Protein 2XOT (pdb70)

Structure (mmCIF, N/CA/C/O backbone):
data_2XOT
#
_entry.id   2XOT
#
_cell.length_a   61.440
_cell.length_b   74.630
_cell.length_c   87.270
_cell.angle_alpha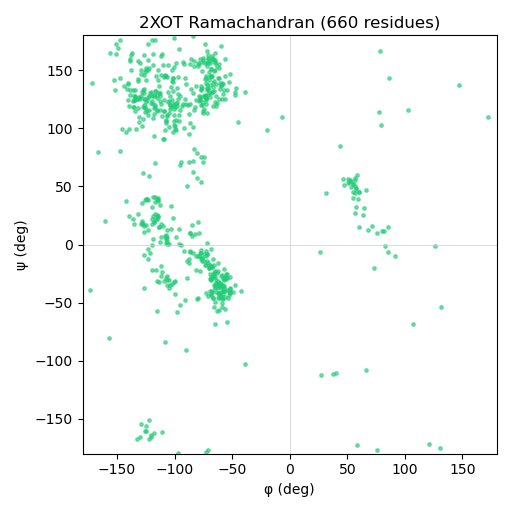   90.00
_cell.angle_beta   98.66
_cell.angle_gamma   90.00
#
_symmetry.space_group_name_H-M   'P 1 21 1'
#
loop_
_entity.id
_entity.type
_entity.pdbx_description
1 polymer 'Amphoterin-induced protein 1'
2 branched beta-D-mannopyranose-(1-4)-2-acetamido-2-deoxy-beta-D-glucopyranose-(1-4)-2-acetamido-2-deoxy-beta-D-glucopyranose
3 water water
#
loop_
_atom_site.group_PDB
_atom_site.id
_atom_site.type_symbol
_atom_site.label_atom_id
_atom_site.label_alt_id
_atom_site.label_comp_id
_atom_site.label_asym_id
_atom_site.label_entity_id
_atom_site.label_seq_id
_atom_site.pdbx_PDB_ins_code
_atom_site.Cartn_x
_atom_site.Cartn_y
_atom_site.Cartn_z
_atom_site.occupancy
_atom_site.B_iso_or_equiv
_atom_site.auth_seq_id
_atom_site.auth_comp_id
_atom_site.auth_asym_id
_atom_site.auth_atom_id
_atom_site.pdbx_PDB_model_num
ATOM 1 N N . ARG A 1 7 ? 5.087 11.997 69.610 1.00 43.52 29 ARG A N 1
ATOM 2 C CA . ARG A 1 7 ? 5.115 11.024 68.466 1.00 43.67 29 ARG A CA 1
ATOM 3 C C . ARG A 1 7 ? 4.634 11.681 67.170 1.00 43.23 29 ARG A C 1
ATOM 4 O O . ARG A 1 7 ? 5.448 12.057 66.324 1.00 42.57 29 ARG A O 1
ATOM 6 N N . SER A 1 8 ? 3.316 11.824 67.029 1.00 42.58 30 SER A N 1
ATOM 7 C CA . SER A 1 8 ? 2.712 12.414 65.823 1.00 41.96 30 SER A CA 1
ATOM 8 C C . SER A 1 8 ? 2.280 13.868 66.059 1.00 41.03 30 SER A C 1
ATOM 9 O O . SER A 1 8 ? 1.938 14.248 67.177 1.00 41.45 30 SER A O 1
ATOM 11 N N . VAL A 1 9 ? 2.301 14.667 64.993 1.00 39.55 31 VAL A N 1
ATOM 12 C CA . VAL A 1 9 ? 1.819 16.052 65.031 1.00 38.08 31 VAL A CA 1
ATOM 13 C C . VAL A 1 9 ? 0.286 16.036 65.111 1.00 36.89 31 VAL A C 1
ATOM 14 O O . VAL A 1 9 ? -0.378 15.425 64.286 1.00 36.35 31 VAL A O 1
ATOM 18 N N . VAL A 1 10 ? -0.252 16.697 66.131 1.00 35.51 32 VAL A N 1
ATOM 19 C CA . VAL A 1 10 ? -1.680 16.656 66.464 1.00 34.62 32 VAL A CA 1
ATOM 20 C C . VAL A 1 10 ? -2.566 17.159 65.339 1.00 33.99 32 VAL A C 1
ATOM 21 O O . VAL A 1 10 ? -3.631 16.591 65.079 1.00 33.99 32 VAL A O 1
ATOM 25 N N . SER A 1 11 ? -2.126 18.230 64.683 1.00 32.97 33 SER A N 1
ATOM 26 C CA . SER A 1 11 ? -2.853 18.830 63.568 1.00 31.96 33 SER A CA 1
ATOM 27 C C . SER A 1 11 ? -2.705 18.074 62.240 1.00 31.58 33 SER A C 1
ATOM 28 O O . SER A 1 11 ? -3.392 18.408 61.270 1.00 31.42 33 SER A O 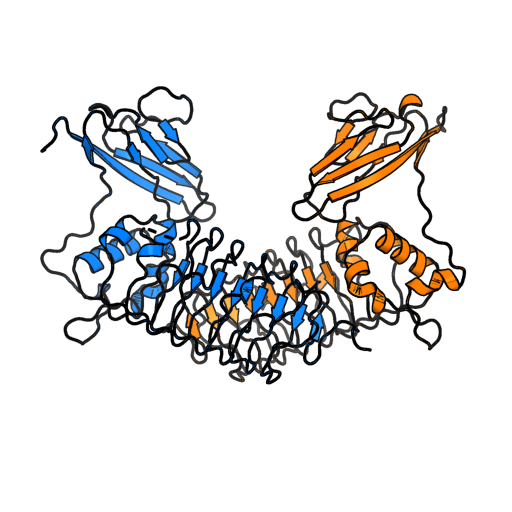1
ATOM 31 N N . CYS A 1 12 ? -1.834 17.065 62.181 1.00 29.88 34 CYS A N 1
ATOM 32 C CA . CYS A 1 12 ? -1.564 16.395 60.908 1.00 29.01 34 CYS A CA 1
ATOM 33 C C . CYS A 1 12 ? -2.744 15.510 60.493 1.00 28.70 34 CYS A C 1
ATOM 34 O O . CYS A 1 12 ? -3.089 14.581 61.217 1.00 27.71 34 CYS A O 1
ATOM 37 N N . PRO A 1 13 ? -3.340 15.769 59.311 1.00 28.15 35 PRO A N 1
ATOM 38 C CA . PRO A 1 13 ? -4.454 14.903 58.953 1.00 28.40 35 PRO A CA 1
ATOM 39 C C . PRO A 1 13 ? -4.028 13.448 58.727 1.00 28.77 35 PRO A C 1
ATOM 40 O O . PRO A 1 13 ? -2.846 13.154 58.611 1.00 28.67 35 PRO A O 1
ATOM 44 N N . ALA A 1 14 ? -5.003 12.549 58.710 1.00 29.25 36 ALA A N 1
ATOM 45 C CA . ALA A 1 14 ? -4.775 11.159 58.342 1.00 29.24 36 ALA A CA 1
ATOM 46 C C . ALA A 1 14 ? -4.148 11.135 56.976 1.00 29.19 36 ALA A C 1
ATOM 47 O O . ALA A 1 14 ? -4.462 11.988 56.140 1.00 29.85 36 ALA A O 1
ATOM 49 N N . ASN A 1 15 ? -3.258 10.173 56.762 1.00 28.63 37 ASN A N 1
ATOM 50 C CA . ASN A 1 15 ? -2.707 9.897 55.455 1.00 28.10 37 ASN A CA 1
ATOM 51 C C . ASN A 1 15 ? -1.733 10.949 54.926 1.00 27.40 37 ASN A C 1
ATOM 52 O O . ASN A 1 15 ? -1.444 10.972 53.746 1.00 28.82 37 ASN A O 1
ATOM 57 N N . CYS A 1 16 ? -1.235 11.813 55.804 1.00 26.87 38 CYS A N 1
ATOM 58 C CA . CYS A 1 16 ? -0.273 12.857 55.441 1.00 26.50 38 CYS A CA 1
ATOM 59 C C . CYS A 1 16 ? 1.010 12.758 56.270 1.00 27.05 38 CYS A C 1
ATOM 60 O O . CYS A 1 16 ? 1.020 12.281 57.419 1.00 25.95 38 CYS A O 1
ATOM 63 N N . LEU A 1 17 ? 2.091 13.193 55.638 1.00 27.42 39 LEU A N 1
ATOM 64 C CA . LEU A 1 17 ? 3.340 13.462 56.291 1.00 27.38 39 LEU A CA 1
ATOM 65 C C . LEU A 1 17 ? 3.367 14.980 56.432 1.00 26.44 39 LEU A C 1
ATOM 66 O O . LEU A 1 17 ? 3.232 15.704 55.454 1.00 25.68 39 LEU A O 1
ATOM 71 N N . CYS A 1 18 ? 3.471 15.469 57.656 1.00 25.78 40 CYS A N 1
ATOM 72 C CA . CYS A 1 18 ? 3.436 16.909 57.890 1.00 25.94 40 CYS A CA 1
ATOM 73 C C . CYS A 1 18 ? 4.817 17.456 58.209 1.00 25.14 40 CYS A C 1
ATOM 74 O O . CYS A 1 18 ? 5.412 17.100 59.229 1.00 25.41 40 CYS A O 1
ATOM 77 N N . ALA A 1 19 ? 5.337 18.285 57.299 1.00 23.81 41 ALA A N 1
ATOM 78 C CA . ALA A 1 19 ? 6.581 19.001 57.502 1.00 22.86 41 ALA A CA 1
ATOM 79 C C . ALA A 1 19 ? 6.254 20.484 57.665 1.00 22.01 41 ALA A C 1
ATOM 80 O O . ALA A 1 19 ? 6.243 21.216 56.695 1.00 21.93 41 ALA A O 1
ATOM 82 N N . SER A 1 20 ? 6.042 20.917 58.903 1.00 21.61 42 SER A N 1
ATOM 83 C CA . SER A 1 20 ? 5.540 22.247 59.235 1.00 21.91 42 SER A CA 1
ATOM 84 C C . SER A 1 20 ? 4.447 22.684 58.256 1.00 21.69 42 SER A C 1
ATOM 85 O O . SER A 1 20 ? 3.359 22.110 58.253 1.00 21.81 42 SER A O 1
ATOM 88 N N . ASN A 1 21 ? 4.711 23.669 57.406 1.00 21.97 43 ASN A N 1
ATOM 89 C CA . ASN A 1 21 ? 3.673 24.112 56.461 1.00 21.18 43 ASN A CA 1
ATOM 90 C C . ASN A 1 21 ? 3.581 23.302 55.131 1.00 21.37 43 ASN A C 1
ATOM 91 O O . ASN A 1 21 ? 2.821 23.676 54.234 1.00 21.37 43 ASN A O 1
ATOM 96 N N . ILE A 1 22 ? 4.328 22.197 55.018 1.00 21.71 44 ILE A N 1
ATOM 97 C CA . ILE A 1 22 ? 4.191 21.250 53.897 1.00 21.38 44 ILE A CA 1
ATOM 98 C C . ILE A 1 22 ? 3.434 19.964 54.329 1.00 21.59 44 ILE A C 1
ATOM 99 O O . ILE A 1 22 ? 3.786 19.351 55.328 1.00 22.03 44 ILE A O 1
ATOM 104 N N . LEU A 1 23 ? 2.388 19.590 53.584 1.00 21.53 45 LEU A N 1
ATOM 105 C CA . LEU A 1 23 ? 1.657 18.330 53.817 1.00 21.44 45 LEU A CA 1
ATOM 106 C C . LEU A 1 23 ? 1.844 17.442 52.603 1.00 21.59 45 LEU A C 1
ATOM 107 O O . LEU A 1 23 ? 1.394 17.773 51.492 1.00 21.97 45 LEU A O 1
ATOM 112 N N . SER A 1 24 ? 2.508 16.324 52.828 1.00 21.18 46 SER A N 1
ATOM 113 C CA . SER A 1 24 ? 2.837 15.396 51.791 1.00 21.35 46 SER A CA 1
ATOM 114 C C . SER A 1 24 ? 1.866 14.262 52.010 1.00 21.21 46 SER A C 1
ATOM 115 O O . SER A 1 24 ? 2.036 13.486 52.928 1.00 18.17 46 SER A O 1
ATOM 118 N N . CYS A 1 25 ? 0.812 14.235 51.192 1.00 22.24 47 CYS A N 1
ATOM 119 C CA . CYS A 1 25 ? -0.255 13.245 51.288 1.00 22.22 47 CYS A CA 1
ATOM 120 C C . CYS A 1 25 ? -0.399 12.507 49.977 1.00 22.69 47 CYS A C 1
ATOM 121 O O . CYS A 1 25 ? -1.506 12.229 49.550 1.00 22.69 47 CYS A O 1
ATOM 124 N N . SER A 1 26 ? 0.715 12.208 49.320 1.00 23.47 48 SER A N 1
ATOM 125 C CA . SER A 1 26 ? 0.666 11.591 48.018 1.00 24.58 48 SER A CA 1
ATOM 126 C C . SER A 1 26 ? 0.725 10.070 48.114 1.00 25.17 48 SER A C 1
ATOM 127 O O . SER A 1 26 ? 1.240 9.521 49.088 1.00 24.10 48 SER A O 1
ATOM 130 N N . LYS A 1 27 ? 0.225 9.424 47.064 1.00 25.70 49 LYS A N 1
ATOM 131 C CA . LYS A 1 27 ? 0.264 7.981 46.920 1.00 26.84 49 LYS A CA 1
ATOM 132 C C . LYS A 1 27 ? -0.338 7.278 48.140 1.00 26.13 49 LYS A C 1
ATOM 133 O O . LYS A 1 27 ? 0.248 6.360 48.682 1.00 26.51 49 LYS A O 1
ATOM 139 N N . GLN A 1 28 ? -1.531 7.714 48.540 1.00 25.37 50 GLN A N 1
ATOM 140 C CA . GLN A 1 28 ? -2.263 7.130 49.681 1.00 25.34 50 GLN A CA 1
ATOM 141 C C . GLN A 1 28 ? -3.635 6.541 49.293 1.00 24.82 50 GLN A C 1
ATOM 142 O O . GLN A 1 28 ? -4.491 6.356 50.156 1.00 24.15 50 GLN A O 1
ATOM 148 N N . GLN A 1 29 ? -3.842 6.292 48.001 1.00 24.45 51 GLN A N 1
ATOM 149 C CA . GLN A 1 29 ? -5.091 5.699 47.490 1.00 24.82 51 GLN A CA 1
ATOM 150 C C . GLN A 1 29 ? -6.359 6.483 47.852 1.00 24.95 51 GLN A C 1
ATOM 151 O O . GLN A 1 29 ? -7.446 5.912 47.911 1.00 24.90 51 GLN A O 1
ATOM 157 N N . LEU A 1 30 ? -6.221 7.792 48.061 1.00 25.16 52 LEU A N 1
ATOM 158 C CA . LEU A 1 30 ? -7.288 8.575 48.674 1.00 25.33 52 LEU A CA 1
ATOM 159 C C . LEU A 1 30 ? -8.389 8.893 47.670 1.00 25.71 52 LEU A C 1
ATOM 160 O O . LEU A 1 30 ? -8.117 9.443 46.607 1.00 26.24 52 LEU A O 1
ATOM 165 N N . PRO A 1 31 ? -9.641 8.535 47.996 1.00 26.03 53 PRO A N 1
ATOM 166 C CA . PRO A 1 31 ? -10.758 8.884 47.143 1.00 26.23 53 PRO A CA 1
ATOM 167 C C . PRO A 1 31 ? -11.334 10.284 47.468 1.00 26.61 53 PRO A C 1
ATOM 168 O O . PRO A 1 31 ? -12.068 10.842 46.676 1.00 25.60 53 PRO A O 1
ATOM 172 N N . ASN A 1 32 ? -10.998 10.825 48.633 1.00 27.45 54 ASN A N 1
ATOM 173 C CA . ASN A 1 32 ? -11.406 12.177 49.027 1.00 28.12 54 ASN A CA 1
ATOM 174 C C . ASN A 1 32 ? -10.250 12.917 49.681 1.00 27.81 54 ASN A C 1
ATOM 175 O O . ASN A 1 32 ? -9.275 12.302 50.119 1.00 27.10 54 ASN A O 1
ATOM 180 N N . VAL A 1 33 ? -10.394 14.232 49.786 1.00 28.03 55 VAL A N 1
ATOM 181 C CA . VAL A 1 33 ? -9.388 15.070 50.428 1.00 27.99 55 VAL A CA 1
ATOM 182 C C . VAL A 1 33 ? -9.432 14.802 51.929 1.00 28.38 55 VAL A C 1
ATOM 183 O O . VAL A 1 33 ? -10.513 14.696 52.497 1.00 28.75 55 VAL A O 1
ATOM 187 N N . PRO A 1 34 ? -8.261 14.615 52.574 1.00 28.20 56 PRO A N 1
ATOM 188 C CA . PRO A 1 34 ? -8.313 14.427 54.010 1.00 28.36 56 PRO A CA 1
ATOM 189 C C . PRO A 1 34 ? -9.093 15.516 54.754 1.00 29.11 56 PRO A C 1
ATOM 190 O O . PRO A 1 34 ? -9.123 16.693 54.330 1.00 28.38 56 PRO A O 1
ATOM 194 N N . GLN A 1 35 ? -9.750 15.097 55.834 1.00 29.52 57 GLN A N 1
ATOM 195 C CA . GLN A 1 35 ? -10.537 15.982 56.673 1.00 30.63 57 GLN A CA 1
ATOM 196 C C . GLN A 1 35 ? -9.592 16.813 57.540 1.00 30.37 57 GLN A C 1
ATOM 197 O O . GLN A 1 35 ? -8.450 16.421 57.790 1.00 30.95 57 GLN A O 1
ATOM 203 N N . SER A 1 36 ? -10.088 17.952 57.997 1.00 30.21 58 SER A N 1
ATOM 204 C CA . SER A 1 36 ? -9.402 18.789 58.959 1.00 29.74 58 SER A CA 1
ATOM 205 C C . SER A 1 36 ? -8.005 19.213 58.516 1.00 28.99 58 SER A C 1
ATOM 206 O O . SER A 1 36 ? -7.033 19.069 59.256 1.00 29.71 58 SER A O 1
ATOM 209 N N . LEU A 1 37 ? -7.907 19.736 57.305 1.00 27.74 59 LEU A N 1
ATOM 210 C CA . LEU A 1 37 ? -6.638 20.284 56.823 1.00 27.34 59 LEU A CA 1
ATOM 211 C C . LEU A 1 37 ? -6.365 21.525 57.657 1.00 26.72 59 LEU A C 1
ATOM 212 O O . LEU A 1 37 ? -7.278 22.319 57.842 1.00 26.11 59 LEU A O 1
ATOM 217 N N . PRO A 1 38 ? -5.146 21.664 58.208 1.00 26.18 60 PRO A N 1
ATOM 218 C CA . PRO A 1 38 ? -4.815 22.866 58.977 1.00 25.64 60 PRO A CA 1
ATOM 219 C C . PRO A 1 38 ? -4.667 24.151 58.165 1.00 25.63 60 PRO A C 1
ATOM 220 O O . PRO A 1 38 ? -4.174 24.159 57.013 1.00 24.82 60 PRO A O 1
ATOM 224 N N . SER A 1 39 ? -5.026 25.247 58.828 1.00 24.72 61 SER A N 1
ATOM 225 C CA . SER A 1 39 ? -5.082 26.548 58.201 1.00 24.51 61 SER A CA 1
ATOM 226 C C . SER A 1 39 ? -3.697 27.100 57.872 1.00 23.69 61 SER A C 1
ATOM 227 O O . SER A 1 39 ? -3.586 27.995 57.030 1.00 23.90 61 SER A O 1
ATOM 230 N N . TYR A 1 40 ? -2.655 26.576 58.526 1.00 22.86 62 TYR A N 1
ATOM 231 C CA . TYR A 1 40 ? -1.253 26.968 58.246 1.00 22.51 62 TYR A CA 1
ATOM 232 C C . TYR A 1 40 ? -0.651 26.344 56.970 1.00 21.94 62 TYR A C 1
ATOM 233 O O . TYR A 1 40 ? 0.459 26.702 56.566 1.00 21.77 62 TYR A O 1
ATOM 242 N N . THR A 1 41 ? -1.372 25.427 56.342 1.00 21.16 63 THR A N 1
ATOM 243 C CA . THR A 1 41 ? -0.872 24.704 55.165 1.00 19.89 63 THR A CA 1
ATOM 244 C C . THR A 1 41 ? -0.501 25.666 54.016 1.00 19.68 63 THR A C 1
ATOM 245 O O . THR A 1 41 ? -1.300 26.521 53.600 1.00 18.95 63 THR A O 1
ATOM 249 N N . ALA A 1 42 ? 0.744 25.542 53.543 1.00 18.39 64 ALA A N 1
ATOM 250 C CA . ALA A 1 42 ? 1.285 26.344 52.449 1.00 17.01 64 ALA A CA 1
ATOM 251 C C . ALA A 1 42 ? 1.373 25.569 51.139 1.00 17.04 64 ALA A C 1
ATOM 252 O O . ALA A 1 42 ? 1.184 26.132 50.051 1.00 16.65 64 ALA A O 1
ATOM 254 N N . LEU A 1 43 ? 1.668 24.270 51.235 1.00 16.79 65 LEU A N 1
ATOM 255 C CA . LEU A 1 43 ? 1.794 23.385 50.068 1.00 17.05 65 LEU A CA 1
ATOM 256 C C . LEU A 1 43 ? 1.062 22.089 50.416 1.00 17.02 65 LEU A C 1
ATOM 257 O O . LEU A 1 43 ? 1.337 21.517 51.443 1.00 17.67 65 LEU A O 1
ATOM 262 N N . LEU A 1 44 ? 0.088 21.695 49.590 1.00 17.72 66 LEU A N 1
ATOM 263 C CA . LEU A 1 44 ? -0.700 20.472 49.795 1.00 16.95 66 LEU A CA 1
ATOM 264 C C . LEU A 1 44 ? -0.465 19.547 48.598 1.00 17.06 66 LEU A C 1
ATOM 265 O O . LEU A 1 44 ? -0.894 19.835 47.487 1.00 16.12 66 LEU A O 1
ATOM 270 N N . ASP A 1 45 ? 0.257 18.469 48.829 1.00 17.37 67 ASP A N 1
ATOM 271 C CA . ASP A 1 45 ? 0.585 17.508 47.784 1.00 18.40 67 ASP A CA 1
ATOM 272 C C . ASP A 1 45 ? -0.360 16.345 47.937 1.00 18.27 67 ASP A C 1
ATOM 273 O O . ASP A 1 45 ? -0.234 15.568 48.882 1.00 19.10 67 ASP A O 1
ATOM 278 N N . LEU A 1 46 ? -1.322 16.264 47.029 1.00 19.06 68 LEU A N 1
ATOM 279 C CA . LEU A 1 46 ? -2.317 15.193 46.986 1.00 19.22 68 LEU A CA 1
ATOM 280 C C . LEU A 1 46 ? -2.163 14.391 45.693 1.00 19.90 68 LEU A C 1
ATOM 281 O O . LEU A 1 46 ? -3.093 13.717 45.245 1.00 18.98 68 LEU A O 1
ATOM 286 N N . SER A 1 47 ? -0.982 14.450 45.083 1.00 20.44 69 SER A N 1
ATOM 287 C CA . SER A 1 47 ? -0.773 13.770 43.809 1.00 21.44 69 SER A CA 1
ATOM 288 C C . SER A 1 47 ? -0.778 12.234 43.978 1.00 21.73 69 SER A C 1
ATOM 289 O O . SER A 1 47 ? -0.503 11.720 45.068 1.00 22.26 69 SER A O 1
ATOM 292 N N . HIS A 1 48 ? -1.058 11.522 42.885 1.00 22.41 70 HIS A N 1
ATOM 293 C CA . HIS A 1 48 ? -1.034 10.053 42.847 1.00 22.62 70 HIS A CA 1
ATOM 294 C C . HIS A 1 48 ? -2.020 9.458 43.828 1.00 23.20 70 HIS A C 1
ATOM 295 O O . HIS A 1 48 ? -1.718 8.526 44.561 1.00 23.19 70 HIS A O 1
ATOM 302 N N . ASN A 1 49 ? -3.220 10.018 43.838 1.00 23.49 71 ASN A N 1
ATOM 303 C CA . ASN A 1 49 ? -4.285 9.482 44.649 1.00 24.12 71 ASN A CA 1
ATOM 304 C C . ASN A 1 49 ? -5.425 9.039 43.729 1.00 24.78 71 ASN A C 1
ATOM 305 O O . ASN A 1 49 ? -5.230 8.836 42.526 1.00 24.82 71 ASN A O 1
ATOM 310 N N . ASN A 1 50 ? -6.605 8.874 44.288 1.00 25.58 72 ASN A N 1
ATOM 311 C CA . ASN A 1 50 ? -7.704 8.383 43.523 1.00 26.18 72 ASN A CA 1
ATOM 312 C C . ASN A 1 50 ? -8.908 9.324 43.618 1.00 26.18 72 ASN A C 1
ATOM 313 O O . ASN A 1 50 ? -10.057 8.882 43.673 1.00 24.99 72 ASN A O 1
ATOM 318 N N . LEU A 1 51 ? -8.633 10.628 43.632 1.00 25.89 73 LEU A N 1
ATOM 319 C CA . LEU A 1 51 ? -9.699 11.635 43.683 1.00 26.68 73 LEU A CA 1
ATOM 320 C C . LEU A 1 51 ? -10.398 11.694 42.322 1.00 26.95 73 LEU A C 1
ATOM 321 O O . LEU A 1 51 ? -9.750 11.580 41.285 1.00 26.69 73 LEU A O 1
ATOM 326 N N . SER A 1 52 ? -11.721 11.811 42.337 1.00 28.02 74 SER A N 1
ATOM 327 C CA . SER A 1 52 ? -12.516 11.905 41.104 1.00 28.34 74 SER A CA 1
ATOM 328 C C . SER A 1 52 ? -13.299 13.209 41.024 1.00 28.48 74 SER A C 1
ATOM 329 O O . SER A 1 52 ? -13.681 13.635 39.945 1.00 27.38 74 SER A O 1
ATOM 332 N N . ARG A 1 53 ? -13.534 13.830 42.170 1.00 29.04 75 ARG A N 1
ATOM 333 C CA . ARG A 1 53 ? -14.254 15.089 42.242 1.00 30.13 75 ARG A CA 1
ATOM 334 C C . ARG A 1 53 ? -13.545 16.031 43.206 1.00 30.25 75 ARG A C 1
ATOM 335 O O . ARG A 1 53 ? -13.139 15.631 44.291 1.00 30.73 75 ARG A O 1
ATOM 343 N N . LEU A 1 54 ? -13.351 17.271 42.783 1.00 29.83 76 LEU A N 1
ATOM 344 C CA . LEU A 1 54 ? -12.961 18.314 43.699 1.00 29.67 76 LEU A CA 1
ATOM 345 C C . LEU A 1 54 ? -14.256 19.062 44.025 1.00 29.81 76 LEU A C 1
ATOM 346 O O . LEU A 1 54 ? -14.729 19.910 43.246 1.00 29.15 76 LEU A O 1
ATOM 351 N N . ARG A 1 55 ? -14.830 18.705 45.172 1.00 29.77 77 ARG A N 1
ATOM 352 C CA . ARG A 1 55 ? -16.176 19.124 45.546 1.00 30.10 77 ARG A CA 1
ATOM 353 C C . ARG A 1 55 ? -16.191 20.465 46.234 1.00 29.90 77 ARG A C 1
ATOM 354 O O . ARG A 1 55 ? -15.217 20.877 46.826 1.00 28.52 77 ARG A O 1
ATOM 356 N N . ALA A 1 56 ? -17.320 21.153 46.161 1.00 30.96 78 ALA A N 1
ATOM 357 C CA . ALA A 1 56 ? -17.540 22.295 47.008 1.00 31.86 78 ALA A CA 1
ATOM 358 C C . ALA A 1 56 ? -17.281 21.810 48.430 1.00 33.12 78 ALA A C 1
ATOM 359 O O . ALA A 1 56 ? -17.657 20.685 48.793 1.00 33.61 78 ALA A O 1
ATOM 361 N N . GLU A 1 57 ? -16.639 22.627 49.245 1.00 33.70 79 GLU A N 1
ATOM 362 C CA . GLU A 1 57 ? -16.362 22.210 50.637 1.00 34.63 79 GLU A CA 1
ATOM 363 C C . GLU A 1 57 ? -15.425 20.966 50.756 1.00 33.48 79 GLU A C 1
ATOM 364 O O . GLU A 1 57 ? -15.472 20.235 51.755 1.00 33.26 79 GLU A O 1
ATOM 370 N N . TRP A 1 58 ? -14.579 20.727 49.760 1.00 32.05 80 TRP A N 1
ATOM 371 C CA . TRP A 1 58 ? -13.495 19.767 49.947 1.00 31.26 80 TRP A CA 1
ATOM 372 C C . TRP A 1 58 ? -12.683 20.175 51.185 1.00 31.06 80 TRP A C 1
ATOM 373 O O . TRP A 1 58 ? -12.043 19.346 51.824 1.00 30.63 80 TRP A O 1
ATOM 384 N N . THR A 1 59 ? -12.709 21.468 51.516 1.00 31.30 81 THR A N 1
ATOM 385 C CA . THR A 1 59 ? -12.178 21.945 52.786 1.00 32.06 81 THR A CA 1
ATOM 386 C C . THR A 1 59 ? -13.181 22.910 53.397 1.00 32.97 81 THR A C 1
ATOM 387 O O . THR A 1 59 ? -13.479 23.916 52.800 1.00 32.76 81 THR A O 1
ATOM 391 N N . PRO A 1 60 ? -13.779 22.555 54.551 1.00 34.49 82 PRO A N 1
ATOM 392 C CA . PRO A 1 60 ? -14.606 23.469 55.344 1.00 35.27 82 PRO A CA 1
ATOM 393 C C . PRO A 1 60 ? -13.910 24.740 55.835 1.00 36.42 82 PRO A C 1
ATOM 394 O O . PRO A 1 60 ? -14.581 25.730 56.102 1.00 37.53 82 PRO A O 1
ATOM 398 N N . THR A 1 61 ? -12.590 24.688 55.999 1.00 37.51 83 THR A N 1
ATOM 399 C CA . THR A 1 61 ? -11.800 25.858 56.423 1.00 37.86 83 THR A CA 1
ATOM 400 C C . THR A 1 61 ? -10.966 26.471 55.272 1.00 36.90 83 THR A C 1
ATOM 401 O O . THR A 1 61 ? -10.551 25.762 54.365 1.00 36.95 83 THR A O 1
ATOM 405 N N . ARG A 1 62 ? -10.844 27.803 55.295 1.00 35.42 84 ARG A N 1
ATOM 406 C CA . ARG A 1 62 ? -9.648 28.592 54.859 1.00 34.16 84 ARG A CA 1
ATOM 407 C C . ARG A 1 62 ? -8.680 28.080 53.828 1.00 32.64 84 ARG A C 1
ATOM 408 O O . ARG A 1 62 ? -8.952 28.002 52.666 1.00 34.45 84 ARG A O 1
ATOM 410 N N . LEU A 1 63 ? -7.486 27.816 54.307 1.00 31.30 85 LEU A N 1
ATOM 411 C CA . LEU A 1 63 ? -6.314 27.653 53.503 1.00 28.45 85 LEU A CA 1
ATOM 412 C C . LEU A 1 63 ? -5.991 28.994 52.838 1.00 27.32 85 LEU A C 1
ATOM 413 O O . LEU A 1 63 ? -5.674 29.058 51.657 1.00 24.91 85 LEU A O 1
ATOM 418 N N . THR A 1 64 ? -6.022 30.057 53.646 1.00 26.31 86 THR A N 1
ATOM 419 C CA . THR A 1 64 ? -5.630 31.390 53.168 1.00 25.74 86 THR A CA 1
ATOM 420 C C . THR A 1 64 ? -4.110 31.471 52.991 1.00 24.29 86 THR A C 1
ATOM 421 O O . THR A 1 64 ? -3.610 32.355 52.309 1.00 23.93 86 THR A O 1
ATOM 425 N N . ASN A 1 65 ? -3.396 30.534 53.602 1.00 23.05 87 ASN A N 1
ATOM 426 C CA . ASN A 1 65 ? -1.961 30.411 53.473 1.00 21.98 87 ASN A CA 1
ATOM 427 C C . ASN A 1 65 ? -1.481 29.478 52.349 1.00 21.24 87 ASN A C 1
ATOM 428 O O . ASN A 1 65 ? -0.281 29.413 52.057 1.00 20.59 87 ASN A O 1
ATOM 433 N N . LEU A 1 66 ? -2.409 28.792 51.694 1.00 20.82 88 LEU A N 1
ATOM 434 C CA . LEU A 1 66 ? -2.061 27.762 50.688 1.00 20.66 88 LEU A CA 1
ATOM 435 C C . LEU A 1 66 ? -1.627 28.428 49.391 1.00 20.32 88 LEU A C 1
ATOM 436 O O . LEU A 1 66 ? -2.396 29.191 48.807 1.00 20.95 88 LEU A O 1
ATOM 441 N N . HIS A 1 67 ? -0.383 28.153 48.969 1.00 20.44 89 HIS A N 1
ATOM 442 C CA . HIS A 1 67 ? 0.193 28.701 47.730 1.00 21.24 89 HIS A CA 1
ATOM 443 C C . HIS A 1 67 ? 0.314 27.671 46.613 1.00 19.81 89 HIS A C 1
ATOM 444 O O . HIS A 1 67 ? 0.214 28.020 45.447 1.00 18.99 89 HIS A O 1
ATOM 451 N N . SER A 1 68 ? 0.511 26.402 46.974 1.00 19.50 90 SER A N 1
ATOM 452 C CA . SER A 1 68 ? 0.600 25.320 45.998 1.00 19.63 90 SER A CA 1
ATOM 453 C C . SER A 1 68 ? -0.375 24.222 46.342 1.00 19.18 90 SER A C 1
ATOM 454 O O . SER A 1 68 ? -0.433 23.808 47.483 1.00 19.36 90 SER A O 1
ATOM 457 N N . LEU A 1 69 ? -1.154 23.806 45.350 1.00 18.32 91 LEU A N 1
ATOM 458 C CA . LEU A 1 69 ? -2.041 22.642 45.445 1.00 18.00 91 LEU A CA 1
ATOM 459 C C . LEU A 1 69 ? -1.693 21.685 44.335 1.00 18.09 91 LEU A C 1
ATOM 460 O O . LEU A 1 69 ? -1.890 21.990 43.161 1.00 18.42 91 LEU A O 1
ATOM 465 N N . LEU A 1 70 ? -1.200 20.509 44.707 1.00 19.07 92 LEU A N 1
ATOM 466 C CA . LEU A 1 70 ? -0.751 19.499 43.722 1.00 18.61 92 LEU A CA 1
ATOM 467 C C . LEU A 1 70 ? -1.735 18.334 43.711 1.00 18.51 92 LEU A C 1
ATOM 468 O O . LEU A 1 70 ? -1.875 17.624 44.713 1.00 18.31 92 LEU A O 1
ATOM 473 N N . LEU A 1 71 ? -2.408 18.166 42.578 1.00 18.66 93 LEU A N 1
ATOM 474 C CA . LEU A 1 71 ? -3.462 17.165 42.405 1.00 19.41 93 LEU A CA 1
ATOM 475 C C . LEU A 1 71 ? -3.247 16.296 41.166 1.00 20.23 93 LEU A C 1
ATOM 476 O O . LEU A 1 71 ? -4.184 15.651 40.665 1.00 21.14 93 LEU A O 1
ATOM 481 N N . SER A 1 72 ? -2.021 16.249 40.674 1.00 20.39 94 SER A N 1
ATOM 482 C CA . SER A 1 72 ? -1.752 15.475 39.483 1.00 21.79 94 SER A CA 1
ATOM 483 C C . SER A 1 72 ? -1.916 13.980 39.753 1.00 22.29 94 SER A C 1
ATOM 484 O O . SER A 1 72 ? -1.916 13.528 40.912 1.00 22.33 94 SER A O 1
ATOM 487 N N . HIS A 1 73 ? -2.089 13.228 38.672 1.00 23.45 95 HIS A N 1
ATOM 488 C CA . HIS A 1 73 ? -2.266 11.776 38.741 1.00 24.43 95 HIS A CA 1
ATOM 489 C C . HIS A 1 73 ? -3.336 11.398 39.737 1.00 24.96 95 HIS A C 1
ATOM 490 O O . HIS A 1 73 ? -3.074 10.682 40.694 1.00 26.45 95 HIS A O 1
ATOM 497 N N . ASN A 1 74 ? -4.528 11.950 39.528 1.00 25.82 96 ASN A N 1
ATOM 498 C CA . ASN A 1 74 ? -5.747 11.497 40.169 1.00 25.69 96 ASN A CA 1
ATOM 499 C C . ASN A 1 74 ? -6.743 11.129 39.056 1.00 26.24 96 ASN A C 1
ATOM 500 O O . ASN A 1 74 ? -6.341 11.002 37.895 1.00 27.18 96 ASN A O 1
ATOM 505 N N . HIS A 1 75 ? -8.013 10.934 39.372 1.00 26.74 97 HIS A N 1
ATOM 506 C CA . HIS A 1 75 ? -8.993 10.648 38.323 1.00 27.16 97 HIS A CA 1
ATOM 507 C C . HIS A 1 75 ? -10.046 11.743 38.250 1.00 26.61 97 HIS A C 1
ATOM 508 O O . HIS A 1 75 ? -11.217 11.465 38.053 1.00 25.60 97 HIS A O 1
ATOM 515 N N . LEU A 1 76 ? -9.599 13.001 38.379 1.00 25.96 98 LEU A N 1
ATOM 516 C CA . LEU A 1 76 ? -10.517 14.127 38.452 1.00 25.91 98 LEU A CA 1
ATOM 517 C C . LEU A 1 76 ? -11.250 14.243 37.140 1.00 26.10 98 LEU A C 1
ATOM 518 O O . LEU A 1 76 ? -10.637 14.302 36.097 1.00 26.39 98 LEU A O 1
ATOM 523 N N . ASN A 1 77 ? -12.573 14.191 37.192 1.00 27.00 99 ASN A N 1
ATOM 524 C CA . ASN A 1 77 ? -13.388 14.467 36.021 1.00 27.19 99 ASN A CA 1
ATOM 525 C C . ASN A 1 77 ? -14.356 15.591 36.290 1.00 27.19 99 ASN A C 1
ATOM 526 O O . ASN A 1 77 ? -15.055 16.012 35.382 1.00 27.39 99 ASN A O 1
ATOM 531 N N . PHE A 1 78 ? -14.367 16.080 37.528 1.00 27.27 100 PHE A N 1
ATOM 532 C CA . PHE A 1 78 ? -15.258 17.160 37.941 1.00 27.03 100 PHE A CA 1
ATOM 533 C C . PHE A 1 78 ? -14.615 18.118 38.959 1.00 26.59 100 PHE A C 1
ATOM 534 O O . PHE A 1 78 ? -13.967 17.700 39.926 1.00 25.95 100 PHE A O 1
ATOM 542 N N . ILE A 1 79 ? -14.827 19.416 38.735 1.00 26.40 101 ILE A N 1
ATOM 543 C CA . ILE A 1 79 ? -14.382 20.449 39.657 1.00 25.77 101 ILE A CA 1
ATOM 544 C C . ILE A 1 79 ? -15.565 21.372 39.898 1.00 26.37 101 ILE A C 1
ATOM 545 O O . ILE A 1 79 ? -16.128 21.908 38.954 1.00 25.26 101 ILE A O 1
ATOM 550 N N . SER A 1 80 ? -15.916 21.567 41.162 1.00 26.83 102 SER A N 1
ATOM 551 C CA . SER A 1 80 ? -17.031 22.419 41.526 1.00 27.44 102 SER A CA 1
ATOM 552 C C . SER A 1 80 ? -16.803 23.858 41.123 1.00 28.25 102 SER A C 1
ATOM 553 O O . SER A 1 80 ? -15.666 24.342 41.062 1.00 27.68 102 SER A O 1
ATOM 556 N N . SER A 1 81 ? -17.917 24.554 40.914 1.00 28.69 103 SER A N 1
ATOM 557 C CA . SER A 1 81 ? -17.911 25.963 40.607 1.00 29.42 103 SER A CA 1
ATOM 558 C C . SER A 1 81 ? -17.543 26.757 41.848 1.00 29.58 103 SER A C 1
ATOM 559 O O . SER A 1 81 ? -17.354 27.973 41.772 1.00 30.08 103 SER A O 1
ATOM 562 N N . GLU A 1 82 ? -17.473 26.073 42.989 1.00 28.50 104 GLU A N 1
ATOM 563 C CA . GLU A 1 82 ? -17.114 26.695 44.245 1.00 29.22 104 GLU A CA 1
ATOM 564 C C . GLU A 1 82 ? -15.764 26.224 44.802 1.00 27.02 104 GLU A C 1
ATOM 565 O O . GLU A 1 82 ? -15.360 26.663 45.877 1.00 26.24 104 GLU A O 1
ATOM 571 N N . ALA A 1 83 ? -15.078 25.357 44.063 1.00 25.22 105 ALA A N 1
ATOM 572 C CA . ALA A 1 83 ? -13.906 24.631 44.562 1.00 24.19 105 ALA A CA 1
ATOM 573 C C . ALA A 1 83 ? -12.780 25.558 45.001 1.00 23.62 105 ALA A C 1
ATOM 574 O O . ALA A 1 83 ? -12.080 25.282 45.956 1.00 23.27 105 ALA A O 1
ATOM 576 N N . PHE A 1 84 ? -12.623 26.688 44.334 1.00 23.61 106 PHE A N 1
ATOM 577 C CA . PHE A 1 84 ? -11.489 27.581 44.639 1.00 23.49 106 PHE A CA 1
ATOM 578 C C . PHE A 1 84 ? -11.836 28.768 45.553 1.00 24.08 106 PHE A C 1
ATOM 579 O O . PHE A 1 84 ? -10.993 29.635 45.843 1.00 23.24 106 PHE A O 1
ATOM 587 N N . VAL A 1 85 ? -13.063 28.781 46.060 1.00 24.48 107 VAL A N 1
ATOM 588 C CA . VAL A 1 85 ? -13.435 29.813 47.016 1.00 24.77 107 VAL A CA 1
ATOM 589 C C . VAL A 1 85 ? -12.573 29.746 48.317 1.00 24.47 107 VAL A C 1
ATOM 590 O O . VAL A 1 85 ? -12.141 30.765 48.818 1.00 23.06 107 VAL A O 1
ATOM 594 N N . PRO A 1 86 ? -12.293 28.539 48.850 1.00 24.65 108 PRO A N 1
ATOM 595 C CA . PRO A 1 86 ? -11.397 28.380 50.015 1.00 24.77 108 PRO A CA 1
ATOM 596 C C . PRO A 1 86 ? -9.902 28.712 49.842 1.00 24.12 108 PRO A C 1
ATOM 597 O O . PRO A 1 86 ? -9.182 28.755 50.826 1.00 23.57 108 PRO A O 1
ATOM 601 N N . VAL A 1 87 ? -9.424 28.888 48.624 1.00 24.04 109 VAL A N 1
ATOM 602 C CA . VAL A 1 87 ? -7.998 29.036 48.387 1.00 23.44 109 VAL A CA 1
ATOM 603 C C . VAL A 1 87 ? -7.691 30.287 47.566 1.00 23.33 109 VAL A C 1
ATOM 604 O O . VAL A 1 87 ? -7.093 30.192 46.483 1.00 22.80 109 VAL A O 1
ATOM 608 N N . PRO A 1 88 ? -8.037 31.475 48.106 1.00 23.63 110 PRO A N 1
ATOM 609 C CA . PRO A 1 88 ? -7.928 32.729 47.348 1.00 23.18 110 PRO A CA 1
ATOM 610 C C . PRO A 1 88 ? -6.514 33.108 46.956 1.00 22.84 110 PRO A C 1
ATOM 611 O O . PRO A 1 88 ? -6.304 33.739 45.917 1.00 23.02 110 PRO A O 1
ATOM 615 N N . ASN A 1 89 ? -5.556 32.719 47.783 1.00 22.44 111 ASN A N 1
ATOM 616 C CA . ASN A 1 89 ? -4.178 33.108 47.601 1.00 21.78 111 ASN A CA 1
ATOM 617 C C . ASN A 1 89 ? -3.325 32.085 46.874 1.00 20.76 111 ASN A C 1
ATOM 618 O O . ASN A 1 89 ? -2.123 32.225 46.813 1.00 20.64 111 ASN A O 1
ATOM 623 N N . LEU A 1 90 ? -3.968 31.102 46.266 1.00 20.40 112 LEU A N 1
ATOM 624 C CA . LEU A 1 90 ? -3.252 30.056 45.510 1.00 20.12 112 LEU A CA 1
ATOM 625 C C . LEU A 1 90 ? -2.434 30.647 44.337 1.00 20.00 112 LEU A C 1
ATOM 626 O O . LEU A 1 90 ? -2.903 31.505 43.603 1.00 18.98 112 LEU A O 1
ATOM 631 N N . ARG A 1 91 ? -1.189 30.190 44.215 1.00 19.39 113 ARG A N 1
ATOM 632 C CA . ARG A 1 91 ? -0.272 30.641 43.185 1.00 19.74 113 ARG A CA 1
ATOM 633 C C . ARG A 1 91 ? 0.052 29.586 42.152 1.00 18.72 113 ARG A C 1
ATOM 634 O O . ARG A 1 91 ? 0.436 29.940 41.058 1.00 17.00 113 ARG A O 1
ATOM 642 N N . TYR A 1 92 ? -0.022 28.307 42.543 1.00 18.13 114 TYR A N 1
ATOM 643 C CA . TYR A 1 92 ? 0.440 27.196 41.716 1.00 18.81 114 TYR A CA 1
ATOM 644 C C . TYR A 1 92 ? -0.549 26.041 41.864 1.00 19.05 114 TYR A C 1
ATOM 645 O O . TYR A 1 92 ? -0.791 25.589 42.976 1.00 19.63 114 TYR A O 1
ATOM 654 N N . LEU A 1 93 ? -1.091 25.568 40.749 1.00 18.58 115 LEU A N 1
ATOM 655 C CA . LEU A 1 93 ? -2.120 24.533 40.737 1.00 18.26 115 LEU A CA 1
ATOM 656 C C . LEU A 1 93 ? -1.740 23.523 39.655 1.00 18.02 115 LEU A C 1
ATOM 657 O O . LEU A 1 93 ? -1.631 23.870 38.465 1.00 18.02 115 LEU A O 1
ATOM 662 N N . ASP A 1 94 ? -1.517 22.285 40.089 1.00 17.43 116 ASP A N 1
ATOM 663 C CA . ASP A 1 94 ? -1.245 21.173 39.191 1.00 17.25 116 ASP A CA 1
ATOM 664 C C . ASP A 1 94 ? -2.444 20.215 39.119 1.00 17.69 116 ASP A C 1
ATOM 665 O O . ASP A 1 94 ? -2.726 19.444 40.063 1.00 18.66 116 ASP A O 1
ATOM 670 N N . LEU A 1 95 ? -3.141 20.274 37.997 1.00 17.83 117 LEU A N 1
ATOM 671 C CA . LEU A 1 95 ? -4.280 19.400 37.712 1.00 18.28 117 LEU A CA 1
ATOM 672 C C . LEU A 1 95 ? -3.943 18.516 36.527 1.00 18.81 117 LEU A C 1
ATOM 673 O O . LEU A 1 95 ? -4.848 17.997 35.872 1.00 19.43 117 LEU A O 1
ATOM 678 N N . SER A 1 96 ? -2.650 18.332 36.251 1.00 19.28 118 SER A N 1
ATOM 679 C CA . SER A 1 96 ? -2.241 17.480 35.117 1.00 19.34 118 SER A CA 1
ATOM 680 C C . SER A 1 96 ? -2.499 15.986 35.400 1.00 20.15 118 SER A C 1
ATOM 681 O O . SER A 1 96 ? -2.671 15.582 36.550 1.00 19.33 118 SER A O 1
ATOM 684 N N . SER A 1 97 ? -2.493 15.181 34.337 1.00 20.94 119 SER A N 1
ATOM 685 C CA . SER A 1 97 ? -2.694 13.725 34.446 1.00 21.43 119 SER A CA 1
ATOM 686 C C . SER A 1 97 ? -3.950 13.349 35.223 1.00 22.39 119 SER A C 1
ATOM 687 O O . SER A 1 97 ? -3.902 12.624 36.212 1.00 22.75 119 SER A O 1
ATOM 690 N N . ASN A 1 98 ? -5.077 13.882 34.766 1.00 23.44 120 ASN A N 1
ATOM 691 C CA . ASN A 1 98 ? -6.382 13.571 35.320 1.00 24.69 120 ASN A CA 1
ATOM 692 C C . ASN A 1 98 ? -7.369 13.190 34.186 1.00 25.48 120 ASN A C 1
ATOM 693 O O . ASN A 1 98 ? -6.944 12.891 33.058 1.00 25.35 120 ASN A O 1
ATOM 698 N N . HIS A 1 99 ? -8.663 13.167 34.476 1.00 26.31 121 HIS A N 1
ATOM 699 C CA . HIS A 1 99 ? -9.679 12.830 33.486 1.00 27.03 121 HIS A CA 1
ATOM 700 C C . HIS A 1 99 ? -10.568 14.034 33.136 1.00 26.72 121 HIS A C 1
ATOM 701 O O . HIS A 1 99 ? -11.756 13.877 32.886 1.00 25.89 121 HIS A O 1
ATOM 708 N N . LEU A 1 100 ? -10.008 15.239 33.136 1.00 26.27 122 LEU A N 1
ATOM 709 C CA . LEU A 1 100 ? -10.815 16.440 32.907 1.00 25.74 122 LEU A CA 1
ATOM 710 C C . LEU A 1 100 ? -11.212 16.526 31.424 1.00 25.50 122 LEU A C 1
ATOM 711 O O . LEU A 1 100 ? -10.436 16.144 30.547 1.00 24.68 122 LEU A O 1
ATOM 716 N N . HIS A 1 101 ? -12.432 16.981 31.151 1.00 25.78 123 HIS A N 1
ATOM 717 C CA . HIS A 1 101 ? -12.968 16.947 29.778 1.00 26.40 123 HIS A CA 1
ATOM 718 C C . HIS A 1 101 ? -13.470 18.293 29.287 1.00 26.88 123 HIS A C 1
ATOM 719 O O . HIS A 1 101 ? -13.314 18.626 28.099 1.00 25.77 123 HIS A O 1
ATOM 726 N N . THR A 1 102 ? -14.085 19.054 30.184 1.00 27.81 124 THR A N 1
ATOM 727 C CA . THR A 1 102 ? -14.547 20.390 29.830 1.00 28.87 124 THR A CA 1
ATOM 728 C C . THR A 1 102 ? -14.277 21.373 30.944 1.00 29.11 124 THR A C 1
ATOM 729 O O . THR A 1 102 ? -14.538 21.107 32.118 1.00 29.20 124 THR A O 1
ATOM 733 N N . LEU A 1 103 ? -13.721 22.508 30.537 1.00 29.56 125 LEU A N 1
ATOM 734 C CA . LEU A 1 103 ? -13.419 23.632 31.405 1.00 29.19 125 LEU A CA 1
ATOM 735 C C . LEU A 1 103 ? -14.538 24.686 31.259 1.00 29.26 125 LEU A C 1
ATOM 736 O O . LEU A 1 103 ? -14.569 25.453 30.287 1.00 28.11 125 LEU A O 1
ATOM 741 N N . ASP A 1 104 ? -15.473 24.696 32.209 1.00 29.75 126 ASP A N 1
ATOM 742 C CA . ASP A 1 104 ? -16.681 25.537 32.104 1.00 29.99 126 ASP A CA 1
ATOM 743 C C . ASP A 1 104 ? -16.370 27.018 32.297 1.00 29.29 126 ASP A C 1
ATOM 744 O O . ASP A 1 104 ? -15.315 27.369 32.779 1.00 27.84 126 ASP A O 1
ATOM 749 N N . GLU A 1 105 ? -17.315 27.884 31.948 1.00 28.78 127 GLU A N 1
ATOM 750 C CA . GLU A 1 105 ? -17.118 29.312 32.171 1.00 29.34 127 GLU A CA 1
ATOM 751 C C . GLU A 1 105 ? -16.883 29.549 33.640 1.00 28.27 127 GLU A C 1
ATOM 752 O O . GLU A 1 105 ? -17.546 28.953 34.491 1.00 27.45 127 GLU A O 1
ATOM 758 N N . PHE A 1 106 ? -15.938 30.445 33.918 1.00 27.32 128 PHE A N 1
ATOM 759 C CA . PHE A 1 106 ? -15.635 30.922 35.258 1.00 26.44 128 PHE A CA 1
ATOM 760 C C . PHE A 1 106 ? -15.026 29.868 36.188 1.00 25.79 128 PHE A C 1
ATOM 761 O O . PHE A 1 106 ? -14.876 30.133 37.373 1.00 25.29 128 PHE A O 1
ATOM 769 N N . LEU A 1 107 ? -14.601 28.723 35.635 1.00 24.39 129 LEU A N 1
ATOM 770 C CA . LEU A 1 107 ? -14.088 27.610 36.435 1.00 23.90 129 LEU A CA 1
ATOM 771 C C . LEU A 1 107 ? -12.892 27.998 37.298 1.00 23.25 129 LEU A C 1
ATOM 772 O O . LEU A 1 107 ? -12.809 27.618 38.468 1.00 22.21 129 LEU A O 1
ATOM 777 N N . PHE A 1 108 ? -11.971 28.763 36.728 1.00 22.73 130 PHE A N 1
ATOM 778 C CA . PHE A 1 108 ? -10.780 29.184 37.468 1.00 22.17 130 PHE A CA 1
ATOM 779 C C . PHE A 1 108 ? -10.788 30.651 37.874 1.00 21.71 130 PHE A C 1
ATOM 780 O O . PHE A 1 108 ? -9.793 31.174 38.296 1.00 22.28 130 PHE A O 1
ATOM 788 N N . SER A 1 109 ? -11.928 31.305 37.752 1.00 22.93 131 SER A N 1
ATOM 789 C CA . SER A 1 109 ? -12.028 32.747 37.932 1.00 22.91 131 SER A CA 1
ATOM 790 C C . SER A 1 109 ? -11.810 33.252 39.363 1.00 23.53 131 SER A C 1
ATOM 791 O O . SER A 1 109 ? -11.552 34.441 39.574 1.00 24.05 131 SER A O 1
ATOM 794 N N . ASP A 1 110 ? -11.933 32.375 40.352 1.00 23.19 132 ASP A N 1
ATOM 795 C CA . ASP A 1 110 ? -11.635 32.755 41.723 1.00 23.56 132 ASP A CA 1
ATOM 796 C C . ASP A 1 110 ? -10.133 32.774 42.042 1.00 22.71 132 ASP A C 1
ATOM 797 O O . ASP A 1 110 ? -9.743 33.229 43.116 1.00 22.62 132 ASP A O 1
ATOM 802 N N . LEU A 1 111 ? -9.310 32.261 41.128 1.00 21.95 133 LEU A N 1
ATOM 803 C CA . LEU A 1 111 ? -7.864 32.114 41.351 1.00 21.48 133 LEU A CA 1
ATOM 804 C C . LEU A 1 111 ? -7.103 33.306 40.777 1.00 21.49 133 LEU A C 1
ATOM 805 O O . LEU A 1 111 ? -6.343 33.188 39.810 1.00 19.14 133 LEU A O 1
ATOM 810 N N . GLN A 1 112 ? -7.307 34.457 41.406 1.00 21.67 134 GLN A N 1
ATOM 811 C CA . GLN A 1 112 ? -6.830 35.723 40.849 1.00 22.26 134 GLN A CA 1
ATOM 812 C C . GLN A 1 112 ? -5.359 36.017 41.189 1.00 21.56 134 GLN A C 1
ATOM 813 O O . GLN A 1 112 ? -4.769 36.980 40.662 1.00 21.75 134 GLN A O 1
ATOM 819 N N . ALA A 1 113 ? -4.774 35.187 42.049 1.00 20.21 135 ALA A N 1
ATOM 820 C CA . ALA A 1 113 ? -3.346 35.267 42.374 1.00 19.83 135 ALA A CA 1
ATOM 821 C C . ALA A 1 113 ? -2.524 34.146 41.701 1.00 19.04 135 ALA A C 1
ATOM 822 O O . ALA A 1 113 ? -1.309 34.084 41.869 1.00 19.01 135 ALA A O 1
ATOM 824 N N . LEU A 1 114 ? -3.185 33.280 40.938 1.00 17.85 136 LEU A N 1
ATOM 825 C CA . LEU A 1 114 ? -2.539 32.092 40.379 1.00 17.36 136 LEU A CA 1
ATOM 826 C C . LEU A 1 114 ? -1.597 32.550 39.288 1.00 18.00 136 LEU A C 1
ATOM 827 O O . LEU A 1 114 ? -1.969 33.363 38.446 1.00 16.02 136 LEU A O 1
ATOM 832 N N . GLU A 1 115 ? -0.384 32.008 39.333 1.00 18.44 137 GLU A N 1
ATOM 833 C CA . GLU A 1 115 ? 0.657 32.292 38.359 1.00 19.62 137 GLU A CA 1
ATOM 834 C C . GLU A 1 115 ? 0.927 31.150 37.398 1.00 18.72 137 GLU A C 1
ATOM 835 O O . GLU A 1 115 ? 1.324 31.399 36.244 1.00 18.88 137 GLU A O 1
ATOM 841 N N . VAL A 1 116 ? 0.698 29.917 37.854 1.00 17.28 138 VAL A N 1
ATOM 842 C CA . VAL A 1 116 ? 0.940 28.723 37.023 1.00 16.87 138 VAL A CA 1
ATOM 843 C C . VAL A 1 116 ? -0.236 27.766 37.130 1.00 17.16 138 VAL A C 1
ATOM 844 O O . VAL A 1 116 ? -0.631 27.411 38.241 1.00 17.01 138 VAL A O 1
ATOM 848 N N . LEU A 1 117 ? -0.785 27.354 35.991 1.00 17.52 139 LEU A N 1
ATOM 849 C CA . LEU A 1 117 ? -1.878 26.351 35.938 1.00 17.68 139 LEU A CA 1
ATOM 850 C C . LEU A 1 117 ? -1.470 25.243 34.982 1.00 18.41 139 LEU A C 1
ATOM 851 O O . LEU A 1 117 ? -1.238 25.492 33.784 1.00 16.71 139 LEU A O 1
ATOM 856 N N . LEU A 1 118 ? -1.375 24.033 35.532 1.00 18.27 140 LEU A N 1
ATOM 857 C CA . LEU A 1 118 ? -1.020 22.843 34.763 1.00 19.77 140 LEU A CA 1
ATOM 858 C C . LEU A 1 118 ? -2.257 22.006 34.574 1.00 18.93 140 LEU A C 1
ATOM 859 O O . LEU A 1 118 ? -2.852 21.562 35.547 1.00 18.77 140 LEU A O 1
ATOM 864 N N . LEU A 1 119 ? -2.579 21.756 33.306 1.00 19.58 141 LEU A N 1
ATOM 865 C CA . LEU A 1 119 ? -3.771 21.026 32.874 1.00 19.36 141 LEU A CA 1
ATOM 866 C C . LEU A 1 119 ? -3.412 20.032 31.773 1.00 19.00 141 LEU A C 1
ATOM 867 O O . LEU A 1 119 ? -4.250 19.622 31.005 1.00 19.36 141 LEU A O 1
ATOM 872 N N . TYR A 1 120 ? -2.155 19.647 31.696 1.00 19.62 142 TYR A N 1
ATOM 873 C CA . TYR A 1 120 ? -1.697 18.846 30.574 1.00 20.68 142 TYR A CA 1
ATOM 874 C C . TYR A 1 120 ? -2.029 17.396 30.851 1.00 21.08 142 TYR A C 1
ATOM 875 O O . TYR A 1 120 ? -2.215 16.998 32.003 1.00 20.43 142 TYR A O 1
ATOM 884 N N . ASN A 1 121 ? -2.102 16.614 29.785 1.00 21.37 143 ASN A N 1
ATOM 885 C CA . ASN A 1 121 ? -2.431 15.204 29.904 1.00 21.89 143 ASN A CA 1
ATOM 886 C C . ASN A 1 121 ? -3.759 14.956 30.583 1.00 22.31 143 ASN A C 1
ATOM 887 O O . ASN A 1 121 ? -3.852 14.136 31.495 1.00 23.18 143 ASN A O 1
ATOM 892 N N . ASN A 1 122 ? -4.786 15.678 30.147 1.00 23.52 144 ASN A N 1
ATOM 893 C CA . ASN A 1 122 ? -6.176 15.367 30.512 1.00 23.96 144 ASN A CA 1
ATOM 894 C C . ASN A 1 122 ? -6.966 14.844 29.301 1.00 24.73 144 ASN A C 1
ATOM 895 O O . ASN A 1 122 ? -6.356 14.371 28.336 1.00 24.26 144 ASN A O 1
ATOM 900 N N . HIS A 1 123 ? -8.304 14.888 29.370 1.00 25.54 145 HIS A N 1
ATOM 901 C CA . HIS A 1 123 ? -9.183 14.536 28.240 1.00 26.33 145 HIS A CA 1
ATOM 902 C C . HIS A 1 123 ? -9.959 15.749 27.744 1.00 25.59 145 HIS A C 1
ATOM 903 O O . HIS A 1 123 ? -11.121 15.622 27.371 1.00 24.80 145 HIS A O 1
ATOM 910 N N . ILE A 1 124 ? -9.326 16.925 27.719 1.00 25.79 146 ILE A N 1
ATOM 911 C CA . ILE A 1 124 ? -10.058 18.169 27.478 1.00 26.08 146 ILE A CA 1
ATOM 912 C C . ILE A 1 124 ? -10.442 18.338 26.003 1.00 26.42 146 ILE A C 1
ATOM 913 O O . ILE A 1 124 ? -9.582 18.499 25.134 1.00 27.20 146 ILE A O 1
ATOM 918 N N . VAL A 1 125 ? -11.747 18.291 25.747 1.00 27.36 147 VAL A N 1
ATOM 919 C CA . VAL A 1 125 ? -12.332 18.482 24.407 1.00 27.29 147 VAL A CA 1
ATOM 920 C C . VAL A 1 125 ? -12.872 19.891 24.260 1.00 27.73 147 VAL A C 1
ATOM 921 O O . VAL A 1 125 ? -12.806 20.458 23.172 1.00 29.24 147 VAL A O 1
ATOM 925 N N . VAL A 1 126 ? -13.357 20.479 25.349 1.00 27.75 148 VAL A N 1
ATOM 926 C CA . VAL A 1 126 ? -13.922 21.837 25.318 1.00 27.90 148 VAL A CA 1
ATOM 927 C C . VAL A 1 126 ? -13.265 22.752 26.357 1.00 27.40 148 VAL A C 1
ATOM 928 O O . VAL A 1 126 ? -13.075 22.378 27.519 1.00 26.55 148 VAL A O 1
ATOM 932 N N . VAL A 1 127 ? -12.917 23.956 25.901 1.00 27.36 149 VAL A N 1
ATOM 933 C CA . VAL A 1 127 ? -12.398 25.021 26.744 1.00 27.00 149 VAL A CA 1
ATOM 934 C C . VAL A 1 127 ? -13.319 26.247 26.573 1.00 27.17 149 VAL A C 1
ATOM 935 O O . VAL A 1 127 ? -13.399 26.850 25.506 1.00 27.12 149 VAL A O 1
ATOM 939 N N . ASP A 1 128 ? -14.057 26.585 27.610 1.00 27.24 150 ASP A N 1
ATOM 940 C CA . ASP A 1 128 ? -14.960 27.707 27.508 1.00 27.37 150 ASP A CA 1
ATOM 941 C C . ASP A 1 128 ? -14.158 29.004 27.389 1.00 27.10 150 ASP A C 1
ATOM 942 O O . ASP A 1 128 ? -13.093 29.149 27.997 1.00 25.32 150 ASP A O 1
ATOM 947 N N . ARG A 1 129 ? -14.722 29.930 26.610 1.00 27.35 151 ARG A N 1
ATOM 948 C CA . ARG A 1 129 ? -14.183 31.276 26.372 1.00 27.17 151 ARG A CA 1
ATOM 949 C C . ARG A 1 129 ? -13.953 32.050 27.665 1.00 27.15 151 ARG A C 1
ATOM 950 O O . ARG A 1 129 ? -13.100 32.964 27.723 1.00 26.95 151 ARG A O 1
ATOM 952 N N . ASN A 1 130 ? -14.697 31.687 28.709 1.00 26.48 152 ASN A N 1
ATOM 953 C CA . ASN A 1 130 ? -14.564 32.328 30.014 1.00 25.81 152 ASN A CA 1
ATOM 954 C C . ASN A 1 130 ? -13.988 31.448 31.123 1.00 25.07 152 ASN A C 1
ATOM 955 O O . ASN A 1 130 ? -14.129 31.771 32.289 1.00 24.02 152 ASN A O 1
ATOM 960 N N . ALA A 1 131 ? -13.329 30.339 30.767 1.00 24.51 153 ALA A N 1
ATOM 961 C CA . ALA A 1 131 ? -12.770 29.444 31.775 1.00 24.18 153 ALA A CA 1
ATOM 962 C C . ALA A 1 131 ? -11.748 30.164 32.670 1.00 23.97 153 ALA A C 1
ATOM 963 O O . ALA A 1 131 ? -11.686 29.915 33.870 1.00 23.69 153 ALA A O 1
ATOM 965 N N . PHE A 1 132 ? -10.980 31.082 32.077 1.00 23.72 154 PHE A N 1
ATOM 966 C CA . PHE A 1 132 ? -9.849 31.714 32.737 1.00 23.58 154 PHE A CA 1
ATOM 967 C C . PHE A 1 132 ? -10.083 33.209 32.977 1.00 24.06 154 PHE A C 1
ATOM 968 O O . PHE A 1 132 ? -9.142 33.933 33.248 1.00 24.04 154 PHE A O 1
ATOM 976 N N . GLU A 1 133 ? -11.330 33.659 32.865 1.00 24.97 155 GLU A N 1
ATOM 977 C CA . GLU A 1 133 ? -11.669 35.062 33.107 1.00 24.91 155 GLU A CA 1
ATOM 978 C C . GLU A 1 133 ? -11.263 35.491 34.525 1.00 24.55 155 GLU A C 1
ATOM 979 O O . GLU A 1 133 ? -11.459 34.736 35.486 1.00 23.58 155 GLU A O 1
ATOM 985 N N . ASP A 1 134 ? -10.691 36.703 34.632 1.00 24.11 156 ASP A N 1
ATOM 986 C CA . ASP A 1 134 ? -10.264 37.324 35.908 1.00 23.73 156 ASP A CA 1
ATOM 987 C C . ASP A 1 134 ? -8.879 36.889 36.430 1.00 23.23 156 ASP A C 1
ATOM 988 O O . ASP A 1 134 ? -8.433 37.348 37.488 1.00 22.45 156 ASP A O 1
ATOM 993 N N . MET A 1 135 ? -8.203 35.990 35.716 1.00 23.16 157 MET A N 1
ATOM 994 C CA . MET A 1 135 ? -6.933 35.428 36.177 1.00 21.79 157 MET A CA 1
ATOM 995 C C . MET A 1 135 ? -5.789 36.367 35.795 1.00 21.87 157 MET A C 1
ATOM 996 O O . MET A 1 135 ? -4.966 36.068 34.928 1.00 20.60 157 MET A O 1
ATOM 1001 N N . ALA A 1 136 ? -5.745 37.491 36.500 1.00 21.33 158 ALA A N 1
ATOM 1002 C CA . ALA A 1 136 ? -4.820 38.582 36.214 1.00 22.02 158 ALA A CA 1
ATOM 1003 C C . ALA A 1 136 ? -3.347 38.249 36.423 1.00 21.00 158 ALA A C 1
ATOM 1004 O O . ALA A 1 136 ? -2.494 38.874 35.799 1.00 22.49 158 ALA A O 1
ATOM 1006 N N . GLN A 1 137 ? -3.034 37.307 37.306 1.00 20.12 159 GLN A N 1
ATOM 1007 C CA . GLN A 1 137 ? -1.646 37.006 37.649 1.00 19.57 159 GLN A CA 1
ATOM 1008 C C . GLN A 1 137 ? -1.083 35.841 36.872 1.00 20.30 159 GLN A C 1
ATOM 1009 O O . GLN A 1 137 ? 0.073 35.477 37.072 1.00 20.16 159 GLN A O 1
ATOM 1015 N N . LEU A 1 138 ? -1.888 35.249 35.998 1.00 20.32 160 LEU A N 1
ATOM 1016 C CA . LEU A 1 138 ? -1.543 33.983 35.374 1.00 20.75 160 LEU A CA 1
ATOM 1017 C C . LEU A 1 138 ? -0.491 34.225 34.316 1.00 20.52 160 LEU A C 1
ATOM 1018 O O . LEU A 1 138 ? -0.699 35.022 33.394 1.00 20.31 160 LEU A O 1
ATOM 1023 N N . GLN A 1 139 ? 0.642 33.544 34.475 1.00 20.63 161 GLN A N 1
ATOM 1024 C CA . GLN A 1 139 ? 1.763 33.688 33.566 1.00 20.70 161 GLN A CA 1
ATOM 1025 C C . GLN A 1 139 ? 1.965 32.437 32.695 1.00 20.02 161 GLN A C 1
ATOM 1026 O O . GLN A 1 139 ? 2.417 32.530 31.558 1.00 19.71 161 GLN A O 1
ATOM 1032 N N . LYS A 1 140 ? 1.641 31.259 33.230 1.00 19.02 162 LYS A N 1
ATOM 1033 C CA . LYS A 1 140 ? 1.938 30.019 32.515 1.00 18.54 162 LYS A CA 1
ATOM 1034 C C . LYS A 1 140 ? 0.719 29.118 32.566 1.00 17.78 162 LYS A C 1
ATOM 1035 O O . LYS A 1 140 ? 0.194 28.830 33.651 1.00 17.49 162 LYS A O 1
ATOM 1041 N N . LEU A 1 141 ? 0.267 28.720 31.388 1.00 17.64 163 LEU A N 1
ATOM 1042 C CA . LEU A 1 141 ? -0.915 27.865 31.204 1.00 17.14 163 LEU A CA 1
ATOM 1043 C C . LEU A 1 141 ? -0.510 26.672 30.331 1.00 17.36 163 LEU A C 1
ATOM 1044 O O . LEU A 1 141 ? -0.263 26.816 29.138 1.00 18.11 163 LEU A O 1
ATOM 1049 N N . TYR A 1 142 ? -0.426 25.504 30.941 1.00 17.82 164 TYR A N 1
ATOM 1050 C CA . TYR A 1 142 ? -0.021 24.276 30.227 1.00 18.69 164 TYR A CA 1
ATOM 1051 C C . TYR A 1 142 ? -1.235 23.439 29.883 1.00 19.42 164 TYR A C 1
ATOM 1052 O O . TYR A 1 142 ? -1.975 22.991 30.785 1.00 19.67 164 TYR A O 1
ATOM 1061 N N . LEU A 1 143 ? -1.475 23.269 28.583 1.00 19.66 165 LEU A N 1
ATOM 1062 C CA . LEU A 1 143 ? -2.655 22.562 28.089 1.00 20.98 165 LEU A CA 1
ATOM 1063 C C . LEU A 1 143 ? -2.265 21.458 27.084 1.00 20.94 165 LEU A C 1
ATOM 1064 O O . LEU A 1 143 ? -3.123 20.977 26.347 1.00 22.23 165 LEU A O 1
ATOM 1069 N N . SER A 1 144 ? -0.998 21.040 27.083 1.00 22.08 166 SER A N 1
ATOM 1070 C CA . SER A 1 144 ? -0.510 19.931 26.226 1.00 22.69 166 SER A CA 1
ATOM 1071 C C . SER A 1 144 ? -1.258 18.622 26.417 1.00 22.71 166 SER A C 1
ATOM 1072 O O . SER A 1 144 ? -1.801 18.403 27.463 1.00 20.74 166 SER A O 1
ATOM 1075 N N . GLN A 1 145 ? -1.180 17.730 25.432 1.00 23.72 167 GLN A N 1
ATOM 1076 C CA . GLN A 1 145 ? -1.746 16.375 25.518 1.00 25.29 167 GLN A CA 1
ATOM 1077 C C . GLN A 1 145 ? -3.184 16.337 25.948 1.00 24.65 167 GLN A C 1
ATOM 1078 O O . GLN A 1 145 ? -3.503 15.653 26.911 1.00 24.84 167 GLN A O 1
ATOM 1084 N N . ASN A 1 146 ? -4.033 17.082 25.248 1.00 25.19 168 ASN A N 1
ATOM 1085 C CA . ASN A 1 146 ? -5.485 17.034 25.408 1.00 25.42 168 ASN A CA 1
ATOM 1086 C C . ASN A 1 146 ? -6.123 16.741 24.031 1.00 25.64 168 ASN A C 1
ATOM 1087 O O . ASN A 1 146 ? -5.468 16.145 23.180 1.00 26.14 168 ASN A O 1
ATOM 1092 N N . GLN A 1 147 ? -7.384 17.111 23.821 1.00 26.26 169 GLN A N 1
ATOM 1093 C CA . GLN A 1 147 ? -8.064 16.950 22.516 1.00 26.79 169 GLN A CA 1
ATOM 1094 C C . GLN A 1 147 ? -8.691 18.260 22.064 1.00 26.82 169 GLN A C 1
ATOM 1095 O O . GLN A 1 147 ? -9.761 18.267 21.474 1.00 27.14 169 GLN A O 1
ATOM 1101 N N . ILE A 1 148 ? -8.037 19.382 22.359 1.00 27.39 170 ILE A N 1
ATOM 1102 C CA . ILE A 1 148 ? -8.586 20.699 22.047 1.00 26.61 170 ILE A CA 1
ATOM 1103 C C . ILE A 1 148 ? -8.494 20.909 20.542 1.00 27.10 170 ILE A C 1
ATOM 1104 O O . ILE A 1 148 ? -7.423 20.775 19.965 1.00 27.22 170 ILE A O 1
ATOM 1109 N N . SER A 1 149 ? -9.613 21.242 19.905 1.00 27.59 171 SER A N 1
ATOM 1110 C CA . SER A 1 149 ? -9.613 21.501 18.462 1.00 27.99 171 SER A CA 1
ATOM 1111 C C . SER A 1 149 ? -9.888 22.974 18.118 1.00 27.83 171 SER A C 1
ATOM 1112 O O . SER A 1 149 ? -9.619 23.402 17.006 1.00 28.05 171 SER A O 1
ATOM 1115 N N . ARG A 1 150 ? -10.447 23.737 19.051 1.00 27.92 172 ARG A N 1
ATOM 1116 C CA . ARG A 1 150 ? -10.650 25.192 18.858 1.00 27.78 172 ARG A CA 1
ATOM 1117 C C . ARG A 1 150 ? -9.498 25.957 19.539 1.00 27.05 172 ARG A C 1
ATOM 1118 O O . ARG A 1 150 ? -9.292 25.809 20.741 1.00 26.67 172 ARG A O 1
ATOM 1126 N N . PHE A 1 151 ? -8.750 26.761 18.781 1.00 26.39 173 PHE A N 1
ATOM 1127 C CA . PHE A 1 151 ? -7.732 27.608 19.370 1.00 25.62 173 PHE A CA 1
ATOM 1128 C C . PHE A 1 151 ? -8.434 28.600 20.285 1.00 25.32 173 PHE A C 1
ATOM 1129 O O . PHE A 1 151 ? -9.389 29.251 19.845 1.00 25.08 173 PHE A O 1
ATOM 1137 N N . PRO A 1 152 ? -7.988 28.706 21.555 1.00 25.06 174 PRO A N 1
ATOM 1138 C CA . PRO A 1 152 ? -8.612 29.626 22.497 1.00 25.18 174 PRO A CA 1
ATOM 1139 C C . PRO A 1 152 ? -8.229 31.072 22.186 1.00 25.66 174 PRO A C 1
ATOM 1140 O O . PRO A 1 152 ? -7.431 31.672 22.903 1.00 25.03 174 PRO A O 1
ATOM 1144 N N . VAL A 1 153 ? -8.827 31.623 21.129 1.00 26.39 175 VAL A N 1
ATOM 1145 C CA . VAL A 1 153 ? -8.389 32.913 20.568 1.00 26.33 175 VAL A CA 1
ATOM 1146 C C . VAL A 1 153 ? -8.546 34.059 21.567 1.00 26.91 175 VAL A C 1
ATOM 1147 O O . VAL A 1 153 ? -7.780 35.017 21.559 1.00 26.58 175 VAL A O 1
ATOM 1151 N N . GLU A 1 154 ? -9.542 33.948 22.430 1.00 27.23 176 GLU A N 1
ATOM 1152 C CA . GLU A 1 154 ? -9.791 34.944 23.470 1.00 27.42 176 GLU A CA 1
ATOM 1153 C C . GLU A 1 154 ? -8.630 35.213 24.426 1.00 27.81 176 GLU A C 1
ATOM 1154 O O . GLU A 1 154 ? -8.585 36.256 25.065 1.00 27.63 176 GLU A O 1
ATOM 1160 N N . LEU A 1 155 ? -7.695 34.270 24.536 1.00 27.70 177 LEU A N 1
ATOM 1161 C CA . LEU A 1 155 ? -6.588 34.410 25.466 1.00 27.93 177 LEU A CA 1
ATOM 1162 C C . LEU A 1 155 ? -5.473 35.293 24.896 1.00 28.95 177 LEU A C 1
ATOM 1163 O O . LEU A 1 155 ? -4.673 35.808 25.659 1.00 28.72 177 LEU A O 1
ATOM 1168 N N . ILE A 1 156 ? -5.421 35.423 23.569 1.00 29.72 178 ILE A N 1
ATOM 1169 C CA . ILE A 1 156 ? -4.397 36.200 22.888 1.00 30.72 178 ILE A CA 1
ATOM 1170 C C . ILE A 1 156 ? -4.931 37.366 22.044 1.00 31.37 178 ILE A C 1
ATOM 1171 O O . ILE A 1 156 ? -4.138 38.071 21.448 1.00 32.21 178 ILE A O 1
ATOM 1176 N N . LYS A 1 157 ? -6.249 37.589 21.983 1.00 32.30 179 LYS A N 1
ATOM 1177 C CA . LYS A 1 157 ? -6.809 38.671 21.129 1.00 32.50 179 LYS A CA 1
ATOM 1178 C C . LYS A 1 157 ? -6.425 40.034 21.673 1.00 32.75 179 LYS A C 1
ATOM 1179 O O . LYS A 1 157 ? -6.526 40.245 22.885 1.00 33.42 179 LYS A O 1
ATOM 1181 N N . LEU A 1 162 ? -5.857 37.598 29.528 1.00 28.70 184 LEU A N 1
ATOM 1182 C CA . LEU A 1 162 ? -4.801 37.117 30.414 1.00 28.02 184 LEU A CA 1
ATOM 1183 C C . LEU A 1 162 ? -3.591 38.001 30.177 1.00 27.32 184 LEU A C 1
ATOM 1184 O O . LEU A 1 162 ? -2.703 37.656 29.387 1.00 27.29 184 LEU A O 1
ATOM 1189 N N . PRO A 1 163 ? -3.560 39.150 30.868 1.00 26.43 185 PRO A N 1
ATOM 1190 C CA . PRO A 1 163 ? -2.567 40.194 30.654 1.00 26.58 185 PRO A CA 1
ATOM 1191 C C . PRO A 1 163 ? -1.125 39.792 30.955 1.00 26.14 185 PRO A C 1
ATOM 1192 O O . PRO A 1 163 ? -0.219 40.386 30.398 1.00 25.76 185 PRO A O 1
ATOM 1196 N N . LYS A 1 164 ? -0.891 38.803 31.814 1.00 25.79 186 LYS A N 1
ATOM 1197 C CA . LYS A 1 164 ? 0.482 38.414 32.145 1.00 25.25 186 LYS A CA 1
ATOM 1198 C C . LYS A 1 164 ? 0.905 37.089 31.527 1.00 24.81 186 LYS A C 1
ATOM 1199 O O . LYS A 1 164 ? 1.990 36.601 31.818 1.00 23.99 186 LYS A O 1
ATOM 1205 N N . LEU A 1 165 ? 0.057 36.524 30.674 1.00 24.53 187 LEU A N 1
ATOM 1206 C CA . LEU A 1 165 ? 0.301 35.226 30.096 1.00 24.19 187 LEU A CA 1
ATOM 1207 C C . LEU A 1 165 ? 1.503 35.288 29.183 1.00 23.85 187 LEU A C 1
ATOM 1208 O O . LEU A 1 165 ? 1.508 36.011 28.193 1.00 24.31 187 LEU A O 1
ATOM 1213 N N . MET A 1 166 ? 2.516 34.513 29.517 1.00 23.70 188 MET A N 1
ATOM 1214 C CA . MET A 1 166 ? 3.739 34.458 28.739 1.00 24.23 188 MET A CA 1
ATOM 1215 C C . MET A 1 166 ? 4.126 33.028 28.318 1.00 22.14 188 MET A C 1
ATOM 1216 O O . MET A 1 166 ? 5.071 32.852 27.556 1.00 19.09 188 MET A O 1
ATOM 1221 N N . LEU A 1 167 ? 3.424 32.026 28.847 1.00 20.15 189 LEU A N 1
ATOM 1222 C CA . LEU A 1 167 ? 3.587 30.661 28.384 1.00 20.09 189 LEU A CA 1
ATOM 1223 C C . LEU A 1 167 ? 2.209 30.048 28.235 1.00 19.64 189 LEU A C 1
ATOM 1224 O O . LEU A 1 167 ? 1.440 30.002 29.184 1.00 18.57 189 LEU A O 1
ATOM 1229 N N . LEU A 1 168 ? 1.896 29.671 26.995 1.00 19.86 190 LEU A N 1
ATOM 1230 C CA . LEU A 1 168 ? 0.665 28.992 26.637 1.00 19.55 190 LEU A CA 1
ATOM 1231 C C . LEU A 1 168 ? 1.070 27.753 25.846 1.00 19.25 190 LEU A C 1
ATOM 1232 O O . LEU A 1 168 ? 1.417 27.824 24.664 1.00 19.24 190 LEU A O 1
ATOM 1237 N N . ASP A 1 169 ? 1.036 26.603 26.508 1.00 19.92 191 ASP A N 1
ATOM 1238 C CA . ASP A 1 169 ? 1.425 25.355 25.863 1.00 18.84 191 ASP A CA 1
ATOM 1239 C C . ASP A 1 169 ? 0.196 24.609 25.335 1.00 19.93 191 ASP A C 1
ATOM 1240 O O . ASP A 1 169 ? -0.584 24.029 26.108 1.00 19.48 191 ASP A O 1
ATOM 1245 N N . LEU A 1 170 ? 0.024 24.637 24.016 1.00 19.83 192 LEU A N 1
ATOM 1246 C CA . LEU A 1 170 ? -1.044 23.922 23.364 1.00 20.57 192 LEU A CA 1
ATOM 1247 C C . LEU A 1 170 ? -0.472 22.835 22.451 1.00 20.76 192 LEU A C 1
ATOM 1248 O O . LEU A 1 170 ? -1.145 22.394 21.504 1.00 22.26 192 LEU A O 1
ATOM 1253 N N . SER A 1 171 ? 0.729 22.349 22.750 1.00 21.51 193 SER A N 1
ATOM 1254 C CA . SER A 1 171 ? 1.288 21.254 21.958 1.00 21.15 193 SER A CA 1
ATOM 1255 C C . SER A 1 171 ? 0.491 19.950 22.146 1.00 22.16 193 SER A C 1
ATOM 1256 O O . SER A 1 171 ? -0.251 19.772 23.132 1.00 20.02 193 SER A O 1
ATOM 1259 N N . SER A 1 172 ? 0.639 19.044 21.188 1.00 22.68 194 SER A N 1
ATOM 1260 C CA . SER A 1 172 ? 0.027 17.713 21.279 1.00 23.53 194 SER A CA 1
ATOM 1261 C C . SER A 1 172 ? -1.473 17.768 21.546 1.00 23.56 194 SER A C 1
ATOM 1262 O O . SER A 1 172 ? -1.977 17.182 22.500 1.00 24.83 194 SER A O 1
ATOM 1265 N N . ASN A 1 173 ? -2.174 18.487 20.685 1.00 23.91 195 ASN A N 1
ATOM 1266 C CA . ASN A 1 173 ? -3.620 18.642 20.728 1.00 23.83 195 ASN A CA 1
ATOM 1267 C C . ASN A 1 173 ? -4.201 18.321 19.333 1.00 24.29 195 ASN A C 1
ATOM 1268 O O . ASN A 1 173 ? -3.587 17.560 18.577 1.00 22.95 195 ASN A O 1
ATOM 1273 N N . LYS A 1 174 ? -5.378 18.885 19.005 1.00 20.00 196 LYS A N 1
ATOM 1274 C CA . LYS A 1 174 ? -6.029 18.687 17.715 1.00 20.00 196 LYS A CA 1
ATOM 1275 C C . LYS A 1 174 ? -6.295 20.019 17.022 1.00 20.00 196 LYS A C 1
ATOM 1276 O O . LYS A 1 174 ? -7.331 20.176 16.354 1.00 28.12 196 LYS A O 1
ATOM 1278 N N . LEU A 1 175 ? -5.368 20.944 17.128 1.00 26.54 197 LEU A N 1
ATOM 1279 C CA . LEU A 1 175 ? -5.464 22.220 16.456 1.00 27.00 197 LEU A CA 1
ATOM 1280 C C . LEU A 1 175 ? -5.157 22.058 14.957 1.00 27.04 197 LEU A C 1
ATOM 1281 O O . LEU A 1 175 ? -4.134 21.470 14.572 1.00 26.29 197 LEU A O 1
ATOM 1286 N N . LYS A 1 176 ? -6.076 22.564 14.131 1.00 28.40 198 LYS A N 1
ATOM 1287 C CA . LYS A 1 176 ? -5.933 22.604 12.657 1.00 29.41 198 LYS A CA 1
ATOM 1288 C C . LYS A 1 176 ? -5.879 24.056 12.191 1.00 29.58 198 LYS A C 1
ATOM 1289 O O . LYS A 1 176 ? -4.902 24.484 11.605 1.00 29.90 198 LYS A O 1
ATOM 1295 N N . LYS A 1 177 ? -6.922 24.813 12.530 1.00 30.44 199 LYS A N 1
ATOM 1296 C CA . LYS A 1 177 ? -7.089 26.199 12.129 1.00 31.01 199 LYS A CA 1
ATOM 1297 C C . LYS A 1 177 ? -6.572 27.141 13.225 1.00 30.56 199 LYS A C 1
ATOM 1298 O O . LYS A 1 177 ? -6.985 27.024 14.392 1.00 30.56 199 LYS A O 1
ATOM 1301 N N . LEU A 1 178 ? -5.705 28.076 12.846 1.00 29.36 200 LEU A N 1
ATOM 1302 C CA . LEU A 1 178 ? -5.169 29.063 13.774 1.00 28.74 200 LEU A CA 1
ATOM 1303 C C . LEU A 1 178 ? -5.595 30.469 13.389 1.00 28.54 200 LEU A C 1
ATOM 1304 O O . LEU A 1 178 ? -5.683 30.770 12.207 1.00 28.22 200 LEU A O 1
ATOM 1309 N N . PRO A 1 179 ? -5.839 31.345 14.381 1.00 28.37 201 PRO A N 1
ATOM 1310 C CA . PRO A 1 179 ? -6.087 32.765 14.117 1.00 28.86 201 PRO A CA 1
ATOM 1311 C C . PRO A 1 179 ? -4.813 33.570 13.813 1.00 29.00 201 PRO A C 1
ATOM 1312 O O . PRO A 1 179 ? -4.330 34.349 14.649 1.00 28.53 201 PRO A O 1
ATOM 1316 N N . LEU A 1 180 ? -4.300 33.385 12.605 1.00 29.30 202 LEU A N 1
ATOM 1317 C CA . LEU A 1 180 ? -2.955 33.817 12.252 1.00 29.42 202 LEU A CA 1
ATOM 1318 C C . LEU A 1 180 ? -2.745 35.316 12.356 1.00 30.00 202 LEU A C 1
ATOM 1319 O O . LEU A 1 180 ? -1.652 35.763 12.732 1.00 30.06 202 LEU A O 1
ATOM 1324 N N . THR A 1 181 ? -3.779 36.094 12.054 1.00 30.31 203 THR A N 1
ATOM 1325 C CA . THR A 1 181 ? -3.674 37.548 12.159 1.00 30.93 203 THR A CA 1
ATOM 1326 C C . THR A 1 181 ? -3.556 37.965 13.626 1.00 31.19 203 THR A C 1
ATOM 1327 O O . THR A 1 181 ? -2.742 38.821 13.969 1.00 31.41 203 THR A O 1
ATOM 1331 N N . ASP A 1 182 ? -4.353 37.352 14.492 1.00 31.31 204 ASP A N 1
ATOM 1332 C CA . ASP A 1 182 ? -4.234 37.586 15.926 1.00 31.70 204 ASP A CA 1
ATOM 1333 C C . ASP A 1 182 ? -2.859 37.170 16.451 1.00 31.02 204 ASP A C 1
ATOM 1334 O O . ASP A 1 182 ? -2.228 37.888 17.246 1.00 30.80 204 ASP A O 1
ATOM 1339 N N . LEU A 1 183 ? -2.399 36.009 16.010 1.00 30.43 205 LEU A N 1
ATOM 1340 C CA . LEU A 1 183 ? -1.082 35.507 16.396 1.00 30.51 205 LEU A CA 1
ATOM 1341 C C . LEU A 1 183 ? 0.048 36.429 15.939 1.00 30.91 205 LEU A C 1
ATOM 1342 O O . LEU A 1 183 ? 1.060 36.573 16.625 1.00 30.60 205 LEU A O 1
ATOM 1347 N N . GLN A 1 184 ? -0.123 37.042 14.768 1.00 31.54 206 GLN A N 1
ATOM 1348 C CA . GLN A 1 184 ? 0.891 37.942 14.226 1.00 31.94 206 GLN A CA 1
ATOM 1349 C C . GLN A 1 184 ? 1.073 39.168 15.094 1.00 31.42 206 GLN A C 1
ATOM 1350 O O . GLN A 1 184 ? 2.188 39.653 15.244 1.00 31.00 206 GLN A O 1
ATOM 1356 N N . LYS A 1 185 ? -0.015 39.638 15.693 1.00 31.15 207 LYS A N 1
ATOM 1357 C CA . LYS A 1 185 ? 0.013 40.902 16.439 1.00 31.17 207 LYS A CA 1
ATOM 1358 C C . LYS A 1 185 ? 0.445 40.730 17.877 1.00 30.12 207 LYS A C 1
ATOM 1359 O O . LYS A 1 185 ? 0.603 41.699 18.601 1.00 30.06 207 LYS A O 1
ATOM 1363 N N . LEU A 1 186 ? 0.614 39.485 18.291 1.00 29.55 208 LEU A N 1
ATOM 1364 C CA . LEU A 1 186 ? 1.020 39.164 19.642 1.00 29.11 208 LEU A CA 1
ATOM 1365 C C . LEU A 1 186 ? 2.399 39.730 19.931 1.00 28.17 208 LEU A C 1
ATOM 1366 O O . LEU A 1 186 ? 3.254 39.760 19.039 1.00 27.83 208 LEU A O 1
ATOM 1371 N N . PRO A 1 187 ? 2.626 40.201 21.166 1.00 27.62 209 PRO A N 1
ATOM 1372 C CA . PRO A 1 187 ? 3.991 40.567 21.533 1.00 27.41 209 PRO A CA 1
ATOM 1373 C C . PRO A 1 187 ? 4.938 39.384 21.462 1.00 27.03 209 PRO A C 1
ATOM 1374 O O . PRO A 1 187 ? 4.555 38.258 21.802 1.00 25.94 209 PRO A O 1
ATOM 1378 N N . ALA A 1 188 ? 6.165 39.647 21.030 1.00 26.61 210 ALA A N 1
ATOM 1379 C CA . ALA A 1 188 ? 7.178 38.607 20.920 1.00 27.08 210 ALA A CA 1
ATOM 1380 C C . ALA A 1 188 ? 7.423 37.909 22.249 1.00 27.09 210 ALA A C 1
ATOM 1381 O O . ALA A 1 188 ? 7.826 36.756 22.267 1.00 26.90 210 ALA A O 1
ATOM 1383 N N . TRP A 1 189 ? 7.212 38.617 23.358 1.00 27.20 211 TRP A N 1
ATOM 1384 C CA . TRP A 1 189 ? 7.388 38.001 24.681 1.00 27.37 211 TRP A CA 1
ATOM 1385 C C . TRP A 1 189 ? 6.324 36.956 25.005 1.00 26.47 211 TRP A C 1
ATOM 1386 O O . TRP A 1 189 ? 6.604 36.030 25.769 1.00 27.22 211 TRP A O 1
ATOM 1397 N N . VAL A 1 190 ? 5.145 37.069 24.396 1.00 25.95 212 VAL A N 1
ATOM 1398 C CA . VAL A 1 190 ? 4.129 35.990 24.443 1.00 25.45 212 VAL A CA 1
ATOM 1399 C C . VAL A 1 190 ? 4.412 34.877 23.431 1.00 25.45 212 VAL A C 1
ATOM 1400 O O . VAL A 1 190 ? 4.391 33.713 23.793 1.00 26.10 212 VAL A O 1
ATOM 1404 N N . LYS A 1 191 ? 4.714 35.224 22.174 1.00 25.16 213 LYS A N 1
ATOM 1405 C CA . LYS A 1 191 ? 5.086 34.235 21.130 1.00 24.32 213 LYS A CA 1
ATOM 1406 C C . LYS A 1 191 ? 6.206 33.302 21.570 1.00 23.70 213 LYS A C 1
ATOM 1407 O O . LYS A 1 191 ? 6.223 32.091 21.258 1.00 22.91 213 LYS A O 1
ATOM 1413 N N . ASN A 1 192 ? 7.163 33.874 22.297 1.00 22.88 214 ASN A N 1
ATOM 1414 C CA . ASN A 1 192 ? 8.286 33.101 22.820 1.00 22.78 214 ASN A CA 1
ATOM 1415 C C . ASN A 1 192 ? 7.860 31.850 23.601 1.00 22.86 214 ASN A C 1
ATOM 1416 O O . ASN A 1 192 ? 8.609 30.859 23.665 1.00 22.29 214 ASN A O 1
ATOM 1421 N N . GLY A 1 193 ? 6.673 31.900 24.203 1.00 22.54 215 GLY A N 1
ATOM 1422 C CA . GLY A 1 193 ? 6.185 30.790 24.999 1.00 21.95 215 GLY A CA 1
ATOM 1423 C C . GLY A 1 193 ? 4.881 30.194 24.503 1.00 21.87 215 GLY A C 1
ATOM 1424 O O . GLY A 1 193 ? 4.171 29.533 25.271 1.00 22.17 215 GLY A O 1
ATOM 1425 N N . LEU A 1 194 ? 4.560 30.406 23.231 1.00 21.77 216 LEU A N 1
ATOM 1426 C CA . LEU A 1 194 ? 3.313 29.872 22.646 1.00 22.08 216 LEU A CA 1
ATOM 1427 C C . LEU A 1 194 ? 3.657 28.608 21.847 1.00 21.55 216 LEU A C 1
ATOM 1428 O O . LEU A 1 194 ? 4.207 28.675 20.740 1.00 21.39 216 LEU A O 1
ATOM 1433 N N . TYR A 1 195 ? 3.356 27.457 22.447 1.00 20.67 217 TYR A N 1
ATOM 1434 C CA . TYR A 1 195 ? 3.812 26.176 21.928 1.00 20.80 217 TYR A CA 1
ATOM 1435 C C . TYR A 1 195 ? 2.681 25.524 21.147 1.00 20.94 217 TYR A C 1
ATOM 1436 O O . TYR A 1 195 ? 1.610 25.221 21.684 1.00 19.60 217 TYR A O 1
ATOM 1445 N N . LEU A 1 196 ? 2.929 25.306 19.861 1.00 21.02 218 LEU A N 1
ATOM 1446 C CA . LEU A 1 196 ? 1.899 24.767 18.970 1.00 21.79 218 LEU A CA 1
ATOM 1447 C C . LEU A 1 196 ? 2.362 23.533 18.227 1.00 21.91 218 LEU A C 1
ATOM 1448 O O . LEU A 1 196 ? 1.726 23.146 17.255 1.00 22.29 218 LEU A O 1
ATOM 1453 N N . HIS A 1 197 ? 3.447 22.929 18.691 1.00 22.33 219 HIS A N 1
ATOM 1454 C CA . HIS A 1 197 ? 3.986 21.720 18.069 1.00 23.31 219 HIS A CA 1
ATOM 1455 C C . HIS A 1 197 ? 3.115 20.492 18.304 1.00 24.33 219 HIS A C 1
ATOM 1456 O O . HIS A 1 197 ? 2.298 20.443 19.237 1.00 23.80 219 HIS A O 1
ATOM 1463 N N . ASN A 1 198 ? 3.320 19.488 17.457 1.00 25.30 220 ASN A N 1
ATOM 1464 C CA . ASN A 1 198 ? 2.576 18.252 17.537 1.00 26.36 220 ASN A CA 1
ATOM 1465 C C . ASN A 1 198 ? 1.065 18.438 17.386 1.00 25.68 220 ASN A C 1
ATOM 1466 O O . ASN A 1 198 ? 0.281 17.810 18.081 1.00 26.56 220 ASN A O 1
ATOM 1471 N N . ASN A 1 199 ? 0.662 19.330 16.492 1.00 25.57 221 ASN A N 1
ATOM 1472 C CA . ASN A 1 199 ? -0.743 19.500 16.132 1.00 25.34 221 ASN A CA 1
ATOM 1473 C C . ASN A 1 199 ? -0.887 19.354 14.632 1.00 25.75 221 ASN A C 1
ATOM 1474 O O . ASN A 1 199 ? 0.043 19.692 13.908 1.00 24.87 221 ASN A O 1
ATOM 1479 N N . PRO A 1 200 ? -2.052 18.866 14.167 1.00 26.18 222 PRO A N 1
ATOM 1480 C CA . PRO A 1 200 ? -2.356 18.723 12.741 1.00 26.72 222 PRO A CA 1
ATOM 1481 C C . PRO A 1 200 ? -2.716 20.059 12.080 1.00 26.87 222 PRO A C 1
ATOM 1482 O O . PRO A 1 200 ? -3.764 20.187 11.453 1.00 26.68 222 PRO A O 1
ATOM 1486 N N . LEU A 1 201 ? -1.845 21.050 12.221 1.00 27.26 223 LEU A N 1
ATOM 1487 C CA . LEU A 1 201 ? -2.135 22.397 11.753 1.00 27.61 223 LEU A CA 1
ATOM 1488 C C . LEU A 1 201 ? -2.345 22.380 10.241 1.00 28.25 223 LEU A C 1
ATOM 1489 O O . LEU A 1 201 ? -1.810 21.518 9.558 1.00 28.20 223 LEU A O 1
ATOM 1494 N N . GLU A 1 202 ? -3.141 23.313 9.722 1.00 29.42 224 GLU A N 1
ATOM 1495 C CA . GLU A 1 202 ? -3.366 23.405 8.266 1.00 29.64 224 GLU A CA 1
ATOM 1496 C C . GLU A 1 202 ? -2.101 23.921 7.611 1.00 30.32 224 GLU A C 1
ATOM 1497 O O . GLU A 1 202 ? -1.536 24.893 8.072 1.00 30.46 224 GLU A O 1
ATOM 1499 N N . CYS A 1 203 ? -1.633 23.237 6.570 1.00 31.04 225 CYS A N 1
ATOM 1500 C CA . CYS A 1 203 ? -0.426 23.651 5.870 1.00 31.51 225 CYS A CA 1
ATOM 1501 C C . CYS A 1 203 ? -0.780 24.833 5.000 1.00 32.07 225 CYS A C 1
ATOM 1502 O O . CYS A 1 203 ? -1.796 24.830 4.293 1.00 31.87 225 CYS A O 1
ATOM 1505 N N . ASP A 1 204 ? 0.065 25.848 5.039 1.00 32.34 226 ASP A N 1
ATOM 1506 C CA . ASP A 1 204 ? -0.330 27.135 4.536 1.00 32.75 226 ASP A CA 1
ATOM 1507 C C . ASP A 1 204 ? 0.878 28.061 4.504 1.00 32.37 226 ASP A C 1
ATOM 1508 O O . ASP A 1 204 ? 1.711 28.042 5.414 1.00 31.54 226 ASP A O 1
ATOM 1513 N N . CYS A 1 205 ? 1.003 28.854 3.447 1.00 32.07 227 CYS A N 1
ATOM 1514 C CA . CYS A 1 205 ? 2.120 29.790 3.338 1.00 31.70 227 CYS A CA 1
ATOM 1515 C C . CYS A 1 205 ? 2.137 30.749 4.525 1.00 31.35 227 CYS A C 1
ATOM 1516 O O . CYS A 1 205 ? 3.198 31.068 5.055 1.00 30.64 227 CYS A O 1
ATOM 1519 N N . LYS A 1 206 ? 0.961 31.202 4.955 1.00 31.41 228 LYS A N 1
ATOM 1520 C CA . LYS A 1 206 ? 0.896 32.136 6.087 1.00 32.02 228 LYS A CA 1
ATOM 1521 C C . LYS A 1 206 ? 1.429 31.514 7.363 1.00 30.97 228 LYS A C 1
ATOM 1522 O O . LYS A 1 206 ? 2.072 32.201 8.166 1.00 30.69 228 LYS A O 1
ATOM 1528 N N . LEU A 1 207 ? 1.192 30.216 7.529 1.00 29.81 229 LEU A N 1
ATOM 1529 C CA . LEU A 1 207 ? 1.710 29.463 8.675 1.00 29.29 229 LEU A CA 1
ATOM 1530 C C . LEU A 1 207 ? 3.220 29.322 8.623 1.00 28.93 229 LEU A C 1
ATOM 1531 O O . LEU A 1 207 ? 3.895 29.486 9.635 1.00 28.50 229 LEU A O 1
ATOM 1536 N N . TYR A 1 208 ? 3.755 29.015 7.445 1.00 28.36 230 TYR A N 1
ATOM 1537 C CA . TYR A 1 208 ? 5.197 28.965 7.266 1.00 27.98 230 TYR A CA 1
ATOM 1538 C C . TYR A 1 208 ? 5.815 30.296 7.616 1.00 27.59 230 TYR A C 1
ATOM 1539 O O . TYR A 1 208 ? 6.819 30.355 8.320 1.00 27.62 230 TYR A O 1
ATOM 1548 N N . GLN A 1 209 ? 5.217 31.358 7.103 1.00 27.62 231 GLN A N 1
ATOM 1549 C CA . GLN A 1 209 ? 5.691 32.724 7.342 1.00 27.73 231 GLN A CA 1
ATOM 1550 C C . GLN A 1 209 ? 5.708 33.099 8.835 1.00 27.26 231 GLN A C 1
ATOM 1551 O O . GLN A 1 209 ? 6.680 33.688 9.319 1.00 27.92 231 GLN A O 1
ATOM 1557 N N . LEU A 1 210 ? 4.646 32.748 9.560 1.00 26.63 232 LEU A N 1
ATOM 1558 C CA . LEU A 1 210 ? 4.590 32.953 11.016 1.00 25.96 232 LEU A CA 1
ATOM 1559 C C . LEU A 1 210 ? 5.781 32.250 11.677 1.00 25.63 232 LEU A C 1
ATOM 1560 O O . LEU A 1 210 ? 6.588 32.869 12.363 1.00 25.76 232 LEU A O 1
ATOM 1565 N N . PHE A 1 211 ? 5.929 30.958 11.438 1.00 25.44 233 PHE A N 1
ATOM 1566 C CA . PHE A 1 211 ? 6.992 30.211 12.122 1.00 26.22 233 PHE A CA 1
ATOM 1567 C C . PHE A 1 211 ? 8.403 30.574 11.665 1.00 27.10 233 PHE A C 1
ATOM 1568 O O . PHE A 1 211 ? 9.374 30.482 12.443 1.00 27.51 233 PHE A O 1
ATOM 1576 N N . SER A 1 212 ? 8.531 30.992 10.410 1.00 27.62 234 SER A N 1
ATOM 1577 C CA . SER A 1 212 ? 9.819 31.418 9.893 1.00 27.65 234 SER A CA 1
ATOM 1578 C C . SER A 1 212 ? 10.237 32.749 10.570 1.00 27.08 234 SER A C 1
ATOM 1579 O O . SER A 1 212 ? 11.401 32.947 10.949 1.00 27.43 234 SER A O 1
ATOM 1582 N N . HIS A 1 213 ? 9.292 33.656 10.767 1.00 26.69 235 HIS A N 1
ATOM 1583 C CA . HIS A 1 213 ? 9.586 34.847 11.562 1.00 26.64 235 HIS A CA 1
ATOM 1584 C C . HIS A 1 213 ? 10.046 34.481 12.993 1.00 26.19 235 HIS A C 1
ATOM 1585 O O . HIS A 1 213 ? 11.036 35.016 13.500 1.00 25.19 235 HIS A O 1
ATOM 1592 N N . TRP A 1 214 ? 9.340 33.555 13.639 1.00 25.70 236 TRP A N 1
ATOM 1593 C CA . TRP A 1 214 ? 9.666 33.181 15.011 1.00 25.67 236 TRP A CA 1
ATOM 1594 C C . TRP A 1 214 ? 11.064 32.564 15.072 1.00 26.41 236 TRP A C 1
ATOM 1595 O O . TRP A 1 214 ? 11.808 32.749 16.038 1.00 26.36 236 TRP A O 1
ATOM 1606 N N . GLN A 1 215 ? 11.419 31.848 14.017 1.00 27.24 237 GLN A N 1
ATOM 1607 C CA . GLN A 1 215 ? 12.732 31.226 13.929 1.00 28.98 237 GLN A CA 1
ATOM 1608 C C . GLN A 1 215 ? 13.825 32.318 13.822 1.00 28.96 237 GLN A C 1
ATOM 1609 O O . GLN A 1 215 ? 14.824 32.272 14.529 1.00 28.96 237 GLN A O 1
ATOM 1615 N N . TYR A 1 216 ? 13.605 33.312 12.968 1.00 29.80 238 TYR A N 1
ATOM 1616 C CA . TYR A 1 216 ? 14.549 34.429 12.822 1.00 30.91 238 TYR A CA 1
ATOM 1617 C C . TYR A 1 216 ? 14.803 35.131 14.170 1.00 30.66 238 TYR A C 1
ATOM 1618 O O . TYR A 1 216 ? 15.958 35.373 14.545 1.00 31.04 238 TYR A O 1
ATOM 1627 N N . ARG A 1 217 ? 13.719 35.391 14.910 1.00 30.44 239 ARG A N 1
ATOM 1628 C CA . ARG A 1 217 ? 13.761 35.984 16.256 1.00 29.69 239 ARG A CA 1
ATOM 1629 C C . ARG A 1 217 ? 14.270 35.055 17.355 1.00 29.90 239 ARG A C 1
ATOM 1630 O O . ARG A 1 217 ? 14.420 35.485 18.501 1.00 29.28 239 ARG A O 1
ATOM 1638 N N . GLN A 1 218 ? 14.517 33.790 17.004 1.00 29.27 240 GLN A N 1
ATOM 1639 C CA . GLN A 1 218 ? 15.019 32.760 17.908 1.00 29.57 240 GLN A CA 1
ATOM 1640 C C . GLN A 1 218 ? 14.142 32.550 19.147 1.00 28.62 240 GLN A C 1
ATOM 1641 O O . GLN A 1 218 ? 14.647 32.440 20.272 1.00 27.59 240 GLN A O 1
ATOM 1647 N N . LEU A 1 219 ? 12.827 32.494 18.920 1.00 27.26 241 LEU A N 1
ATOM 1648 C CA . LEU A 1 219 ? 11.866 32.218 19.988 1.00 26.28 241 LEU A CA 1
ATOM 1649 C C . LEU A 1 219 ? 11.997 30.757 20.403 1.00 26.06 241 LEU A C 1
ATOM 1650 O O . LEU A 1 219 ? 12.071 29.872 19.558 1.00 25.90 241 LEU A O 1
ATOM 1655 N N . SER A 1 220 ? 12.033 30.518 21.708 1.00 25.44 242 SER A N 1
ATOM 1656 C CA . SER A 1 220 ? 12.129 29.173 22.286 1.00 25.69 242 SER A CA 1
ATOM 1657 C C . SER A 1 220 ? 11.083 28.204 21.778 1.00 25.81 242 SER A C 1
ATOM 1658 O O . SER A 1 220 ? 11.387 27.019 21.548 1.00 25.33 242 SER A O 1
ATOM 1661 N N . SER A 1 221 ? 9.858 28.703 21.622 1.00 26.00 243 SER A N 1
ATOM 1662 C CA . SER A 1 221 ? 8.728 27.916 21.107 1.00 26.38 243 SER A CA 1
ATOM 1663 C C . SER A 1 221 ? 9.059 27.210 19.784 1.00 27.16 243 SER A C 1
ATOM 1664 O O . SER A 1 221 ? 8.640 26.059 19.552 1.00 28.32 243 SER A O 1
ATOM 1667 N N . VAL A 1 222 ? 9.815 27.886 18.925 1.00 27.69 244 VAL A N 1
ATOM 1668 C CA . VAL A 1 222 ? 10.270 27.293 17.663 1.00 27.92 244 VAL A CA 1
ATOM 1669 C C . VAL A 1 222 ? 11.630 26.592 17.799 1.00 28.29 244 VAL A C 1
ATOM 1670 O O . VAL A 1 222 ? 11.798 25.450 17.362 1.00 29.06 244 VAL A O 1
ATOM 1674 N N . MET A 1 223 ? 12.592 27.268 18.418 1.00 28.19 245 MET A N 1
ATOM 1675 C CA . MET A 1 223 ? 13.955 26.767 18.528 1.00 28.47 245 MET A CA 1
ATOM 1676 C C . MET A 1 223 ? 14.020 25.471 19.306 1.00 28.60 245 MET A C 1
ATOM 1677 O O . MET A 1 223 ? 14.795 24.598 18.967 1.00 28.93 245 MET A O 1
ATOM 1682 N N . ASP A 1 224 ? 13.206 25.346 20.351 1.00 27.83 246 ASP A N 1
ATOM 1683 C CA . ASP A 1 224 ? 13.262 24.166 21.195 1.00 27.76 246 ASP A CA 1
ATOM 1684 C C . ASP A 1 224 ? 12.569 22.978 20.558 1.00 27.06 246 ASP A C 1
ATOM 1685 O O . ASP A 1 224 ? 12.864 21.855 20.912 1.00 27.09 246 ASP A O 1
ATOM 1690 N N . PHE A 1 225 ? 11.654 23.234 19.627 1.00 27.00 247 PHE A N 1
ATOM 1691 C CA . PHE A 1 225 ? 10.757 22.205 19.103 1.00 27.33 247 PHE A CA 1
ATOM 1692 C C . PHE A 1 225 ? 10.654 22.157 17.571 1.00 27.33 247 PHE A C 1
ATOM 1693 O O . PHE A 1 225 ? 9.653 21.679 17.028 1.00 27.12 247 PHE A O 1
ATOM 1701 N N . GLN A 1 226 ? 11.706 22.604 16.886 1.00 28.16 248 GLN A N 1
ATOM 1702 C CA . GLN A 1 226 ? 11.709 22.672 15.411 1.00 29.41 248 GLN A CA 1
ATOM 1703 C C . GLN A 1 226 ? 11.307 21.353 14.749 1.00 28.52 248 GLN A C 1
ATOM 1704 O O . GLN A 1 226 ? 10.546 21.342 13.787 1.00 28.96 248 GLN A O 1
ATOM 1710 N N . GLU A 1 227 ? 11.805 20.246 15.286 1.00 28.22 249 GLU A N 1
ATOM 1711 C CA . GLU A 1 227 ? 11.546 18.920 14.722 1.00 28.22 249 GLU A CA 1
ATOM 1712 C C . GLU A 1 227 ? 10.104 18.437 14.939 1.00 28.52 249 GLU A C 1
ATOM 1713 O O . GLU A 1 227 ? 9.665 17.476 14.290 1.00 29.12 249 GLU A O 1
ATOM 1715 N N . ASP A 1 228 ? 9.365 19.098 15.835 1.00 28.26 250 ASP A N 1
ATOM 1716 C CA . ASP A 1 228 ? 7.995 18.696 16.177 1.00 27.90 250 ASP A CA 1
ATOM 1717 C C . ASP A 1 228 ? 6.911 19.595 15.616 1.00 27.70 250 ASP A C 1
ATOM 1718 O O . ASP A 1 228 ? 5.725 19.354 15.858 1.00 27.91 250 ASP A O 1
ATOM 1723 N N . LEU A 1 229 ? 7.304 20.627 14.881 1.00 27.58 251 LEU A N 1
ATOM 1724 C CA . LEU A 1 229 ? 6.345 21.587 14.366 1.00 27.91 251 LEU A CA 1
ATOM 1725 C C . LEU A 1 229 ? 5.752 21.067 13.062 1.00 28.71 251 LEU A C 1
ATOM 1726 O O . LEU A 1 229 ? 6.380 21.158 12.016 1.00 27.98 251 LEU A O 1
ATOM 1731 N N . TYR A 1 230 ? 4.535 20.527 13.145 1.00 29.49 252 TYR A N 1
ATOM 1732 C CA . TYR A 1 230 ? 3.895 19.906 12.008 1.00 30.80 252 TYR A CA 1
ATOM 1733 C C . TYR A 1 230 ? 2.730 20.716 11.492 1.00 31.99 252 TYR A C 1
ATOM 1734 O O . TYR A 1 230 ? 2.105 21.501 12.221 1.00 30.41 252 TYR A O 1
ATOM 1743 N N . CYS A 1 231 ? 2.455 20.517 10.207 1.00 33.38 253 CYS A N 1
ATOM 1744 C CA . CYS A 1 231 ? 1.135 20.759 9.668 1.00 34.71 253 CYS A CA 1
ATOM 1745 C C . CYS A 1 231 ? 0.672 19.452 9.016 1.00 36.47 253 CYS A C 1
ATOM 1746 O O . CYS A 1 231 ? 1.448 18.497 8.910 1.00 35.74 253 CYS A O 1
ATOM 1749 N N . MET A 1 232 ? -0.586 19.416 8.598 1.00 38.52 254 MET A N 1
ATOM 1750 C CA . MET A 1 232 ? -1.146 18.243 7.952 1.00 40.89 254 MET A CA 1
ATOM 1751 C C . MET A 1 232 ? -1.928 18.664 6.715 1.00 41.50 254 MET A C 1
ATOM 1752 O O . MET A 1 232 ? -2.786 19.542 6.785 1.00 41.42 254 MET A O 1
ATOM 1757 N N . HIS A 1 233 ? -1.608 18.051 5.575 1.00 42.92 255 HIS A N 1
ATOM 1758 C CA . HIS A 1 233 ? -2.266 18.377 4.306 1.00 43.67 255 HIS A CA 1
ATOM 1759 C C . HIS A 1 233 ? -2.845 17.136 3.641 1.00 44.77 255 HIS A C 1
ATOM 1760 O O . HIS A 1 233 ? -2.089 16.240 3.277 1.00 45.31 255 HIS A O 1
ATOM 1767 N N . SER A 1 234 ? -4.172 17.095 3.468 1.00 45.70 256 SER A N 1
ATOM 1768 C CA . SER A 1 234 ? -4.851 15.914 2.911 1.00 46.35 256 SER A CA 1
ATOM 1769 C C . SER A 1 234 ? -4.327 14.633 3.593 1.00 47.04 256 SER A C 1
ATOM 1770 O O . SER A 1 234 ? -3.836 13.707 2.916 1.00 47.28 256 SER A O 1
ATOM 1772 N N . LYS A 1 235 ? -4.427 14.594 4.931 1.00 47.00 257 LYS A N 1
ATOM 1773 C CA . LYS A 1 235 ? -3.675 13.630 5.747 1.00 46.77 257 LYS A CA 1
ATOM 1774 C C . LYS A 1 235 ? -2.175 13.820 5.480 1.00 46.90 257 LYS A C 1
ATOM 1775 O O . LYS A 1 235 ? -1.777 14.776 4.817 1.00 47.23 257 LYS A O 1
ATOM 1777 N N . LYS A 1 236 ? -1.336 12.932 6.006 1.00 46.63 258 LYS A N 1
ATOM 1778 C CA . LYS A 1 236 ? 0.117 12.943 5.702 1.00 45.82 258 LYS A CA 1
ATOM 1779 C C . LYS A 1 236 ? 0.985 13.450 6.871 1.00 45.52 258 LYS A C 1
ATOM 1780 O O . LYS A 1 236 ? 1.748 12.661 7.460 1.00 46.31 258 LYS A O 1
ATOM 1782 N N . LEU A 1 237 ? 0.881 14.739 7.201 1.00 43.77 259 LEU A N 1
ATOM 1783 C CA . LEU A 1 237 ? 1.677 15.333 8.292 1.00 43.04 259 LEU A CA 1
ATOM 1784 C C . LEU A 1 237 ? 3.118 15.599 7.870 1.00 41.28 259 LEU A C 1
ATOM 1785 O O . LEU A 1 237 ? 3.881 14.661 7.611 1.00 41.39 259 LEU A O 1
ATOM 1787 N N . HIS A 1 238 ? 3.489 16.875 7.807 1.00 39.23 260 HIS A N 1
ATOM 1788 C CA . HIS A 1 238 ? 4.847 17.268 7.438 1.00 37.82 260 HIS A CA 1
ATOM 1789 C C . HIS A 1 238 ? 5.400 18.294 8.408 1.00 36.11 260 HIS A C 1
ATOM 1790 O O . HIS A 1 238 ? 4.679 19.190 8.844 1.00 35.41 260 HIS A O 1
ATOM 1797 N N . ASN A 1 239 ? 6.690 18.184 8.714 1.00 34.53 261 ASN A N 1
ATOM 1798 C CA . ASN A 1 239 ? 7.378 19.256 9.397 1.00 33.15 261 ASN A CA 1
ATOM 1799 C C . ASN A 1 239 ? 7.209 20.536 8.572 1.00 32.04 261 ASN A C 1
ATOM 1800 O O . ASN A 1 239 ? 7.496 20.552 7.389 1.00 31.28 261 ASN A O 1
ATOM 1805 N N . ILE A 1 240 ? 6.705 21.588 9.198 1.00 30.67 262 ILE A N 1
ATOM 1806 C CA . ILE A 1 240 ? 6.458 22.846 8.507 1.00 30.08 262 ILE A CA 1
ATOM 1807 C C . ILE A 1 240 ? 7.678 23.430 7.765 1.00 29.80 262 ILE A C 1
ATOM 1808 O O . ILE A 1 240 ? 7.534 23.969 6.666 1.00 30.07 262 ILE A O 1
ATOM 1813 N N . PHE A 1 241 ? 8.873 23.327 8.340 1.00 29.49 263 PHE A N 1
ATOM 1814 C CA . PHE A 1 241 ? 10.053 23.854 7.684 1.00 29.77 263 PHE A CA 1
ATOM 1815 C C . PHE A 1 241 ? 10.537 22.987 6.504 1.00 30.69 263 PHE A C 1
ATOM 1816 O O . PHE A 1 241 ? 11.441 23.407 5.764 1.00 29.81 263 PHE A O 1
ATOM 1824 N N . SER A 1 242 ? 9.937 21.802 6.324 1.00 30.53 264 SER A N 1
ATOM 1825 C CA . SER A 1 242 ? 10.211 20.945 5.161 1.00 31.11 264 SER A CA 1
ATOM 1826 C C . SER A 1 242 ? 9.440 21.351 3.918 1.00 31.38 264 SER A C 1
ATOM 1827 O O . SER A 1 242 ? 9.729 20.854 2.844 1.00 32.13 264 SER A O 1
ATOM 1830 N N . LEU A 1 243 ? 8.483 22.262 4.063 1.00 31.59 265 LEU A N 1
ATOM 1831 C CA . LEU A 1 243 ? 7.615 22.654 2.976 1.00 31.77 265 LEU A CA 1
ATOM 1832 C C . LEU A 1 243 ? 8.127 23.928 2.317 1.00 31.86 265 LEU A C 1
ATOM 1833 O O . LEU A 1 243 ? 8.330 24.954 2.983 1.00 31.73 265 LEU A O 1
ATOM 1838 N N . ASP A 1 244 ? 8.319 23.835 1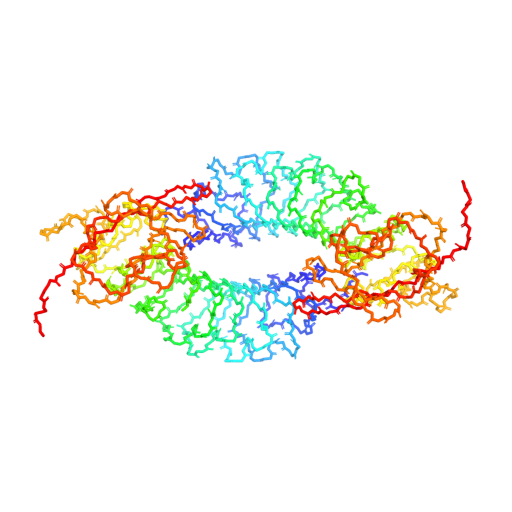.002 1.00 31.43 266 ASP A N 1
ATOM 1839 C CA . ASP A 1 244 ? 8.684 24.959 0.149 1.00 31.26 266 ASP A CA 1
ATOM 1840 C C . ASP A 1 244 ? 7.437 25.449 -0.585 1.00 31.47 266 ASP A C 1
ATOM 1841 O O . ASP A 1 244 ? 7.068 24.912 -1.640 1.00 31.17 266 ASP A O 1
ATOM 1846 N N . PHE A 1 245 ? 6.803 26.486 -0.035 1.00 31.39 267 PHE A N 1
ATOM 1847 C CA . PHE A 1 245 ? 5.565 27.030 -0.600 1.00 31.84 267 PHE A CA 1
ATOM 1848 C C . PHE A 1 245 ? 5.784 27.893 -1.832 1.00 32.85 267 PHE A C 1
ATOM 1849 O O . PHE A 1 245 ? 6.651 28.767 -1.860 1.00 31.49 267 PHE A O 1
ATOM 1857 N N . PHE A 1 246 ? 4.955 27.638 -2.842 1.00 34.60 268 PHE A N 1
ATOM 1858 C CA . PHE A 1 246 ? 4.928 28.454 -4.039 1.00 35.72 268 PHE A CA 1
ATOM 1859 C C . PHE A 1 246 ? 4.364 29.838 -3.723 1.00 36.88 268 PHE A C 1
ATOM 1860 O O . PHE A 1 246 ? 3.470 29.977 -2.886 1.00 36.49 268 PHE A O 1
ATOM 1868 N N . ASN A 1 247 ? 4.898 30.855 -4.401 1.00 38.30 269 ASN A N 1
ATOM 1869 C CA . ASN A 1 247 ? 4.442 32.248 -4.250 1.00 39.32 269 ASN A CA 1
ATOM 1870 C C . ASN A 1 247 ? 4.309 32.640 -2.783 1.00 40.37 269 ASN A C 1
ATOM 1871 O O . ASN A 1 247 ? 3.269 33.166 -2.366 1.00 41.20 269 ASN A O 1
ATOM 1873 N N . CYS A 1 248 ? 5.372 32.385 -2.016 1.00 41.12 270 CYS A N 1
ATOM 1874 C CA . CYS A 1 248 ? 5.384 32.604 -0.569 1.00 42.07 270 CYS A CA 1
ATOM 1875 C C . CYS A 1 248 ? 6.660 33.343 -0.135 1.00 43.01 270 CYS A C 1
ATOM 1876 O O . CYS A 1 248 ? 7.729 32.733 0.032 1.00 42.75 270 CYS A O 1
ATOM 1879 N N . SER A 1 249 ? 6.517 34.658 0.055 1.00 44.45 271 SER A N 1
ATOM 1880 C CA . SER A 1 249 ? 7.614 35.566 0.445 1.00 45.29 271 SER A CA 1
ATOM 1881 C C . SER A 1 249 ? 8.187 35.269 1.834 1.00 47.20 271 SER A C 1
ATOM 1882 O O . SER A 1 249 ? 7.507 34.705 2.687 1.00 47.29 271 SER A O 1
ATOM 1884 N N . GLU A 1 250 ? 9.431 35.694 2.052 1.00 49.29 272 GLU A N 1
ATOM 1885 C CA . GLU A 1 250 ? 10.254 35.253 3.198 1.00 51.31 272 GLU A CA 1
ATOM 1886 C C . GLU A 1 250 ? 9.597 35.436 4.579 1.00 52.42 272 GLU A C 1
ATOM 1887 O O . GLU A 1 250 ? 9.620 34.511 5.427 1.00 52.75 272 GLU A O 1
ATOM 1889 N N . TYR A 1 251 ? 9.024 36.630 4.766 1.00 53.45 273 TYR A N 1
ATOM 1890 C CA . TYR A 1 251 ? 8.283 37.087 5.963 1.00 54.06 273 TYR A CA 1
ATOM 1891 C C . TYR A 1 251 ? 8.587 38.606 6.033 1.00 54.59 273 TYR A C 1
ATOM 1892 O O . TYR A 1 251 ? 9.733 39.021 5.819 1.00 54.44 273 TYR A O 1
ATOM 1901 N N . LYS A 1 252 ? 7.563 39.416 6.318 1.00 55.06 274 LYS A N 1
ATOM 1902 C CA . LYS A 1 252 ? 7.631 40.881 6.156 1.00 55.14 274 LYS A CA 1
ATOM 1903 C C . LYS A 1 252 ? 8.322 41.599 7.315 1.00 55.35 274 LYS A C 1
ATOM 1904 O O . LYS A 1 252 ? 8.063 41.290 8.483 1.00 55.84 274 LYS A O 1
ATOM 1906 N N . GLU A 1 253 ? 9.191 42.562 6.993 1.00 55.15 275 GLU A N 1
ATOM 1907 C CA . GLU A 1 253 ? 9.758 43.460 8.004 1.00 54.68 275 GLU A CA 1
ATOM 1908 C C . GLU A 1 253 ? 8.635 44.316 8.596 1.00 54.25 275 GLU A C 1
ATOM 1909 O O . GLU A 1 253 ? 7.573 44.482 7.974 1.00 54.35 275 GLU A O 1
ATOM 1911 N N . SER A 1 254 ? 8.882 44.854 9.792 1.00 53.69 276 SER A N 1
ATOM 1912 C CA . SER A 1 254 ? 7.885 45.626 10.554 1.00 52.93 276 SER A CA 1
ATOM 1913 C C . SER A 1 254 ? 7.809 47.093 10.085 1.00 52.07 276 SER A C 1
ATOM 1914 O O . SER A 1 254 ? 8.801 47.830 10.184 1.00 51.49 276 SER A O 1
ATOM 1916 N N . ALA A 1 255 ? 6.633 47.502 9.587 1.00 50.84 277 ALA A N 1
ATOM 1917 C CA . ALA A 1 255 ? 6.480 48.791 8.901 1.00 49.76 277 ALA A CA 1
ATOM 1918 C C . ALA A 1 255 ? 5.105 49.429 9.097 1.00 48.95 277 ALA A C 1
ATOM 1919 O O . ALA A 1 255 ? 4.251 49.373 8.208 1.00 49.15 277 ALA A O 1
ATOM 1921 N N . TRP A 1 256 ? 4.906 50.079 10.219 1.00 20.00 278 TRP A N 1
ATOM 1922 C CA . TRP A 1 256 ? 3.652 50.770 10.495 1.00 20.00 278 TRP A CA 1
ATOM 1923 C C . TRP A 1 256 ? 3.371 51.840 9.445 1.00 20.00 278 TRP A C 1
ATOM 1924 O O . TRP A 1 256 ? 4.215 52.614 9.023 1.00 45.16 278 TRP A O 1
ATOM 1926 N N . GLU A 1 257 ? 2.090 51.890 9.019 1.00 44.89 279 GLU A N 1
ATOM 1927 C CA . GLU A 1 257 ? 1.597 52.883 8.078 1.00 44.46 279 GLU A CA 1
ATOM 1928 C C . GLU A 1 257 ? 0.580 53.744 8.806 1.00 43.40 279 GLU A C 1
ATOM 1929 O O . GLU A 1 257 ? -0.333 53.209 9.438 1.00 43.27 279 GLU A O 1
ATOM 1935 N N . ALA A 1 258 ? 0.746 55.064 8.744 1.00 42.19 280 ALA A N 1
ATOM 1936 C CA . ALA A 1 258 ? -0.183 55.989 9.405 1.00 41.56 280 ALA A CA 1
ATOM 1937 C C . ALA A 1 258 ? -0.623 57.117 8.474 1.00 40.87 280 ALA A C 1
ATOM 1938 O O . ALA A 1 258 ? 0.058 57.431 7.494 1.00 40.21 280 ALA A O 1
ATOM 1940 N N . HIS A 1 259 ? -1.768 57.714 8.798 1.00 40.44 281 HIS A N 1
ATOM 1941 C CA . HIS A 1 259 ? -2.230 58.941 8.140 1.00 40.55 281 HIS A CA 1
ATOM 1942 C C . HIS A 1 259 ? -1.719 60.163 8.874 1.00 40.40 281 HIS A C 1
ATOM 1943 O O . HIS A 1 259 ? -1.742 60.204 10.105 1.00 39.80 281 HIS A O 1
ATOM 1950 N N . LEU A 1 260 ? -1.288 61.165 8.113 1.00 40.22 282 LEU A N 1
ATOM 1951 C CA . LEU A 1 260 ? -1.027 62.488 8.664 1.00 40.22 282 LEU A CA 1
ATOM 1952 C C . LEU A 1 260 ? -2.103 62.818 9.696 1.00 39.45 282 LEU A C 1
ATOM 1953 O O . LEU A 1 260 ? -3.299 62.644 9.437 1.00 39.74 282 LEU A O 1
ATOM 1958 N N . GLY A 1 261 ? -1.663 63.270 10.867 1.00 38.76 283 GLY A N 1
ATOM 1959 C CA . GLY A 1 261 ? -2.554 63.642 11.958 1.00 37.93 283 GLY A CA 1
ATOM 1960 C C . GLY A 1 261 ? -2.881 62.529 12.935 1.00 37.59 283 GLY A C 1
ATOM 1961 O O . GLY A 1 261 ? -3.463 62.787 13.977 1.00 37.24 283 GLY A O 1
ATOM 1962 N N . ASP A 1 262 ? -2.520 61.288 12.623 1.00 37.17 284 ASP A N 1
ATOM 1963 C CA . ASP A 1 262 ? -2.813 60.171 13.532 1.00 36.89 284 ASP A CA 1
ATOM 1964 C C . ASP A 1 262 ? -2.080 60.252 14.880 1.00 36.35 284 ASP A C 1
ATOM 1965 O O . ASP A 1 262 ? -0.979 60.809 14.983 1.00 36.32 284 ASP A O 1
ATOM 1970 N N . THR A 1 263 ? -2.717 59.692 15.908 1.00 35.57 285 THR A N 1
ATOM 1971 C CA . THR A 1 263 ? -2.051 59.366 17.153 1.00 35.40 285 THR A CA 1
ATOM 1972 C C . THR A 1 263 ? -1.693 57.886 17.132 1.00 35.38 285 THR A C 1
ATOM 1973 O O . THR A 1 263 ? -2.517 57.047 16.775 1.00 35.35 285 THR A O 1
ATOM 1977 N N . LEU A 1 264 ? -0.473 57.567 17.539 1.00 34.95 286 LEU A N 1
ATOM 1978 C CA . LEU A 1 264 ? 0.051 56.234 17.332 1.00 34.65 286 LEU A CA 1
ATOM 1979 C C . LEU A 1 264 ? 1.100 55.886 18.399 1.00 33.73 286 LEU A C 1
ATOM 1980 O O . LEU A 1 264 ? 1.899 56.732 18.813 1.00 33.96 286 LEU A O 1
ATOM 1985 N N . THR A 1 265 ? 1.060 54.632 18.833 1.00 32.55 287 THR A N 1
ATOM 1986 C CA . THR A 1 265 ? 2.061 54.036 19.693 1.00 31.73 287 THR A CA 1
ATOM 1987 C C . THR A 1 265 ? 2.685 52.820 18.991 1.00 31.05 287 THR A C 1
ATOM 1988 O O . THR A 1 265 ? 1.973 51.966 18.442 1.00 30.73 287 THR A O 1
ATOM 1992 N N . ILE A 1 266 ? 4.018 52.762 18.987 1.00 30.13 288 ILE A N 1
ATOM 1993 C CA . ILE A 1 266 ? 4.754 51.632 18.424 1.00 29.27 288 ILE A CA 1
ATOM 1994 C C . ILE A 1 266 ? 5.624 51.000 19.520 1.00 29.17 288 ILE A C 1
ATOM 1995 O O . ILE A 1 266 ? 6.449 51.669 20.147 1.00 27.50 288 ILE A O 1
ATOM 2000 N N . ARG A 1 267 ? 5.393 49.720 19.773 1.00 28.66 289 ARG A N 1
ATOM 2001 C CA . ARG A 1 267 ? 6.149 48.972 20.760 1.00 29.52 289 ARG A CA 1
ATOM 2002 C C . ARG A 1 267 ? 7.520 48.599 20.247 1.00 28.01 289 ARG A C 1
ATOM 2003 O O . ARG A 1 267 ? 7.738 48.400 19.044 1.00 27.88 289 ARG A O 1
ATOM 2011 N N . CYS A 1 268 ? 8.435 48.513 21.191 1.00 27.35 290 CYS A N 1
ATOM 2012 C CA . CYS A 1 268 ? 9.710 47.855 21.008 1.00 27.15 290 CYS A CA 1
ATOM 2013 C C . CYS A 1 268 ? 9.434 46.383 21.331 1.00 26.88 290 CYS A C 1
ATOM 2014 O O . CYS A 1 268 ? 9.278 46.008 22.498 1.00 26.52 290 CYS A O 1
ATOM 2017 N N . ASP A 1 269 ? 9.358 45.567 20.289 1.00 26.67 291 ASP A N 1
ATOM 2018 C CA . ASP A 1 269 ? 8.827 44.199 20.393 1.00 26.37 291 ASP A CA 1
ATOM 2019 C C . ASP A 1 269 ? 9.864 43.167 20.869 1.00 25.95 291 ASP A C 1
ATOM 2020 O O . ASP A 1 269 ? 10.179 42.203 20.155 1.00 25.64 291 ASP A O 1
ATOM 2025 N N . THR A 1 270 ? 10.371 43.349 22.080 1.00 25.67 292 THR A N 1
ATOM 2026 C CA . THR A 1 270 ? 11.388 42.439 22.631 1.00 26.48 292 THR A CA 1
ATOM 2027 C C . THR A 1 270 ? 10.812 41.046 23.004 1.00 26.48 292 THR A C 1
ATOM 2028 O O . THR A 1 270 ? 9.614 40.911 23.290 1.00 26.71 292 THR A O 1
ATOM 2032 N N . LYS A 1 271 ? 11.708 40.048 22.976 1.00 27.52 293 LYS A N 1
ATOM 2033 C CA . LYS A 1 271 ? 11.493 38.612 23.274 1.00 28.42 293 LYS A CA 1
ATOM 2034 C C . LYS A 1 271 ? 11.215 38.300 24.735 1.00 29.22 293 LY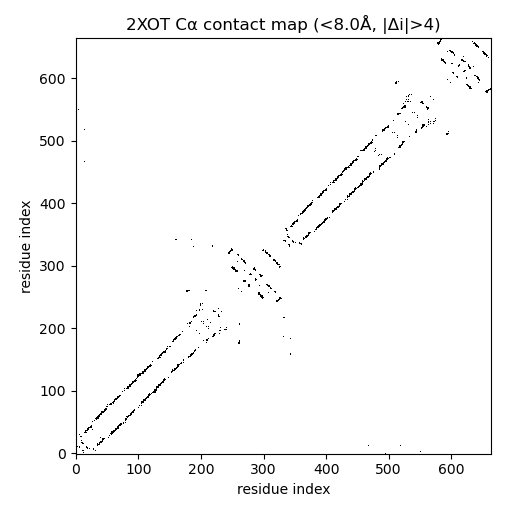S A C 1
ATOM 2035 O O . LYS A 1 271 ? 10.776 37.206 25.059 1.00 28.38 293 LYS A O 1
ATOM 2041 N N . GLN A 1 272 ? 11.585 39.224 25.608 1.00 30.33 294 GLN A N 1
ATOM 2042 C CA . GLN A 1 272 ? 11.570 39.018 27.043 1.00 31.49 294 GLN A CA 1
ATOM 2043 C C . GLN A 1 272 ? 11.244 40.342 27.669 1.00 31.28 294 GLN A C 1
ATOM 2044 O O . GLN A 1 272 ? 11.690 41.377 27.193 1.00 31.05 294 GLN A O 1
ATOM 2050 N N . GLN A 1 273 ? 10.473 40.296 28.746 1.00 31.56 295 GLN A N 1
ATOM 2051 C CA . GLN A 1 273 ? 10.067 41.501 29.469 1.00 31.74 295 GLN A CA 1
ATOM 2052 C C . GLN A 1 273 ? 11.179 42.043 30.358 1.00 31.51 295 GLN A C 1
ATOM 2053 O O . GLN A 1 273 ? 12.125 41.335 30.687 1.00 31.11 295 GLN A O 1
ATOM 2059 N N . GLY A 1 274 ? 11.055 43.323 30.706 1.00 31.13 296 GLY A N 1
ATOM 2060 C CA . GLY A 1 274 ? 11.938 43.965 31.654 1.00 31.18 296 GLY A CA 1
ATOM 2061 C C . GLY A 1 274 ? 13.285 44.409 31.128 1.00 31.04 296 GLY A C 1
ATOM 2062 O O . GLY A 1 274 ? 14.144 44.752 31.930 1.00 30.72 296 GLY A O 1
ATOM 2063 N N . MET A 1 275 ? 13.478 44.406 29.803 1.00 30.94 297 MET A N 1
ATOM 2064 C CA . MET A 1 275 ? 14.734 44.872 29.196 1.00 30.82 297 MET A CA 1
ATOM 2065 C C . MET A 1 275 ? 14.780 46.414 29.132 1.00 30.63 297 MET A C 1
ATOM 2066 O O . MET A 1 275 ? 13.745 47.063 29.133 1.00 29.80 297 MET A O 1
ATOM 2071 N N . THR A 1 276 ? 15.994 46.963 29.089 1.00 30.28 298 THR A N 1
ATOM 2072 C CA . THR A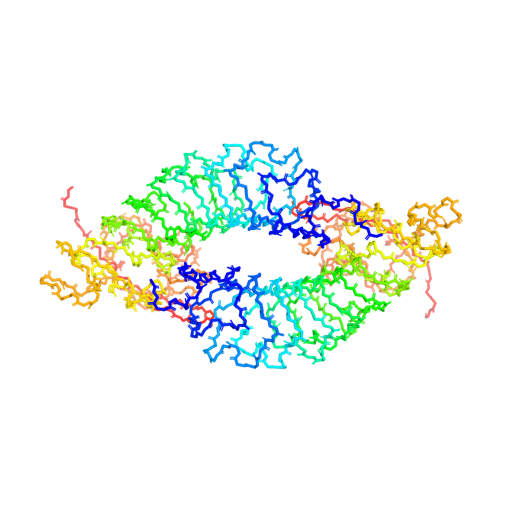 1 276 ? 16.255 48.399 28.980 1.00 30.37 298 THR A CA 1
ATOM 2073 C C . THR A 1 276 ? 16.139 48.818 27.516 1.00 30.05 298 THR A C 1
ATOM 2074 O O . THR A 1 276 ? 16.843 48.267 26.688 1.00 30.59 298 THR A O 1
ATOM 2078 N N . LYS A 1 277 ? 15.281 49.794 27.208 1.00 30.00 299 LYS A N 1
ATOM 2079 C CA . LYS A 1 277 ? 14.964 50.200 25.811 1.00 29.46 299 LYS A CA 1
ATOM 2080 C C . LYS A 1 277 ? 15.410 51.641 25.494 1.00 29.28 299 LYS A C 1
ATOM 2081 O O . LYS A 1 277 ? 15.061 52.560 26.205 1.00 29.78 299 LYS A O 1
ATOM 2087 N N . VAL A 1 278 ? 16.187 51.830 24.432 1.00 28.87 300 VAL A N 1
ATOM 2088 C CA . VAL A 1 278 ? 16.554 53.185 23.961 1.00 28.04 300 VAL A CA 1
ATOM 2089 C C . VAL A 1 278 ? 16.159 53.273 22.503 1.00 26.54 300 VAL A C 1
ATOM 2090 O O . VAL A 1 278 ? 16.553 52.423 21.718 1.00 26.73 300 VAL A O 1
ATOM 2094 N N . TRP A 1 279 ? 15.365 54.282 22.160 1.00 25.46 301 TRP A N 1
ATOM 2095 C CA . TRP A 1 279 ? 14.882 54.506 20.804 1.00 24.37 301 TRP A CA 1
ATOM 2096 C C . TRP A 1 279 ? 15.649 55.628 20.122 1.00 24.17 301 TRP A C 1
ATOM 2097 O O . TRP A 1 279 ? 15.839 56.691 20.703 1.00 22.86 301 TRP A O 1
ATOM 2108 N N . VAL A 1 280 ? 16.029 55.394 18.876 1.00 25.22 302 VAL A N 1
ATOM 2109 C CA . VAL A 1 280 ? 16.770 56.362 18.074 1.00 26.21 302 VAL A CA 1
ATOM 2110 C C . VAL A 1 280 ? 15.961 56.648 16.811 1.00 26.99 302 VAL A C 1
ATOM 2111 O O . VAL A 1 280 ? 15.532 55.746 16.116 1.00 26.73 302 VAL A O 1
ATOM 2115 N N . SER A 1 281 ? 15.723 57.923 16.551 1.00 29.19 303 SER A N 1
ATOM 2116 C CA . SER A 1 281 ? 14.908 58.353 15.428 1.00 30.65 303 SER A CA 1
ATOM 2117 C C . SER A 1 281 ? 15.639 58.187 14.090 1.00 32.12 303 SER A C 1
ATOM 2118 O O . SER A 1 281 ? 16.832 57.859 14.067 1.00 31.97 303 SER A O 1
ATOM 2121 N N . PRO A 1 282 ? 14.927 58.412 12.967 1.00 33.72 304 PRO A N 1
ATOM 2122 C CA . PRO A 1 282 ? 15.582 58.369 11.661 1.00 35.40 304 PRO A CA 1
ATOM 2123 C C . PRO A 1 282 ? 16.631 59.471 11.457 1.00 36.00 304 PRO A C 1
ATOM 2124 O O . PRO A 1 282 ? 17.521 59.284 10.640 1.00 36.02 304 PRO A O 1
ATOM 2128 N N . SER A 1 283 ? 16.530 60.579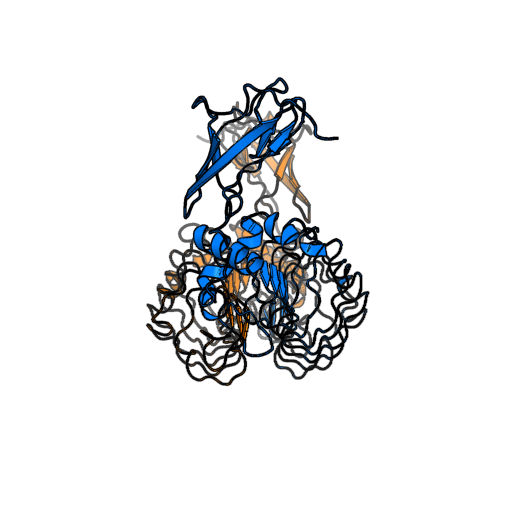 12.206 1.00 37.64 305 SER A N 1
ATOM 2129 C CA . SER A 1 283 ? 17.569 61.638 12.253 1.00 38.38 305 SER A CA 1
ATOM 2130 C C . SER A 1 283 ? 18.759 61.272 13.136 1.00 39.39 305 SER A C 1
ATOM 2131 O O . SER A 1 283 ? 19.597 62.125 13.431 1.00 39.95 305 SER A O 1
ATOM 2134 N N . ASN A 1 284 ? 18.820 60.022 13.579 1.00 40.26 306 ASN A N 1
ATOM 2135 C CA . ASN A 1 284 ? 19.845 59.551 14.503 1.00 40.73 306 ASN A CA 1
ATOM 2136 C C . ASN A 1 284 ? 19.918 60.305 15.844 1.00 41.13 306 ASN A C 1
ATOM 2137 O O . ASN A 1 284 ? 20.996 60.429 16.433 1.00 41.74 306 ASN A O 1
ATOM 2142 N N . GLU A 1 285 ? 18.769 60.774 16.324 1.00 40.84 307 GLU A N 1
ATOM 2143 C CA . GLU A 1 285 ? 18.647 61.420 17.631 1.00 41.06 307 GLU A CA 1
ATOM 2144 C C . GLU A 1 285 ? 17.909 60.482 18.593 1.00 40.11 307 GLU A C 1
ATOM 2145 O O . GLU A 1 285 ? 17.010 59.748 18.181 1.00 39.84 307 GLU A O 1
ATOM 2151 N N . GLN A 1 286 ? 18.271 60.509 19.869 1.00 39.21 308 GLN A N 1
ATOM 2152 C CA . GLN A 1 286 ? 17.563 59.705 20.869 1.00 38.97 308 GLN A CA 1
ATOM 2153 C C . GLN A 1 286 ? 16.189 60.319 21.136 1.00 39.63 308 GLN A C 1
ATOM 2154 O O . GLN A 1 286 ? 16.081 61.511 21.420 1.00 38.38 308 GLN A O 1
ATOM 2160 N N . VAL A 1 287 ? 15.151 59.489 21.040 1.00 40.47 309 VAL A N 1
ATOM 2161 C CA . VAL A 1 287 ? 13.800 59.902 21.354 1.00 41.53 309 VAL A CA 1
ATOM 2162 C C . VAL A 1 287 ? 13.715 59.896 22.866 1.00 44.14 309 VAL A C 1
ATOM 2163 O O . VAL A 1 287 ? 13.983 58.891 23.520 1.00 44.02 309 VAL A O 1
ATOM 2167 N N . LEU A 1 288 ? 13.342 61.025 23.429 1.00 47.07 310 LEU A N 1
ATOM 2168 C CA . LEU A 1 288 ? 13.420 61.190 24.864 1.00 49.71 310 LEU A CA 1
ATOM 2169 C C . LEU A 1 288 ? 12.048 61.034 25.538 1.00 51.96 310 LEU A C 1
ATOM 2170 O O . LEU A 1 288 ? 11.009 61.387 24.970 1.00 51.92 310 LEU A O 1
ATOM 2175 N N . SER A 1 289 ? 12.067 60.427 26.725 1.00 54.75 311 SER A N 1
ATOM 2176 C CA . SER A 1 289 ? 10.970 60.537 27.673 1.00 56.89 311 SER A CA 1
ATOM 2177 C C . SER A 1 289 ? 11.199 61.845 28.417 1.00 58.91 311 SER A C 1
ATOM 2178 O O . SER A 1 289 ? 12.216 61.988 29.114 1.00 59.38 311 SER A O 1
ATOM 2180 N N . GLN A 1 290 ? 10.279 62.801 28.247 1.00 61.04 312 GLN A N 1
ATOM 2181 C CA . GLN A 1 290 ? 10.375 64.106 28.921 1.00 62.25 312 GLN A CA 1
ATOM 2182 C C . GLN A 1 290 ? 9.026 64.814 29.049 1.00 63.49 312 GLN A C 1
ATOM 2183 O O . GLN A 1 290 ? 8.396 64.773 30.113 1.00 63.91 312 GLN A O 1
ATOM 2185 N N . GLY A 1 291 ? 8.589 65.453 27.961 1.00 64.66 313 GLY A N 1
ATOM 2186 C CA . GLY A 1 291 ? 7.476 66.415 28.000 1.00 65.47 313 GLY A CA 1
ATOM 2187 C C . GLY A 1 291 ? 6.114 65.810 27.596 1.00 66.04 313 GLY A C 1
ATOM 2188 O O . GLY A 1 291 ? 6.007 64.602 27.317 1.00 66.38 313 GLY A O 1
ATOM 2189 N N . SER A 1 292 ? 5.081 66.662 27.603 1.00 66.54 314 SER A N 1
ATOM 2190 C CA . SER A 1 292 ? 3.755 66.323 27.071 1.00 66.61 314 SER A CA 1
ATOM 2191 C C . SER A 1 292 ? 3.493 67.069 25.756 1.00 66.70 314 SER A C 1
ATOM 2192 O O . SER A 1 292 ? 2.377 67.024 25.219 1.00 66.82 314 SER A O 1
ATOM 2194 N N . ASN A 1 293 ? 4.524 67.755 25.249 1.00 66.56 315 ASN A N 1
ATOM 2195 C CA . ASN A 1 293 ? 4.495 68.385 23.927 1.00 66.17 315 ASN A CA 1
ATOM 2196 C C . ASN A 1 293 ? 4.858 67.360 22.836 1.00 65.76 315 ASN A C 1
ATOM 2197 O O . ASN A 1 293 ? 5.140 66.184 23.129 1.00 65.85 315 ASN A O 1
ATOM 2199 N N . GLY A 1 294 ? 4.851 67.811 21.579 1.00 64.83 316 GLY A N 1
ATOM 2200 C CA . GLY A 1 294 ? 5.109 66.937 20.425 1.00 63.69 316 GLY A CA 1
ATOM 2201 C C . GLY A 1 294 ? 6.553 67.127 19.959 1.00 62.39 316 GLY A C 1
ATOM 2202 O O . GLY A 1 294 ? 7.270 67.959 20.521 1.00 62.91 316 GLY A O 1
ATOM 2203 N N . SER A 1 295 ? 6.997 66.379 18.947 1.00 60.31 317 SER A N 1
ATOM 2204 C CA . SER A 1 295 ? 6.192 65.357 18.281 1.00 58.47 317 SER A CA 1
ATOM 2205 C C . SER A 1 295 ? 6.403 64.014 18.987 1.00 56.38 317 SER A C 1
ATOM 2206 O O . SER A 1 295 ? 5.698 63.722 19.954 1.00 56.61 317 SER A O 1
ATOM 2208 N N . VAL A 1 296 ? 7.382 63.226 18.543 1.00 53.37 318 VAL A N 1
ATOM 2209 C CA . VAL A 1 296 ? 7.591 61.888 19.084 1.00 51.06 318 VAL A CA 1
ATOM 2210 C C . VAL A 1 296 ? 8.125 61.903 20.532 1.00 48.84 318 VAL A C 1
ATOM 2211 O O . VAL A 1 296 ? 8.942 62.745 20.895 1.00 48.46 318 VAL A O 1
ATOM 2213 N N . SER A 1 297 ? 7.646 60.972 21.353 1.00 45.90 319 SER A N 1
ATOM 2214 C CA . SER A 1 297 ? 8.222 60.725 22.682 1.00 43.94 319 SER A CA 1
ATOM 2215 C C . SER A 1 297 ? 8.103 59.234 23.047 1.00 42.53 319 SER A C 1
ATOM 2216 O O . SER A 1 297 ? 7.524 58.454 22.288 1.00 41.36 319 SER A O 1
ATOM 2219 N N . VAL A 1 298 ? 8.665 58.855 24.196 1.00 40.96 320 VAL A N 1
ATOM 2220 C CA . VAL A 1 298 ? 8.650 57.474 24.658 1.00 39.98 320 VAL A CA 1
ATOM 2221 C C . VAL A 1 298 ? 7.769 57.343 25.896 1.00 39.48 320 VAL A C 1
ATOM 2222 O O . VAL A 1 298 ? 8.032 57.988 26.902 1.00 39.10 320 VAL A O 1
ATOM 2226 N N . ARG A 1 299 ? 6.732 56.509 25.819 1.00 38.56 321 ARG A N 1
ATOM 2227 C CA . ARG A 1 299 ? 5.878 56.209 26.972 1.00 38.29 321 ARG A CA 1
ATOM 2228 C C . ARG A 1 299 ? 5.898 54.745 27.311 1.00 38.03 321 ARG A C 1
ATOM 2229 O O . ARG A 1 299 ? 5.563 53.901 26.483 1.00 37.04 321 ARG A O 1
ATOM 2237 N N . ASN A 1 300 ? 6.256 54.451 28.551 1.00 38.17 322 ASN A N 1
ATOM 2238 C CA . ASN A 1 300 ? 6.307 53.082 29.034 1.00 38.35 322 ASN A CA 1
ATOM 2239 C C . ASN A 1 300 ? 7.499 52.330 28.450 1.00 37.94 322 ASN A C 1
ATOM 2240 O O . ASN A 1 300 ? 7.961 51.380 29.063 1.00 40.21 322 ASN A O 1
ATOM 2242 N N . GLY A 1 301 ? 8.046 52.806 27.333 1.00 36.65 323 GLY A N 1
ATOM 2243 C CA . GLY A 1 301 ? 9.057 52.097 26.560 1.00 35.02 323 GLY A CA 1
ATOM 2244 C C . GLY A 1 301 ? 8.656 51.957 25.095 1.00 33.77 323 GLY A C 1
ATOM 2245 O O . GLY A 1 301 ? 9.398 51.380 24.303 1.00 32.67 323 GLY A O 1
ATOM 2246 N N . ASP A 1 302 ? 7.468 52.462 24.755 1.00 32.83 324 ASP A N 1
ATOM 2247 C CA . ASP A 1 302 ? 6.950 52.493 23.384 1.00 32.38 324 ASP A CA 1
ATOM 2248 C C . ASP A 1 302 ? 7.181 53.870 22.766 1.00 31.81 324 ASP A C 1
ATOM 2249 O O . ASP A 1 302 ? 7.308 54.856 23.492 1.00 31.20 324 ASP A O 1
ATOM 2254 N N . LEU A 1 303 ? 7.223 53.936 21.435 1.00 31.76 325 LEU A N 1
ATOM 2255 C CA . LEU A 1 303 ? 7.209 55.230 20.735 1.00 31.53 325 LEU A CA 1
ATOM 2256 C C . LEU A 1 303 ? 5.798 55.760 20.733 1.00 31.73 325 LEU A C 1
ATOM 2257 O O . LEU A 1 303 ? 4.874 55.009 20.462 1.00 31.81 325 LEU A O 1
ATOM 2262 N N . PHE A 1 304 ? 5.648 57.051 21.015 1.00 31.88 326 PHE A N 1
ATOM 2263 C CA . PHE A 1 304 ? 4.358 57.712 20.998 1.00 32.29 326 PHE A CA 1
ATOM 2264 C C . PHE A 1 304 ? 4.418 58.938 20.109 1.00 32.45 326 PHE A C 1
ATOM 2265 O O . PHE A 1 304 ? 5.269 59.790 20.298 1.00 32.45 326 PHE A O 1
ATOM 2273 N N . PHE A 1 305 ? 3.515 59.007 19.136 1.00 32.94 327 PHE A N 1
ATOM 2274 C CA . PHE A 1 305 ? 3.369 60.168 18.261 1.00 33.47 327 PHE A CA 1
ATOM 2275 C C . PHE A 1 305 ? 2.004 60.764 18.520 1.00 33.98 327 PHE A C 1
ATOM 2276 O O . PHE A 1 305 ? 0.998 60.122 18.214 1.00 33.34 327 PHE A O 1
ATOM 2284 N N . LYS A 1 306 ? 1.966 61.987 19.040 1.00 35.29 328 LYS A N 1
ATOM 2285 C CA . LYS A 1 306 ? 0.704 62.678 19.323 1.00 36.14 328 LYS A CA 1
ATOM 2286 C C . LYS A 1 306 ? -0.094 62.983 18.058 1.00 36.77 328 LYS A C 1
ATOM 2287 O O . LYS A 1 306 ? -1.299 62.700 17.996 1.00 37.51 328 LYS A O 1
ATOM 2289 N N . LYS A 1 307 ? 0.571 63.569 17.067 1.00 36.82 329 LYS A N 1
ATOM 2290 C CA . LYS A 1 307 ? -0.044 63.880 15.770 1.00 36.71 329 LYS A CA 1
ATOM 2291 C C . LYS A 1 307 ? 1.021 63.710 14.704 1.00 36.43 329 LYS A C 1
ATOM 2292 O O . LYS A 1 307 ? 1.859 64.597 14.515 1.00 36.15 329 LYS A O 1
ATOM 2294 N N . VAL A 1 308 ? 0.994 62.561 14.030 1.00 36.03 330 VAL A N 1
ATOM 2295 C CA . VAL A 1 308 ? 2.038 62.207 13.072 1.00 36.77 330 VAL A CA 1
ATOM 2296 C C . VAL A 1 308 ? 2.114 63.235 11.947 1.00 36.76 330 VAL A C 1
ATOM 2297 O O . VAL A 1 308 ? 1.089 63.675 11.439 1.00 36.64 330 VAL A O 1
ATOM 2301 N N . GLN A 1 309 ? 3.341 63.613 11.585 1.00 37.34 331 GLN A N 1
ATOM 2302 C CA . GLN A 1 309 ? 3.621 64.546 10.487 1.00 37.75 331 GLN A CA 1
ATOM 2303 C C . GLN A 1 309 ? 4.452 63.822 9.448 1.00 37.81 331 GLN A C 1
ATOM 2304 O O . GLN A 1 309 ? 5.076 62.792 9.740 1.00 37.21 331 GLN A O 1
ATOM 2310 N N . VAL A 1 310 ? 4.512 64.398 8.252 1.00 37.89 332 VAL A N 1
ATOM 2311 C CA . VAL A 1 310 ? 5.342 63.863 7.180 1.00 38.31 332 VAL A CA 1
ATOM 2312 C C . VAL A 1 310 ? 6.768 63.660 7.653 1.00 38.60 332 VAL A C 1
ATOM 2313 O O . VAL A 1 310 ? 7.364 62.617 7.403 1.00 38.09 332 VAL A O 1
ATOM 2314 N N . GLU A 1 311 ? 7.278 64.654 8.379 1.00 39.46 333 GLU A N 1
ATOM 2315 C CA . GLU A 1 311 ? 8.677 64.718 8.832 1.00 40.26 333 GLU A CA 1
ATOM 2316 C C . GLU A 1 311 ? 9.052 63.691 9.906 1.00 39.97 333 GLU A C 1
ATOM 2317 O O . GLU A 1 311 ? 10.229 63.461 10.163 1.00 40.31 333 GLU A O 1
ATOM 2323 N N . ASP A 1 312 ? 8.049 63.120 10.559 1.00 39.69 334 ASP A N 1
ATOM 2324 C CA . ASP A 1 312 ? 8.241 61.966 11.412 1.00 39.45 334 ASP A CA 1
ATOM 2325 C C . ASP A 1 312 ? 8.467 60.872 10.401 1.00 39.21 334 ASP A C 1
ATOM 2326 O O . ASP A 1 312 ? 8.498 61.141 9.220 1.00 40.56 334 ASP A O 1
ATOM 2331 N N . GLY A 1 313 ? 8.652 59.633 10.782 1.00 38.31 335 GLY A N 1
ATOM 2332 C CA . GLY A 1 313 ? 8.612 58.635 9.703 1.00 37.30 335 GLY A CA 1
ATOM 2333 C C . GLY A 1 313 ? 9.937 58.439 9.021 1.00 35.74 335 GLY A C 1
ATOM 2334 O O . GLY A 1 313 ? 10.700 59.373 8.809 1.00 35.06 335 GLY A O 1
ATOM 2335 N N . GLY A 1 314 ? 10.180 57.194 8.665 1.00 34.03 336 GLY A N 1
ATOM 2336 C CA . GLY A 1 314 ? 11.518 56.684 8.467 1.00 32.89 336 GLY A CA 1
ATOM 2337 C C . GLY A 1 314 ? 11.692 55.526 9.420 1.00 31.50 336 GLY A C 1
ATOM 2338 O O . GLY A 1 314 ? 10.743 55.078 10.055 1.00 31.25 336 GLY A O 1
ATOM 2339 N N . VAL A 1 315 ? 12.916 55.043 9.509 1.00 30.94 337 VAL A N 1
ATOM 2340 C CA . VAL A 1 315 ? 13.253 53.911 10.353 1.00 29.95 337 VAL A CA 1
ATOM 2341 C C . VAL A 1 315 ? 13.653 54.372 11.767 1.00 28.55 337 VAL A C 1
ATOM 2342 O O . VAL A 1 315 ? 14.590 55.145 11.934 1.00 27.39 337 VAL A O 1
ATOM 2346 N N . TYR A 1 316 ? 12.909 53.896 12.768 1.00 27.02 338 TYR A N 1
ATOM 2347 C CA . TYR A 1 316 ? 13.244 54.059 14.170 1.00 25.48 338 TYR A CA 1
ATOM 2348 C C . TYR A 1 316 ? 13.826 52.739 14.663 1.00 26.09 338 TYR A C 1
ATOM 2349 O O . TYR A 1 316 ? 13.350 51.646 14.293 1.00 25.58 338 TYR A O 1
ATOM 2358 N N . THR A 1 317 ? 14.846 52.836 15.503 1.00 25.88 339 THR A N 1
ATOM 2359 C CA . THR A 1 317 ? 15.511 51.655 16.022 1.00 26.16 339 THR A CA 1
ATOM 2360 C C . THR A 1 317 ? 15.482 51.664 17.549 1.00 26.19 339 THR A C 1
ATOM 2361 O O . THR A 1 317 ? 15.834 52.658 18.202 1.00 25.94 339 THR A O 1
ATOM 2365 N N . CYS A 1 318 ? 14.989 50.557 18.095 1.00 26.20 340 CYS A N 1
ATOM 2366 C CA . CYS A 1 318 ? 14.993 50.343 19.510 1.00 26.00 340 CYS A CA 1
ATOM 2367 C C . CYS A 1 318 ? 16.139 49.420 19.862 1.00 26.00 340 CYS A C 1
ATOM 2368 O O . CYS A 1 318 ? 16.232 48.297 19.388 1.00 24.15 340 CYS A O 1
ATOM 2371 N N . TYR A 1 319 ? 17.021 49.943 20.693 1.00 26.41 341 TYR A N 1
ATOM 2372 C CA . TYR A 1 319 ? 18.139 49.202 21.237 1.00 27.35 341 TYR A CA 1
ATOM 2373 C C . TYR A 1 319 ? 17.720 48.707 22.599 1.00 27.04 341 TYR A C 1
ATOM 2374 O O . TYR A 1 319 ? 17.516 49.490 23.508 1.00 27.62 341 TYR A O 1
ATOM 2383 N N . ALA A 1 320 ? 17.550 47.402 22.730 1.00 27.85 342 ALA A N 1
ATOM 2384 C CA . ALA A 1 320 ? 17.077 46.803 23.986 1.00 28.32 342 ALA A CA 1
ATOM 2385 C C . ALA A 1 320 ? 18.196 45.943 24.598 1.00 29.21 342 ALA A C 1
ATOM 2386 O O . ALA A 1 320 ? 18.896 45.214 23.882 1.00 29.32 342 ALA A O 1
ATOM 2388 N N . MET A 1 321 ? 18.382 46.064 25.913 1.00 30.75 343 MET A N 1
ATOM 2389 C CA . MET A 1 321 ? 19.499 45.419 26.620 1.00 31.85 343 MET A CA 1
ATOM 2390 C C . MET A 1 321 ? 18.971 44.549 27.767 1.00 32.45 343 MET A C 1
ATOM 2391 O O . MET A 1 321 ? 18.260 45.024 28.635 1.00 32.11 343 MET A O 1
ATOM 2396 N N . GLY A 1 322 ? 19.303 43.265 27.750 1.00 33.90 344 GLY A N 1
ATOM 2397 C CA . GLY A 1 322 ? 18.908 42.352 28.822 1.00 35.15 344 GLY A CA 1
ATOM 2398 C C . GLY A 1 322 ? 20.116 41.792 29.555 1.00 36.66 344 GLY A C 1
ATOM 2399 O O . GLY A 1 322 ? 21.269 42.047 29.173 1.00 37.04 344 GLY A O 1
ATOM 2400 N N . GLU A 1 323 ? 19.857 41.015 30.603 1.00 38.03 345 GLU A N 1
ATOM 2401 C CA . GLU A 1 323 ? 20.925 40.357 31.338 1.00 38.69 345 GLU A CA 1
ATOM 2402 C C . GLU A 1 323 ? 21.608 39.290 30.485 1.00 39.09 345 GLU A C 1
ATOM 2403 O O . GLU A 1 323 ? 22.832 39.166 30.509 1.00 39.75 345 GLU A O 1
ATOM 2405 N N . THR A 1 324 ? 20.825 38.526 29.722 1.00 39.20 346 THR A N 1
ATOM 2406 C CA . THR A 1 324 ? 21.357 37.362 28.994 1.00 39.07 346 THR A CA 1
ATOM 2407 C C . THR A 1 324 ? 21.637 37.657 27.517 1.00 38.31 346 THR A C 1
ATOM 2408 O O . THR A 1 324 ? 22.551 37.077 26.920 1.00 38.38 346 THR A O 1
ATOM 2410 N N . PHE A 1 325 ? 20.850 38.558 26.929 1.00 37.34 347 PHE A N 1
ATOM 2411 C CA . PHE A 1 325 ? 21.019 38.949 25.523 1.00 36.49 347 PHE A CA 1
ATOM 2412 C C . PHE A 1 325 ? 20.550 40.381 25.277 1.00 35.11 347 PHE A C 1
ATOM 2413 O O . PHE A 1 325 ? 19.825 40.959 26.080 1.00 33.84 347 PHE A O 1
ATOM 2421 N N . ASN A 1 326 ? 20.966 40.936 24.148 1.00 34.52 348 ASN A N 1
ATOM 2422 C CA . ASN A 1 326 ? 20.395 42.188 23.657 1.00 34.03 348 ASN A CA 1
ATOM 2423 C C . ASN A 1 326 ? 19.568 41.939 22.394 1.00 33.93 348 ASN A C 1
ATOM 2424 O O . ASN A 1 326 ? 19.691 40.882 21.762 1.00 34.03 348 ASN A O 1
ATOM 2429 N N . GLU A 1 327 ? 18.738 42.918 22.030 1.00 33.23 349 GLU A N 1
ATOM 2430 C CA . GLU A 1 327 ? 17.995 42.886 20.764 1.00 32.76 349 GLU A CA 1
ATOM 2431 C C . GLU A 1 327 ? 17.947 44.270 20.127 1.00 32.17 349 GLU A C 1
ATOM 2432 O O . GLU A 1 327 ? 17.732 45.267 20.811 1.00 31.57 349 GLU A O 1
ATOM 2438 N N . THR A 1 328 ? 18.117 44.315 18.812 1.00 31.56 350 THR A N 1
ATOM 2439 C CA . THR A 1 328 ? 18.019 45.556 18.058 1.00 31.38 350 THR A CA 1
ATOM 2440 C C . THR A 1 328 ? 16.873 45.394 17.082 1.00 31.49 350 THR A C 1
ATOM 2441 O O . THR A 1 328 ? 16.927 44.575 16.182 1.00 31.40 350 THR A O 1
ATOM 2445 N N . LEU A 1 329 ? 15.811 46.154 17.321 1.00 31.47 351 LEU A N 1
ATOM 2446 C CA . LEU A 1 329 ? 14.579 46.025 16.580 1.00 31.24 351 LEU A CA 1
ATOM 2447 C C . LEU A 1 329 ? 14.311 47.328 15.839 1.00 31.63 351 LEU A C 1
ATOM 2448 O O . LEU A 1 329 ? 14.335 48.393 16.433 1.00 31.65 351 LEU A O 1
ATOM 2453 N N . SER A 1 330 ? 14.059 47.233 14.536 1.00 31.81 352 SER A N 1
ATOM 2454 C CA . SER A 1 330 ? 13.734 48.393 13.702 1.00 32.20 352 SER A CA 1
ATOM 2455 C C . SER A 1 330 ? 12.271 48.415 13.303 1.00 32.01 352 SER A C 1
ATOM 2456 O O . SER A 1 330 ? 11.650 47.368 13.099 1.00 32.12 352 SER A O 1
ATOM 2459 N N . VAL A 1 331 ? 11.715 49.613 13.220 1.00 31.74 353 VAL A N 1
ATOM 2460 C CA . VAL A 1 331 ? 10.363 49.790 12.726 1.00 32.26 353 VAL A CA 1
ATOM 2461 C C . VAL A 1 331 ? 10.364 50.956 11.762 1.00 32.46 353 VAL A C 1
ATOM 2462 O O . VAL A 1 331 ? 10.870 52.020 12.084 1.00 32.58 353 VAL A O 1
ATOM 2466 N N . GLU A 1 332 ? 9.830 50.741 10.570 1.00 33.08 354 GLU A N 1
ATOM 2467 C CA . GLU A 1 332 ? 9.675 51.826 9.600 1.00 34.16 354 GLU A CA 1
ATOM 2468 C C . GLU A 1 332 ? 8.290 52.442 9.727 1.00 33.70 354 GLU A C 1
ATOM 2469 O O . GLU A 1 332 ? 7.281 51.757 9.547 1.00 34.33 354 GLU A O 1
ATOM 2475 N N . LEU A 1 333 ? 8.229 53.722 10.048 1.00 33.21 355 LEU A N 1
ATOM 2476 C CA . LEU A 1 333 ? 6.973 54.450 9.968 1.00 33.14 355 LEU A CA 1
ATOM 2477 C C . LEU A 1 333 ? 6.863 55.069 8.571 1.00 33.64 355 LEU A C 1
ATOM 2478 O O . LEU A 1 333 ? 7.764 55.782 8.123 1.00 32.73 355 LEU A O 1
ATOM 2483 N N . LYS A 1 334 ? 5.752 54.758 7.899 1.00 34.24 356 LYS A N 1
ATOM 2484 C CA . LYS A 1 334 ? 5.398 55.320 6.599 1.00 35.05 356 LYS A CA 1
ATOM 2485 C C . LYS A 1 334 ? 4.160 56.196 6.789 1.00 35.54 356 LYS A C 1
ATOM 2486 O O . LYS A 1 334 ? 3.094 55.698 7.160 1.00 35.44 356 LYS A O 1
ATOM 2488 N N . VAL A 1 335 ? 4.315 57.497 6.561 1.00 35.93 357 VAL A N 1
ATOM 2489 C CA . VAL A 1 335 ? 3.244 58.467 6.770 1.00 36.44 357 VAL A CA 1
ATOM 2490 C C . VAL A 1 335 ? 2.578 58.787 5.423 1.00 37.61 357 VAL A C 1
ATOM 2491 O O . VAL A 1 335 ? 3.251 59.227 4.490 1.00 37.47 357 VAL A O 1
ATOM 2495 N N . TYR A 1 336 ? 1.271 58.544 5.325 1.00 38.16 358 TYR A N 1
ATOM 2496 C CA . TYR A 1 336 ? 0.506 58.842 4.108 1.00 39.27 358 TYR A CA 1
ATOM 2497 C C . TYR A 1 336 ? -0.203 60.176 4.227 1.00 38.92 358 TYR A C 1
ATOM 2498 O O . TYR A 1 336 ? -0.898 60.418 5.216 1.00 38.37 358 TYR A O 1
ATOM 2507 N N . ASN A 1 337 ? -0.030 61.032 3.218 1.00 38.70 359 ASN A N 1
ATOM 2508 C CA . ASN A 1 337 ? -0.705 62.343 3.185 1.00 39.13 359 ASN A CA 1
ATOM 2509 C C . ASN A 1 337 ? -2.098 62.302 2.566 1.00 38.93 359 ASN A C 1
ATOM 2510 O O . ASN A 1 337 ? -2.698 63.338 2.323 1.00 39.01 359 ASN A O 1
ATOM 2515 N N . PHE A 1 338 ? -2.613 61.107 2.322 1.00 39.05 360 PHE A N 1
ATOM 2516 C CA . PHE A 1 338 ? -3.984 60.960 1.874 1.00 39.25 360 PHE A CA 1
ATOM 2517 C C . PHE A 1 338 ? -4.676 59.775 2.570 1.00 40.05 360 PHE A C 1
ATOM 2518 O O . PHE A 1 338 ? -4.011 58.859 3.068 1.00 40.23 360 PHE A O 1
ATOM 2526 N N . THR A 1 339 ? -6.009 59.810 2.592 1.00 40.35 361 THR A N 1
ATOM 2527 C CA . THR A 1 339 ? -6.829 58.675 3.002 1.00 41.22 361 THR A CA 1
ATOM 2528 C C . THR A 1 339 ? -7.510 58.095 1.771 1.00 41.89 361 THR A C 1
ATOM 2529 O O . THR A 1 339 ? -7.898 58.811 0.852 1.00 41.27 361 THR A O 1
ATOM 2531 N N . LEU A 1 340 ? -7.668 56.783 1.772 1.00 43.36 362 LEU A N 1
ATOM 2532 C CA . LEU A 1 340 ? -8.292 56.092 0.666 1.00 44.71 362 LEU A CA 1
ATOM 2533 C C . LEU A 1 340 ? -9.743 55.746 1.010 1.00 45.59 362 LEU A C 1
ATOM 2534 O O . LEU A 1 340 ? -10.329 54.846 0.422 1.00 46.49 362 LEU A O 1
ATOM 2539 N N . HIS A 1 341 ? -10.341 56.498 1.966 1.00 20.00 363 HIS A N 1
ATOM 2540 C CA . HIS A 1 341 ? -11.778 56.433 2.203 1.00 20.00 363 HIS A CA 1
ATOM 2541 C C . HIS A 1 341 ? -12.240 57.568 3.109 1.00 20.00 363 HIS A C 1
ATOM 2542 O O . HIS A 1 341 ? -11.925 58.763 2.922 1.00 46.72 363 HIS A O 1
ATOM 2544 N N . VAL B 1 9 ? 6.215 13.188 20.871 1.00 38.84 31 VAL B N 1
ATOM 2545 C CA . VAL B 1 9 ? 6.592 14.627 20.780 1.00 39.63 31 VAL B CA 1
ATOM 2546 C C . VAL B 1 9 ? 7.994 14.786 21.301 1.00 39.41 31 VAL B C 1
ATOM 2547 O O . VAL B 1 9 ? 8.331 15.788 21.973 1.00 40.16 31 VAL B O 1
ATOM 2549 N N . VAL B 1 10 ? 8.819 13.813 20.907 1.00 38.99 32 VAL B N 1
ATOM 2550 C CA . VAL B 1 10 ? 10.088 13.528 21.526 1.00 38.51 32 VAL B CA 1
ATOM 2551 C C . VAL B 1 10 ? 11.237 13.809 20.559 1.00 38.01 32 VAL B C 1
ATOM 2552 O O . VAL B 1 10 ? 10.992 13.684 19.348 1.00 38.37 32 VAL B O 1
ATOM 2554 N N . SER B 1 11 ? 12.474 14.193 20.959 1.00 36.46 33 SER B N 1
ATOM 2555 C CA . SER B 1 11 ? 13.106 14.577 22.287 1.00 35.05 33 SER B CA 1
ATOM 2556 C C . SER B 1 11 ? 12.693 14.154 23.702 1.00 34.30 33 SER B C 1
ATOM 2557 O O . SER B 1 11 ? 13.448 14.392 24.642 1.00 34.27 33 SER B O 1
ATOM 2560 N N . CYS B 1 12 ? 11.589 13.452 23.853 1.00 33.18 34 CYS B N 1
ATOM 2561 C CA . CYS B 1 12 ? 11.049 13.107 25.142 1.00 32.81 34 CYS B CA 1
ATOM 2562 C C . CYS B 1 12 ? 11.679 11.799 25.567 1.00 32.62 34 CYS B C 1
ATOM 2563 O O . CYS B 1 12 ? 11.496 10.804 24.890 1.00 33.51 34 CYS B O 1
ATOM 2566 N N . PRO B 1 13 ? 12.389 11.785 26.710 1.00 31.99 35 PRO B N 1
ATOM 2567 C CA . PRO B 1 13 ? 12.988 10.527 27.163 1.00 31.57 35 PRO B CA 1
ATOM 2568 C C . PRO B 1 13 ? 11.934 9.477 27.386 1.00 31.71 35 PRO B C 1
ATOM 2569 O O . PRO B 1 13 ? 10.757 9.800 27.415 1.00 31.40 35 PRO B O 1
ATOM 2573 N N . ALA B 1 14 ? 12.376 8.245 27.613 1.00 32.17 36 ALA B N 1
ATOM 2574 C CA . ALA B 1 14 ? 11.535 7.046 27.515 1.00 32.82 36 ALA B CA 1
ATOM 2575 C C . ALA B 1 14 ? 10.298 6.974 28.419 1.00 33.00 36 ALA B C 1
ATOM 2576 O O . ALA B 1 14 ? 9.185 6.714 27.951 1.00 35.26 36 ALA B O 1
ATOM 2578 N N . ASN B 1 15 ? 10.484 7.145 29.709 1.00 32.00 37 ASN B N 1
ATOM 2579 C CA . ASN B 1 15 ? 9.382 6.979 30.654 1.00 31.59 37 ASN B CA 1
ATOM 2580 C C . ASN B 1 15 ? 8.808 8.322 31.168 1.00 30.59 37 ASN B C 1
ATOM 2581 O O . ASN B 1 15 ? 8.322 8.420 32.303 1.00 29.95 37 ASN B O 1
ATOM 2586 N N . CYS B 1 16 ? 8.834 9.328 30.295 1.00 29.50 38 CYS B N 1
ATOM 2587 C CA . CYS B 1 16 ? 8.425 10.680 30.649 1.00 29.06 38 CYS B CA 1
ATOM 2588 C C . CYS B 1 16 ? 7.249 11.160 29.834 1.00 28.66 38 CYS B C 1
ATOM 2589 O O . CYS B 1 16 ? 7.009 10.726 28.710 1.00 28.74 38 CYS B O 1
ATOM 2592 N N . LEU B 1 17 ? 6.527 12.083 30.432 1.00 28.37 39 LEU B N 1
ATOM 2593 C CA . LEU B 1 17 ? 5.555 12.897 29.754 1.00 27.81 39 LEU B CA 1
ATOM 2594 C C . LEU B 1 17 ? 6.248 14.222 29.577 1.00 27.28 39 LEU B C 1
ATOM 2595 O O . LEU B 1 17 ? 6.697 14.814 30.544 1.00 26.77 39 LEU B O 1
ATOM 2600 N N . CYS B 1 18 ? 6.329 14.690 28.342 1.00 26.75 40 CYS B N 1
ATOM 2601 C CA . CYS B 1 18 ? 6.956 15.954 28.055 1.00 26.19 40 CYS B CA 1
ATOM 2602 C C . CYS B 1 18 ? 5.889 16.976 27.643 1.00 25.14 40 CYS B C 1
ATOM 2603 O O . CYS B 1 18 ? 5.221 16.816 26.623 1.00 24.92 40 CYS B O 1
ATOM 2606 N N . ALA B 1 19 ? 5.738 18.004 28.467 1.00 23.99 41 ALA B N 1
ATOM 2607 C CA . ALA B 1 19 ? 4.806 19.089 28.242 1.00 22.82 41 ALA B CA 1
ATOM 2608 C C . ALA B 1 19 ? 5.623 20.376 28.113 1.00 22.21 41 ALA B C 1
ATOM 2609 O O . ALA B 1 19 ? 5.934 21.010 29.113 1.00 22.00 41 ALA B O 1
ATOM 2611 N N . SER B 1 20 ? 5.964 20.756 26.883 1.00 21.87 42 SER B N 1
ATOM 2612 C CA . SER B 1 20 ? 6.989 21.771 26.588 1.00 21.43 42 SER B CA 1
ATOM 2613 C C . SER B 1 20 ? 8.143 21.655 27.566 1.00 21.78 42 SER B C 1
ATOM 2614 O O . SER B 1 20 ? 8.865 20.665 27.535 1.00 21.88 42 SER B O 1
ATOM 2617 N N . ASN B 1 21 ? 8.320 22.637 28.448 1.00 22.16 43 ASN B N 1
ATOM 2618 C CA . ASN B 1 21 ? 9.483 22.647 29.352 1.00 21.58 43 ASN B CA 1
ATOM 2619 C C . ASN B 1 21 ? 9.299 21.877 30.666 1.00 21.91 43 ASN B C 1
ATOM 2620 O O . ASN B 1 21 ? 10.162 21.925 31.530 1.00 22.53 43 ASN B O 1
ATOM 2625 N N . ILE B 1 22 ? 8.219 21.114 30.788 1.00 22.12 44 ILE B N 1
ATOM 2626 C CA . ILE B 1 22 ? 8.034 20.228 31.940 1.00 22.99 44 ILE B CA 1
ATOM 2627 C C . ILE B 1 22 ? 8.168 18.729 31.587 1.00 23.13 44 ILE B C 1
ATOM 2628 O O . ILE B 1 22 ? 7.459 18.234 30.718 1.00 23.22 44 ILE B O 1
ATOM 2633 N N . LEU B 1 23 ? 9.072 18.013 32.267 1.00 23.78 45 LEU B N 1
ATOM 2634 C CA . LEU B 1 23 ? 9.152 16.550 32.112 1.00 23.53 45 LEU B CA 1
ATOM 2635 C C . LEU B 1 23 ? 8.536 15.950 33.342 1.00 23.23 45 LEU B C 1
ATOM 2636 O O . LEU B 1 23 ? 8.992 16.214 34.432 1.00 23.48 45 LEU B O 1
ATOM 2641 N N . SER B 1 24 ? 7.489 15.168 33.173 1.00 23.86 46 SER B N 1
ATOM 2642 C CA . SER B 1 24 ? 6.884 14.430 34.290 1.00 24.03 46 SER B CA 1
ATOM 2643 C C . SER B 1 24 ? 7.238 12.952 34.100 1.00 24.57 46 SER B C 1
ATOM 2644 O O . SER B 1 24 ? 6.709 12.315 33.197 1.00 23.16 46 SER B O 1
ATOM 2647 N N . CYS B 1 25 ? 8.148 12.429 34.930 1.00 25.22 47 CYS B N 1
ATOM 2648 C CA . CYS B 1 25 ? 8.614 11.045 34.810 1.00 25.69 47 CYS B CA 1
ATOM 2649 C C . CYS B 1 25 ? 8.433 10.272 36.143 1.00 26.29 47 CYS B C 1
ATOM 2650 O O . CYS B 1 25 ? 9.279 9.456 36.539 1.00 25.74 47 CYS B O 1
ATOM 2653 N N . SER B 1 26 ? 7.313 10.531 36.819 1.00 27.01 48 SER B N 1
ATOM 2654 C CA . SER B 1 26 ? 7.086 10.042 38.164 1.00 27.74 48 SER B CA 1
ATOM 2655 C C . SER B 1 26 ? 6.376 8.705 38.145 1.00 28.73 48 SER B C 1
ATOM 2656 O O . SER B 1 26 ? 5.649 8.396 37.196 1.00 28.34 48 SER B O 1
ATOM 2659 N N . LYS B 1 27 ? 6.577 7.955 39.226 1.00 29.42 49 LYS B N 1
ATOM 2660 C CA . LYS B 1 27 ? 5.898 6.689 39.510 1.00 30.29 49 LYS B CA 1
ATOM 2661 C C . LYS B 1 27 ? 6.001 5.627 38.408 1.00 30.51 49 LYS B C 1
ATOM 2662 O O . LYS B 1 27 ? 5.031 4.943 38.089 1.00 30.14 49 LYS B O 1
ATOM 2668 N N . GLN B 1 28 ? 7.214 5.469 37.884 1.00 31.40 50 GLN B N 1
ATOM 2669 C CA . GLN B 1 28 ? 7.533 4.525 36.818 1.00 32.40 50 GLN B CA 1
ATOM 2670 C C . GLN B 1 28 ? 8.544 3.498 37.309 1.00 32.92 50 GLN B C 1
ATOM 2671 O O . GLN B 1 28 ? 9.249 2.895 36.500 1.00 33.51 50 GLN B O 1
ATOM 2677 N N . GLN B 1 29 ? 8.652 3.350 38.629 1.00 33.56 51 GLN B N 1
ATOM 2678 C CA . GLN B 1 29 ? 9.723 2.579 39.280 1.00 33.99 51 GLN B CA 1
ATOM 2679 C C . GLN B 1 29 ? 11.085 2.561 38.565 1.00 33.46 51 GLN B C 1
ATOM 2680 O O . GLN B 1 29 ? 11.728 1.519 38.484 1.00 34.34 51 GLN B O 1
ATOM 2682 N N . LEU B 1 30 ? 11.540 3.720 38.094 1.00 32.49 52 LEU B N 1
ATOM 2683 C CA . LEU B 1 30 ? 12.841 3.847 37.434 1.00 32.02 52 LEU B CA 1
ATOM 2684 C C . LEU B 1 30 ? 13.976 3.651 38.430 1.00 32.04 52 LEU B C 1
ATOM 2685 O O . LEU B 1 30 ? 13.964 4.267 39.501 1.00 31.89 52 LEU B O 1
ATOM 2690 N N . PRO B 1 31 ? 14.954 2.790 38.095 1.00 31.87 53 PRO B N 1
ATOM 2691 C CA . PRO B 1 31 ? 16.128 2.641 38.928 1.00 31.97 53 PRO B CA 1
ATOM 2692 C C . PRO B 1 31 ? 17.249 3.612 38.552 1.00 31.68 53 PRO B C 1
ATOM 2693 O O . PRO B 1 31 ? 18.191 3.773 39.310 1.00 32.26 53 PRO B O 1
ATOM 2697 N N . ASN B 1 32 ? 17.152 4.247 37.392 1.00 32.31 54 ASN B N 1
ATOM 2698 C CA . ASN B 1 32 ? 18.123 5.255 36.969 1.00 32.53 54 ASN B CA 1
ATOM 2699 C C . ASN B 1 32 ? 17.383 6.408 36.335 1.00 32.04 54 ASN B C 1
ATOM 2700 O O . ASN B 1 32 ? 16.234 6.250 35.937 1.00 31.57 54 ASN B O 1
ATOM 2705 N N . VAL B 1 33 ? 18.050 7.553 36.204 1.00 32.05 55 VAL B N 1
ATOM 2706 C CA . VAL B 1 33 ? 17.442 8.732 35.578 1.00 32.29 55 VAL B CA 1
ATOM 2707 C C . VAL B 1 33 ? 17.313 8.491 34.071 1.00 32.77 55 VAL B C 1
ATOM 2708 O O . VAL B 1 33 ? 18.253 7.978 33.458 1.00 32.82 55 VAL B O 1
ATOM 2712 N N . PRO B 1 34 ? 16.165 8.859 33.457 1.00 32.39 56 PRO B N 1
ATOM 2713 C CA . PRO B 1 34 ? 16.049 8.816 31.999 1.00 32.45 56 PRO B CA 1
ATOM 2714 C C . PRO B 1 34 ? 17.224 9.423 31.231 1.00 32.87 56 PRO B C 1
ATOM 2715 O O . PRO B 1 34 ? 17.695 10.526 31.559 1.00 32.78 56 PRO B O 1
ATOM 2719 N N . GLN B 1 35 ? 17.684 8.704 30.204 1.00 33.24 57 GLN B N 1
ATOM 2720 C CA . GLN B 1 35 ? 18.772 9.176 29.334 1.00 33.70 57 GLN B CA 1
ATOM 2721 C C . GLN B 1 35 ? 18.367 10.365 28.461 1.00 32.88 57 GLN B C 1
ATOM 2722 O O . GLN B 1 35 ? 17.212 10.496 28.081 1.00 33.29 57 GLN B O 1
ATOM 2728 N N . SER B 1 36 ? 19.340 11.204 28.116 1.00 32.71 58 SER B N 1
ATOM 2729 C CA . SER B 1 36 ? 19.166 12.278 27.136 1.00 32.57 58 SER B CA 1
ATOM 2730 C C . SER B 1 36 ? 18.057 13.240 27.551 1.00 31.56 58 SER B C 1
ATOM 2731 O O . SER B 1 36 ? 17.056 13.428 26.843 1.00 31.62 58 SER B O 1
ATOM 2734 N N . LEU B 1 37 ? 18.258 13.851 28.713 1.00 30.65 59 LEU B N 1
ATOM 2735 C CA . LEU B 1 37 ? 17.337 14.867 29.227 1.00 29.48 59 LEU B CA 1
ATOM 2736 C C . LEU B 1 37 ? 17.490 16.154 28.420 1.00 28.97 59 LEU B C 1
ATOM 2737 O O . LEU B 1 37 ? 18.593 16.670 28.288 1.00 29.26 59 LEU B O 1
ATOM 2742 N N . PRO B 1 38 ? 16.380 16.679 27.862 1.00 28.71 60 PRO B N 1
ATOM 2743 C CA . PRO B 1 38 ? 16.499 17.839 26.981 1.00 27.90 60 PRO B CA 1
ATOM 2744 C C . PRO B 1 38 ? 16.938 19.111 27.698 1.00 27.83 60 PRO B C 1
ATOM 2745 O O . PRO B 1 38 ? 16.576 19.346 28.850 1.00 27.85 60 PRO B O 1
ATOM 2749 N N . SER B 1 39 ? 17.722 19.932 27.019 1.00 27.14 61 SER B N 1
ATOM 2750 C CA . SER B 1 39 ? 18.273 21.127 27.654 1.00 27.06 61 SER B CA 1
ATOM 2751 C C . SER B 1 39 ? 17.231 22.203 27.947 1.00 26.29 61 SER B C 1
ATOM 2752 O O . SER B 1 39 ? 17.469 23.074 28.782 1.00 26.91 61 SER B O 1
ATOM 2755 N N . TYR B 1 40 ? 16.091 22.148 27.263 1.00 25.38 62 TYR B N 1
ATOM 2756 C CA . TYR B 1 40 ? 14.971 23.076 27.525 1.00 24.66 62 TYR B CA 1
ATOM 2757 C C . TYR B 1 40 ? 14.223 22.832 28.851 1.00 24.48 62 TYR B C 1
ATOM 2758 O O . TYR B 1 40 ? 13.377 23.647 29.233 1.00 25.12 62 TYR B O 1
ATOM 2767 N N . THR B 1 41 ? 14.529 21.740 29.556 1.00 24.16 63 THR B N 1
ATOM 2768 C CA . THR B 1 41 ? 13.769 21.349 30.760 1.00 23.39 63 THR B CA 1
ATOM 2769 C C . THR B 1 41 ? 13.833 22.399 31.881 1.00 22.08 63 THR B C 1
ATOM 2770 O O . THR B 1 41 ? 14.941 22.832 32.306 1.00 21.51 63 THR B O 1
ATOM 2774 N N . ALA B 1 42 ? 12.640 22.816 32.329 1.00 20.60 64 ALA B N 1
ATOM 2775 C CA . ALA B 1 42 ? 12.468 23.782 33.424 1.00 20.08 64 ALA B CA 1
ATOM 2776 C C . ALA B 1 42 ? 12.141 23.080 34.753 1.00 19.87 64 ALA B C 1
ATOM 2777 O O . ALA B 1 42 ? 12.645 23.478 35.801 1.00 20.29 64 ALA B O 1
ATOM 2779 N N . LEU B 1 43 ? 11.261 22.069 34.707 1.00 20.34 65 LEU B N 1
ATOM 2780 C CA . LEU B 1 43 ? 10.902 21.256 35.886 1.00 20.34 65 LEU B CA 1
ATOM 2781 C C . LEU B 1 43 ? 11.063 19.803 35.507 1.00 20.55 65 LEU B C 1
ATOM 2782 O O . LEU B 1 43 ? 10.628 19.385 34.429 1.00 22.14 65 LEU B O 1
ATOM 2787 N N . LEU B 1 44 ? 11.746 19.056 36.362 1.00 21.29 66 LEU B N 1
ATOM 2788 C CA . LEU B 1 44 ? 11.937 17.632 36.178 1.00 21.21 66 LEU B CA 1
ATOM 2789 C C . LEU B 1 44 ? 11.395 16.897 37.392 1.00 21.30 66 LEU B C 1
ATOM 2790 O O . LEU B 1 44 ? 11.905 17.063 38.529 1.00 22.14 66 LEU B O 1
ATOM 2795 N N . ASP B 1 45 ? 10.356 16.094 37.170 1.00 21.40 67 ASP B N 1
ATOM 2796 C CA . ASP B 1 45 ? 9.714 15.327 38.248 1.00 21.86 67 ASP B CA 1
ATOM 2797 C C . ASP B 1 45 ? 10.040 13.854 38.130 1.00 21.75 67 ASP B C 1
ATOM 2798 O O . ASP B 1 45 ? 9.479 13.198 37.262 1.00 21.52 67 ASP B O 1
ATOM 2803 N N . LEU B 1 46 ? 10.937 13.366 39.004 1.00 22.39 68 LEU B N 1
ATOM 2804 C CA . LEU B 1 46 ? 11.355 11.968 39.045 1.00 22.82 68 LEU B CA 1
ATOM 2805 C C . LEU B 1 46 ? 10.949 11.369 40.380 1.00 23.09 68 LEU B C 1
ATOM 2806 O O . LEU B 1 46 ? 11.571 10.411 40.868 1.00 23.06 68 LEU B O 1
ATOM 2811 N N . SER B 1 47 ? 9.912 11.938 40.982 1.00 23.22 69 SER B N 1
ATOM 2812 C CA . SER B 1 47 ? 9.452 11.475 42.264 1.00 23.36 69 SER B CA 1
ATOM 2813 C C . SER B 1 47 ? 8.783 10.106 42.138 1.00 23.83 69 SER B C 1
ATOM 2814 O O . SER B 1 47 ? 8.390 9.704 41.041 1.00 24.39 69 SER B O 1
ATOM 2817 N N . HIS B 1 48 ? 8.708 9.400 43.266 1.00 23.62 70 HIS B N 1
ATOM 2818 C CA . HIS B 1 48 ? 8.126 8.075 43.384 1.00 24.15 70 HIS B CA 1
ATOM 2819 C C . HIS B 1 48 ? 8.764 7.089 42.396 1.00 25.53 70 HIS B C 1
ATOM 2820 O O . HIS B 1 48 ? 8.069 6.413 41.638 1.00 26.26 70 HIS B O 1
ATOM 2827 N N . ASN B 1 49 ? 10.089 7.013 42.407 1.00 26.13 71 ASN B N 1
ATOM 2828 C CA . ASN B 1 49 ? 10.812 6.043 41.576 1.00 26.69 71 ASN B CA 1
ATOM 2829 C C . ASN B 1 49 ? 11.731 5.208 42.479 1.00 27.05 71 ASN B C 1
ATOM 2830 O O . ASN B 1 49 ? 11.515 5.137 43.695 1.00 26.37 71 ASN B O 1
ATOM 2835 N N . ASN B 1 50 ? 12.735 4.569 41.884 1.00 27.85 72 ASN B N 1
ATOM 2836 C CA . ASN B 1 50 ? 13.638 3.699 42.624 1.00 28.80 72 ASN B CA 1
ATOM 2837 C C . ASN B 1 50 ? 15.063 4.141 42.588 1.00 28.60 72 ASN B C 1
ATOM 2838 O O . ASN B 1 50 ? 15.940 3.339 42.759 1.00 29.78 72 ASN B O 1
ATOM 2843 N N . LEU B 1 51 ? 15.302 5.420 42.378 1.00 28.65 73 LEU B N 1
ATOM 2844 C CA . LEU B 1 51 ? 16.658 5.895 42.271 1.00 29.17 73 LEU B CA 1
ATOM 2845 C C . LEU B 1 51 ? 17.305 5.644 43.625 1.00 29.87 73 LEU B C 1
ATOM 2846 O O . LEU B 1 51 ? 16.637 5.802 44.673 1.00 30.14 73 LEU B O 1
ATOM 2851 N N . SER B 1 52 ? 18.560 5.177 43.600 1.00 30.24 74 SER B N 1
ATOM 2852 C CA . SER B 1 52 ? 19.336 4.922 44.819 1.00 30.57 74 SER B CA 1
ATOM 2853 C C . SER B 1 52 ? 20.570 5.808 44.925 1.00 30.68 74 SER B C 1
ATOM 2854 O O . SER B 1 52 ? 21.114 6.009 46.005 1.00 30.18 74 SER B O 1
ATOM 2857 N N . ARG B 1 53 ? 21.023 6.321 43.796 1.00 31.64 75 ARG B N 1
ATOM 2858 C CA . ARG B 1 53 ? 22.240 7.126 43.745 1.00 33.00 75 ARG B CA 1
ATOM 2859 C C . ARG B 1 53 ? 21.991 8.260 42.780 1.00 32.78 75 ARG B C 1
ATOM 2860 O O . ARG B 1 53 ? 21.370 8.050 41.742 1.00 33.49 75 ARG B O 1
ATOM 2868 N N . LEU B 1 54 ? 22.442 9.462 43.124 1.00 32.76 76 LEU B N 1
ATOM 2869 C CA . LEU B 1 54 ? 22.463 10.563 42.163 1.00 32.85 76 LEU B CA 1
ATOM 2870 C C . LEU B 1 54 ? 23.932 10.754 41.842 1.00 33.25 76 LEU B C 1
ATOM 2871 O O . LEU B 1 54 ? 24.663 11.358 42.620 1.00 33.00 76 LEU B O 1
ATOM 2876 N N . ARG B 1 55 ? 24.349 10.185 40.706 1.00 34.09 77 ARG B N 1
ATOM 2877 C CA . ARG B 1 55 ? 25.759 10.051 40.334 1.00 34.33 77 ARG B CA 1
ATOM 2878 C C . ARG B 1 55 ? 26.238 11.302 39.639 1.00 34.57 77 ARG B C 1
ATOM 2879 O O . ARG B 1 55 ? 25.430 12.073 39.105 1.00 34.76 77 ARG B O 1
ATOM 2881 N N . ALA B 1 56 ? 27.553 11.487 39.626 1.00 34.53 78 ALA B N 1
ATOM 2882 C CA . ALA B 1 56 ? 28.185 12.622 38.957 1.00 35.08 78 ALA B CA 1
ATOM 2883 C C . ALA B 1 56 ? 27.600 12.952 37.577 1.00 35.56 78 ALA B C 1
ATOM 2884 O O . ALA B 1 56 ? 27.452 14.124 37.222 1.00 35.04 78 ALA B O 1
ATOM 2886 N N . GLU B 1 57 ? 27.288 11.917 36.803 1.00 36.26 79 GLU B N 1
ATOM 2887 C CA . GLU B 1 57 ? 26.801 12.096 35.442 1.00 37.12 79 GLU B CA 1
ATOM 2888 C C . GLU B 1 57 ? 25.360 11.627 35.295 1.00 36.79 79 GLU B C 1
ATOM 2889 O O . GLU B 1 57 ? 24.999 11.025 34.284 1.00 37.56 79 GLU B O 1
ATOM 2895 N N . TRP B 1 58 ? 24.508 11.896 36.281 1.00 36.13 80 TRP B N 1
ATOM 2896 C CA . TRP B 1 58 ? 23.092 11.623 36.077 1.00 35.59 80 TRP B CA 1
ATOM 2897 C C . TRP B 1 58 ? 22.564 12.347 34.813 1.00 34.94 80 TRP B C 1
ATOM 2898 O O . TRP B 1 58 ? 21.638 11.867 34.188 1.00 35.07 80 TRP B O 1
ATOM 2909 N N . THR B 1 59 ? 23.157 13.477 34.429 1.00 35.24 81 THR B N 1
ATOM 2910 C CA . THR B 1 59 ? 22.812 14.151 33.164 1.00 35.64 81 THR B CA 1
ATOM 2911 C C . THR B 1 59 ? 24.071 14.695 32.466 1.00 36.84 81 THR B C 1
ATOM 2912 O O . THR B 1 59 ? 24.596 15.742 32.832 1.00 37.36 81 THR B O 1
ATOM 2916 N N . PRO B 1 60 ? 24.589 13.966 31.468 1.00 37.73 82 PRO B N 1
ATOM 2917 C CA . PRO B 1 60 ? 25.722 14.513 30.724 1.00 38.10 82 PRO B CA 1
ATOM 2918 C C . PRO B 1 60 ? 25.415 15.847 30.040 1.00 38.79 82 PRO B C 1
ATOM 2919 O O . PRO B 1 60 ? 26.324 16.657 29.845 1.00 39.94 82 PRO B O 1
ATOM 2923 N N . THR B 1 61 ? 24.150 16.083 29.698 1.00 38.95 83 THR B N 1
ATOM 2924 C CA . THR B 1 61 ? 23.768 17.249 28.893 1.00 39.08 83 THR B CA 1
ATOM 2925 C C . THR B 1 61 ? 24.076 18.614 29.518 1.00 39.42 83 THR B C 1
ATOM 2926 O O . THR B 1 61 ? 24.791 19.424 28.885 1.00 41.13 83 THR B O 1
ATOM 2930 N N . ARG B 1 62 ? 23.560 18.870 30.719 1.00 38.29 84 ARG B N 1
ATOM 2931 C CA . ARG B 1 62 ? 23.672 20.182 31.377 1.00 37.97 84 ARG B CA 1
ATOM 2932 C C . ARG B 1 62 ? 22.331 20.912 31.237 1.00 36.68 84 ARG B C 1
ATOM 2933 O O . ARG B 1 62 ? 21.885 21.245 30.125 1.00 37.61 84 ARG B O 1
ATOM 2937 N N . LEU B 1 63 ? 21.689 21.156 32.371 1.00 34.27 85 LEU B N 1
ATOM 2938 C CA . LEU B 1 63 ? 20.307 21.602 32.374 1.00 32.06 85 LEU B CA 1
ATOM 2939 C C . LEU B 1 63 ? 20.242 22.976 32.993 1.00 31.32 85 LEU B C 1
ATOM 2940 O O . LEU B 1 63 ? 19.723 23.163 34.097 1.00 30.18 85 LEU B O 1
ATOM 2945 N N . THR B 1 64 ? 20.767 23.948 32.254 1.00 30.25 86 THR B N 1
ATOM 2946 C CA . THR B 1 64 ? 20.868 25.315 32.738 1.00 29.45 86 THR B CA 1
ATOM 2947 C C . THR B 1 64 ? 19.543 26.038 32.790 1.00 28.13 86 THR B C 1
ATOM 2948 O O . THR B 1 64 ? 19.465 27.144 33.321 1.00 27.75 86 THR B O 1
ATOM 2952 N N . ASN B 1 65 ? 18.510 25.439 32.210 1.00 27.08 87 ASN B N 1
ATOM 2953 C CA . ASN B 1 65 ? 17.158 25.982 32.327 1.00 25.96 87 ASN B CA 1
ATOM 2954 C C . ASN B 1 65 ? 16.362 25.336 33.480 1.00 24.86 87 ASN B C 1
ATOM 2955 O O . ASN B 1 65 ? 15.206 25.716 33.706 1.00 23.78 87 ASN B O 1
ATOM 2960 N N . LEU B 1 66 ? 16.966 24.390 34.201 1.00 23.58 88 LEU B N 1
ATOM 2961 C CA . LEU B 1 66 ? 16.228 23.638 35.259 1.00 23.92 88 LEU B CA 1
ATOM 2962 C C . LEU B 1 66 ? 16.091 24.500 36.510 1.00 23.20 88 LEU B C 1
ATOM 2963 O O . LEU B 1 66 ? 17.097 24.895 37.085 1.00 22.42 88 LEU B O 1
ATOM 2968 N N . HIS B 1 67 ? 14.854 24.782 36.928 1.00 23.90 89 HIS B N 1
ATOM 2969 C CA . HIS B 1 67 ? 14.591 25.501 38.191 1.00 23.33 89 HIS B CA 1
ATOM 2970 C C . HIS B 1 67 ? 14.051 24.639 39.332 1.00 22.43 89 HIS B C 1
ATOM 2971 O O . HIS B 1 67 ? 14.260 24.939 40.514 1.00 21.33 89 HIS B O 1
ATOM 2978 N N . SER B 1 68 ? 13.361 23.557 38.971 1.00 21.94 90 SER B N 1
ATOM 2979 C CA . SER B 1 68 ? 12.847 22.596 39.942 1.00 21.81 90 SER B CA 1
ATOM 2980 C C . SER B 1 68 ? 13.250 21.161 39.644 1.00 21.35 90 SER B C 1
ATOM 2981 O O . SER B 1 68 ? 13.083 20.688 38.529 1.00 20.55 90 SER B O 1
ATOM 2984 N N . LEU B 1 69 ? 13.726 20.475 40.676 1.00 21.60 91 LEU B N 1
ATOM 2985 C CA . LEU B 1 69 ? 14.177 19.101 40.570 1.00 21.95 91 LEU B CA 1
ATOM 2986 C C . LEU B 1 69 ? 13.499 18.348 41.705 1.00 21.83 91 LEU B C 1
ATOM 2987 O O . LEU B 1 69 ? 13.783 18.591 42.877 1.00 21.91 91 LEU B O 1
ATOM 2992 N N . LEU B 1 70 ? 12.556 17.490 41.343 1.00 21.71 92 LEU B N 1
ATOM 2993 C CA . LEU B 1 70 ? 11.724 16.800 42.294 1.00 22.43 92 LEU B CA 1
ATOM 2994 C C . LEU B 1 70 ? 12.181 15.351 42.332 1.00 22.41 92 LEU B C 1
ATOM 2995 O O . LEU B 1 70 ? 11.969 14.630 41.357 1.00 22.74 92 LEU B O 1
ATOM 3000 N N . LEU B 1 71 ? 12.771 14.945 43.460 1.00 22.00 93 LEU B N 1
ATOM 3001 C CA . LEU B 1 71 ? 13.320 13.595 43.646 1.00 22.45 93 LEU B CA 1
ATOM 3002 C C . LEU B 1 71 ? 12.763 12.870 44.871 1.00 21.89 93 LEU B C 1
ATOM 3003 O O . LEU B 1 71 ? 13.352 11.896 45.338 1.00 22.11 93 LEU B O 1
ATOM 3008 N N . SER B 1 72 ? 11.649 13.346 45.411 1.00 21.88 94 SER B N 1
ATOM 3009 C CA . SER B 1 72 ? 11.081 12.749 46.624 1.00 22.50 94 SER B CA 1
ATOM 3010 C C . SER B 1 72 ? 10.592 11.336 46.374 1.00 22.89 94 SER B C 1
ATOM 3011 O O . SER B 1 72 ? 10.350 10.958 45.237 1.00 22.99 94 SER B O 1
ATOM 3014 N N . HIS B 1 73 ? 10.454 10.565 47.445 1.00 23.99 95 HIS B N 1
ATOM 3015 C CA . HIS B 1 73 ? 9.908 9.209 47.386 1.00 25.02 95 HIS B CA 1
ATOM 3016 C C . HIS B 1 73 ? 10.707 8.318 46.436 1.00 25.92 95 HIS B C 1
ATOM 3017 O O . HIS B 1 73 ? 10.162 7.634 45.570 1.00 26.11 95 HIS B O 1
ATOM 3024 N N . ASN B 1 74 ? 12.019 8.356 46.616 1.00 26.43 96 ASN B N 1
ATOM 3025 C CA . ASN B 1 74 ? 12.914 7.418 45.959 1.00 27.32 96 ASN B CA 1
ATOM 3026 C C . ASN B 1 74 ? 13.643 6.675 47.080 1.00 27.69 96 ASN B C 1
ATOM 3027 O O . ASN B 1 74 ? 13.192 6.736 48.231 1.00 27.33 96 ASN B O 1
ATOM 3032 N N . HIS B 1 75 ? 14.731 5.968 46.757 1.00 28.41 97 HIS B N 1
ATOM 3033 C CA . HIS B 1 75 ? 15.528 5.291 47.779 1.00 29.09 97 HIS B CA 1
ATOM 3034 C C . HIS B 1 75 ? 16.930 5.859 47.826 1.00 28.98 97 HIS B C 1
ATOM 3035 O O . HIS B 1 75 ? 17.881 5.116 48.039 1.00 29.41 97 HIS B O 1
ATOM 3042 N N . LEU B 1 76 ? 17.064 7.169 47.630 1.00 28.87 98 LEU B N 1
ATOM 3043 C CA . LEU B 1 76 ? 18.366 7.795 47.495 1.00 28.91 98 LEU B CA 1
ATOM 3044 C C . LEU B 1 76 ? 19.155 7.652 48.790 1.00 28.89 98 LEU B C 1
ATOM 3045 O O . LEU B 1 76 ? 18.716 8.111 49.826 1.00 28.69 98 LEU B O 1
ATOM 3050 N N . ASN B 1 77 ? 20.305 6.979 48.728 1.00 29.21 99 ASN B N 1
ATOM 3051 C CA . ASN B 1 77 ? 21.240 6.956 49.860 1.00 29.78 99 ASN B CA 1
ATOM 3052 C C . ASN B 1 77 ? 22.614 7.553 49.537 1.00 30.05 99 ASN B C 1
ATOM 3053 O O . ASN B 1 77 ? 23.511 7.538 50.370 1.00 30.92 99 ASN B O 1
ATOM 3058 N N . PHE B 1 78 ? 22.776 8.105 48.338 1.00 30.36 100 PHE B N 1
ATOM 3059 C CA . PHE B 1 78 ? 24.058 8.649 47.931 1.00 30.21 100 PHE B CA 1
ATOM 3060 C C . PHE B 1 78 ? 23.891 9.781 46.927 1.00 29.68 100 PHE B C 1
ATOM 3061 O O . PHE B 1 78 ? 23.133 9.644 45.987 1.00 29.53 100 PHE B O 1
ATOM 3069 N N . ILE B 1 79 ? 24.594 10.899 47.138 1.00 29.57 101 ILE B N 1
ATOM 3070 C CA . ILE B 1 79 ? 24.592 12.028 46.201 1.00 29.49 101 ILE B CA 1
ATOM 3071 C C . ILE B 1 79 ? 26.020 12.409 45.945 1.00 29.65 101 ILE B C 1
ATOM 3072 O O . ILE B 1 79 ? 26.774 12.650 46.889 1.00 30.17 101 ILE B O 1
ATOM 3077 N N . SER B 1 80 ? 26.397 12.469 44.679 1.00 30.46 102 SER B N 1
ATOM 3078 C CA . SER B 1 80 ? 27.768 12.783 44.294 1.00 31.39 102 SER B CA 1
ATOM 3079 C C . SER B 1 80 ? 28.165 14.205 44.676 1.00 31.89 102 SER B C 1
ATOM 3080 O O . SER B 1 80 ? 27.335 15.126 44.676 1.00 32.42 102 SER B O 1
ATOM 3083 N N . SER B 1 81 ? 29.452 14.389 44.965 1.00 32.16 103 SER B N 1
ATOM 3084 C CA . SER B 1 81 ? 30.003 15.715 45.253 1.00 32.41 103 SER B CA 1
ATOM 3085 C C . SER B 1 81 ? 30.010 16.608 44.010 1.00 32.16 103 SER B C 1
ATOM 3086 O O . SER B 1 81 ? 30.371 17.786 44.086 1.00 32.00 103 SER B O 1
ATOM 3089 N N . GLU B 1 82 ? 29.612 16.051 42.869 1.00 31.89 104 GLU B N 1
ATOM 3090 C CA . GLU B 1 82 ? 29.524 16.810 41.623 1.00 32.30 104 GLU B CA 1
ATOM 3091 C C . GLU B 1 82 ? 28.125 16.760 41.009 1.00 30.56 104 GLU B C 1
ATOM 3092 O O . GLU B 1 82 ? 27.952 17.140 39.867 1.00 30.46 104 GLU B O 1
ATOM 3098 N N . ALA B 1 83 ? 27.139 16.285 41.758 1.00 29.82 105 ALA B N 1
ATOM 3099 C CA . ALA B 1 83 ? 25.808 16.030 41.216 1.00 28.60 105 ALA B CA 1
ATOM 3100 C C . ALA B 1 83 ? 25.092 17.305 40.756 1.00 28.22 105 ALA B C 1
ATOM 3101 O O . ALA B 1 83 ? 24.218 17.249 39.904 1.00 28.60 105 ALA B O 1
ATOM 3103 N N . PHE B 1 84 ? 25.474 18.447 41.307 1.00 27.66 106 PHE B N 1
ATOM 3104 C CA . PHE B 1 84 ? 24.755 19.692 41.057 1.00 26.91 106 PHE B CA 1
ATOM 3105 C C . PHE B 1 84 ? 25.521 20.654 40.162 1.00 27.56 106 PHE B C 1
ATOM 3106 O O . PHE B 1 84 ? 25.078 21.775 39.907 1.00 27.94 106 PHE B O 1
ATOM 3114 N N . VAL B 1 85 ? 26.659 20.198 39.633 1.00 27.54 107 VAL B N 1
ATOM 3115 C CA . VAL B 1 85 ? 27.374 20.959 38.600 1.00 27.58 107 VAL B CA 1
ATOM 3116 C C . VAL B 1 85 ? 26.537 21.264 37.326 1.00 27.24 107 VAL B C 1
ATOM 3117 O O . VAL B 1 85 ? 26.628 22.387 36.798 1.00 27.30 107 VAL B O 1
ATOM 3121 N N . PRO B 1 86 ? 25.717 20.291 36.839 1.00 26.90 108 PRO B N 1
ATOM 3122 C CA . PRO B 1 86 ? 24.905 20.529 35.645 1.00 27.29 108 PRO B CA 1
ATOM 3123 C C . PRO B 1 86 ? 23.647 21.387 35.814 1.00 27.71 108 PRO B C 1
ATOM 3124 O O . PRO B 1 86 ? 23.060 21.789 34.786 1.00 28.06 108 PRO B O 1
ATOM 3128 N N . VAL B 1 87 ? 23.234 21.658 37.060 1.00 27.25 109 VAL B N 1
ATOM 3129 C CA . VAL B 1 87 ? 21.981 22.378 37.350 1.00 26.15 109 VAL B CA 1
ATOM 3130 C C . VAL B 1 87 ? 22.245 23.636 38.174 1.00 26.15 109 VAL B C 1
ATOM 3131 O O . VAL B 1 87 ? 21.710 23.809 39.284 1.00 25.88 109 VAL B O 1
ATOM 3135 N N . PRO B 1 88 ? 23.069 24.549 37.623 1.00 26.19 110 PRO B N 1
ATOM 3136 C CA . PRO B 1 88 ? 23.533 25.712 38.385 1.00 26.16 110 PRO B CA 1
ATOM 3137 C C . PRO B 1 88 ? 22.465 26.714 38.787 1.00 25.97 110 PRO B C 1
ATOM 3138 O O . PRO B 1 88 ? 22.657 27.460 39.758 1.00 26.61 110 PRO B O 1
ATOM 3142 N N . ASN B 1 89 ? 21.369 26.745 38.036 1.00 25.14 111 ASN B N 1
ATOM 3143 C CA . ASN B 1 89 ? 20.304 27.731 38.240 1.00 24.44 111 ASN B CA 1
ATOM 3144 C C . ASN B 1 89 ? 19.064 27.176 38.966 1.00 23.43 111 ASN B C 1
ATOM 3145 O O . ASN B 1 89 ? 17.997 27.797 38.980 1.00 22.86 111 ASN B O 1
ATOM 3150 N N . LEU B 1 90 ? 19.226 25.993 39.536 1.00 22.80 112 LEU B N 1
ATOM 3151 C CA . LEU B 1 90 ? 18.188 25.345 40.309 1.00 22.66 112 LEU B CA 1
ATOM 3152 C C . LEU B 1 90 ? 17.752 26.244 41.473 1.00 22.83 112 LEU B C 1
ATOM 3153 O O . LEU B 1 90 ? 18.603 26.735 42.233 1.00 21.76 112 LEU B O 1
ATOM 3158 N N . ARG B 1 91 ? 16.435 26.440 41.597 1.00 22.84 113 ARG B N 1
ATOM 3159 C CA . ARG B 1 91 ? 15.818 27.211 42.702 1.00 23.38 113 ARG B CA 1
ATOM 3160 C C . ARG B 1 91 ? 15.128 26.351 43.765 1.00 22.02 113 ARG B C 1
ATOM 3161 O O . ARG B 1 91 ? 15.071 26.733 44.913 1.00 21.08 113 ARG B O 1
ATOM 3169 N N . TYR B 1 92 ? 14.591 25.201 43.379 1.00 21.85 114 TYR B N 1
ATOM 3170 C CA . TYR B 1 92 ? 13.757 24.376 44.259 1.00 21.25 114 TYR B CA 1
ATOM 3171 C C . TYR B 1 92 ? 14.214 22.917 44.107 1.00 20.66 114 TYR B C 1
ATOM 3172 O O . TYR B 1 92 ? 14.241 22.400 42.987 1.00 19.81 114 TYR B O 1
ATOM 3181 N N . LEU B 1 93 ? 14.578 22.279 45.217 1.00 19.63 115 LEU B N 1
ATOM 3182 C CA . LEU B 1 93 ? 15.093 20.894 45.204 1.00 19.78 115 LEU B CA 1
ATOM 3183 C C . LEU B 1 93 ? 14.372 20.077 46.267 1.00 19.20 115 LEU B C 1
ATOM 3184 O O . LEU B 1 93 ? 14.490 20.367 47.445 1.00 19.69 115 LEU B O 1
ATOM 3189 N N . ASP B 1 94 ? 13.644 19.045 45.854 1.00 20.04 116 ASP B N 1
ATOM 3190 C CA . ASP B 1 94 ? 12.943 18.145 46.795 1.00 20.01 116 ASP B CA 1
ATOM 3191 C C . ASP B 1 94 ? 13.653 16.775 46.893 1.00 20.60 116 ASP B C 1
ATOM 3192 O O . ASP B 1 94 ? 13.634 15.981 45.936 1.00 20.56 116 ASP B O 1
ATOM 3197 N N . LEU B 1 95 ? 14.267 16.532 48.054 1.00 20.50 117 LEU B N 1
ATOM 3198 C CA . LEU B 1 95 ? 14.965 15.280 48.391 1.00 20.93 117 LEU B CA 1
ATOM 3199 C C . LEU B 1 95 ? 14.300 14.604 49.580 1.00 21.05 117 LEU B C 1
ATOM 3200 O O . LEU B 1 95 ? 14.899 13.754 50.236 1.00 22.00 117 LEU B O 1
ATOM 3205 N N . SER B 1 96 ? 13.048 14.985 49.845 1.00 20.94 118 SER B N 1
ATOM 3206 C CA . SER B 1 96 ? 12.285 14.455 50.957 1.00 20.79 118 SER B CA 1
ATOM 3207 C C . SER B 1 96 ? 11.892 13.014 50.682 1.00 21.22 118 SER B C 1
ATOM 3208 O O . SER B 1 96 ? 11.805 12.612 49.539 1.00 21.13 118 SER B O 1
ATOM 3211 N N . SER B 1 97 ? 11.644 12.262 51.747 1.00 22.36 119 SER B N 1
ATOM 3212 C CA . SER B 1 97 ? 11.173 10.865 51.671 1.00 22.72 119 SER B CA 1
ATOM 3213 C C . SER B 1 97 ? 12.134 9.999 50.852 1.00 23.44 119 SER B C 1
ATOM 3214 O O . SER B 1 97 ? 11.757 9.373 49.863 1.00 23.20 119 SER B O 1
ATOM 3217 N N . ASN B 1 98 ? 13.385 10.016 51.288 1.00 24.81 120 ASN B N 1
ATOM 3218 C CA . ASN B 1 98 ? 14.484 9.235 50.671 1.00 25.85 120 ASN B CA 1
ATOM 3219 C C . ASN B 1 98 ? 15.257 8.511 51.785 1.00 26.28 120 ASN B C 1
ATOM 3220 O O . ASN B 1 98 ? 14.781 8.443 52.912 1.00 27.20 120 ASN B O 1
ATOM 3225 N N . HIS B 1 99 ? 16.428 7.959 51.487 1.00 27.51 121 HIS B N 1
ATOM 3226 C CA . HIS B 1 99 ? 17.203 7.240 52.501 1.00 27.93 121 HIS B CA 1
ATOM 3227 C C . HIS B 1 99 ? 18.512 7.959 52.793 1.00 27.81 121 HIS B C 1
ATOM 3228 O O . HIS B 1 99 ? 19.542 7.310 53.003 1.00 27.41 121 HIS B O 1
ATOM 3235 N N . LEU B 1 100 ? 18.496 9.292 52.798 1.00 27.55 122 LEU B N 1
ATOM 3236 C CA . LEU B 1 100 ? 19.746 10.043 52.976 1.00 27.84 122 LEU B CA 1
ATOM 3237 C C . LEU B 1 100 ? 20.154 10.014 54.438 1.00 28.12 122 LEU B C 1
ATOM 3238 O O . LEU B 1 100 ? 19.339 10.250 55.330 1.00 27.81 122 LEU B O 1
ATOM 3243 N N . HIS B 1 101 ? 21.430 9.726 54.669 1.00 29.27 123 HIS B N 1
ATOM 3244 C CA . HIS B 1 101 ? 21.942 9.461 56.016 1.00 30.27 123 HIS B CA 1
ATOM 3245 C C . HIS B 1 101 ? 22.950 10.493 56.473 1.00 31.04 123 HIS B C 1
ATOM 3246 O O . HIS B 1 101 ? 23.053 10.791 57.661 1.00 31.89 123 HIS B O 1
ATOM 3253 N N . THR B 1 102 ? 23.704 11.055 55.547 1.00 32.63 124 THR B N 1
ATOM 3254 C CA . THR B 1 102 ? 24.608 12.139 55.910 1.00 33.77 124 THR B CA 1
ATOM 3255 C C . THR B 1 102 ? 24.622 13.276 54.898 1.00 33.67 124 THR B C 1
ATOM 3256 O O . THR B 1 102 ? 24.361 13.085 53.717 1.00 34.64 124 THR B O 1
ATOM 3260 N N . LEU B 1 103 ? 24.886 14.473 55.408 1.00 33.66 125 LEU B N 1
ATOM 3261 C CA . LEU B 1 103 ? 24.970 15.691 54.619 1.00 33.65 125 LEU B CA 1
ATOM 3262 C C . LEU B 1 103 ? 26.438 16.106 54.586 1.00 33.66 125 LEU B C 1
ATOM 3263 O O . LEU B 1 103 ? 26.914 16.806 55.465 1.00 33.55 125 LEU B O 1
ATOM 3268 N N . ASP B 1 104 ? 27.159 15.634 53.577 1.00 34.20 126 ASP B N 1
ATOM 3269 C CA . ASP B 1 104 ? 28.607 15.786 53.523 1.00 34.64 126 ASP B CA 1
ATOM 3270 C C . ASP B 1 104 ? 28.977 17.238 53.289 1.00 34.09 126 ASP B C 1
ATOM 3271 O O . ASP B 1 104 ? 28.175 17.997 52.748 1.00 34.16 126 ASP B O 1
ATOM 3276 N N . GLU B 1 105 ? 30.190 17.623 53.685 1.00 32.74 127 GLU B N 1
ATOM 3277 C CA . GLU B 1 105 ? 30.621 19.019 53.527 1.00 32.56 127 GLU B CA 1
ATOM 3278 C C . GLU B 1 105 ? 30.623 19.435 52.066 1.00 31.11 127 GLU B C 1
ATOM 3279 O O . GLU B 1 105 ? 30.996 18.651 51.188 1.00 31.36 127 GLU B O 1
ATOM 3285 N N . PHE B 1 106 ? 30.164 20.665 51.824 1.00 29.76 128 PHE B N 1
ATOM 3286 C CA . PHE B 1 106 ? 29.978 21.233 50.493 1.00 28.84 128 PHE B CA 1
ATOM 3287 C C . PHE B 1 106 ? 28.998 20.505 49.565 1.00 28.19 128 PHE B C 1
ATOM 3288 O O . PHE B 1 106 ? 28.973 20.789 48.368 1.00 27.92 128 PHE B O 1
ATOM 3296 N N . LEU B 1 107 ? 28.160 19.617 50.104 1.00 27.08 129 LEU B N 1
ATOM 3297 C CA . LEU B 1 107 ? 27.242 18.818 49.267 1.00 26.76 129 LEU B CA 1
ATOM 3298 C C . LEU B 1 107 ? 26.287 19.648 48.405 1.00 26.32 129 LEU B C 1
ATOM 3299 O O . LEU B 1 107 ? 25.977 19.260 47.284 1.00 26.16 129 LEU B O 1
ATOM 3304 N N . PHE B 1 108 ? 25.842 20.797 48.915 1.00 25.87 130 PHE B N 1
ATOM 3305 C CA . PHE B 1 108 ? 24.883 21.646 48.195 1.00 25.18 130 PHE B CA 1
ATOM 3306 C C . PHE B 1 108 ? 25.507 22.958 47.737 1.00 25.48 130 PHE B C 1
ATOM 3307 O O . PHE B 1 108 ? 24.819 23.810 47.213 1.00 26.19 130 PHE B O 1
ATOM 3315 N N . SER B 1 109 ? 26.815 23.098 47.912 1.00 26.07 131 SER B N 1
ATOM 3316 C CA . SER B 1 109 ? 27.525 24.340 47.618 1.00 26.58 131 SER B CA 1
ATOM 3317 C C . SER B 1 109 ? 27.573 24.752 46.150 1.00 26.62 131 SER B C 1
ATOM 3318 O O . SER B 1 109 ? 27.847 25.917 45.849 1.00 26.63 131 SER B O 1
ATOM 3321 N N . ASP B 1 110 ? 27.306 23.822 45.237 1.00 26.98 132 ASP B N 1
ATOM 3322 C CA . ASP B 1 110 ? 27.165 24.193 43.821 1.00 27.04 132 ASP B CA 1
ATOM 3323 C C . ASP B 1 110 ? 25.784 24.859 43.561 1.00 26.80 132 ASP B C 1
ATOM 3324 O O . ASP B 1 110 ? 25.574 25.444 42.505 1.00 26.52 132 ASP B O 1
ATOM 3329 N N . LEU B 1 111 ? 24.853 24.771 44.516 1.00 26.69 133 LEU B N 1
ATOM 3330 C CA . LEU B 1 111 ? 23.484 25.338 44.323 1.00 26.10 133 LEU B CA 1
ATOM 3331 C C . LEU B 1 111 ? 23.366 26.741 44.881 1.00 26.07 133 LEU B C 1
ATOM 3332 O O . LEU B 1 111 ? 22.666 26.993 45.888 1.00 24.32 133 LEU B O 1
ATOM 3337 N N . GLN B 1 112 ? 24.025 27.666 44.191 1.00 26.27 134 GLN B N 1
ATOM 3338 C CA . GLN B 1 112 ? 24.125 29.051 44.659 1.00 27.79 134 GLN B CA 1
ATOM 3339 C C . GLN B 1 112 ? 22.893 29.928 44.394 1.00 25.95 134 GLN B C 1
ATOM 3340 O O . GLN B 1 112 ? 22.815 31.049 44.905 1.00 26.31 134 GLN B O 1
ATOM 3346 N N . ALA B 1 113 ? 21.943 29.426 43.604 1.00 24.69 135 ALA B N 1
ATOM 3347 C CA . ALA B 1 113 ? 20.672 30.107 43.365 1.00 23.86 135 ALA B CA 1
ATOM 3348 C C . ALA B 1 113 ? 19.507 29.420 44.059 1.00 22.40 135 ALA B C 1
ATOM 3349 O O . ALA B 1 113 ? 18.374 29.883 43.943 1.00 22.37 135 ALA B O 1
ATOM 3351 N N . LEU B 1 114 ? 19.778 28.337 44.789 1.00 21.43 136 LEU B N 1
ATOM 3352 C CA . LEU B 1 114 ? 18.711 27.537 45.413 1.00 20.81 136 LEU B CA 1
ATOM 3353 C C . LEU B 1 114 ? 17.990 28.347 46.482 1.00 20.98 136 LEU B C 1
ATOM 3354 O O . LEU B 1 114 ? 18.633 28.999 47.329 1.00 21.27 136 LEU B O 1
ATOM 3359 N N . GLU B 1 115 ? 16.665 28.326 46.425 1.00 19.99 137 GLU B N 1
ATOM 3360 C CA . GLU B 1 115 ? 15.855 29.049 47.381 1.00 21.05 137 GLU B CA 1
ATOM 3361 C C . GLU B 1 115 ? 15.201 28.129 48.419 1.00 19.94 137 GLU B C 1
ATOM 3362 O O . GLU B 1 115 ? 15.078 28.516 49.571 1.00 19.82 137 GLU B O 1
ATOM 3368 N N . VAL B 1 116 ? 14.772 26.935 48.003 1.00 19.86 138 VAL B N 1
ATOM 3369 C CA . VAL B 1 116 ? 14.063 25.981 48.893 1.00 19.46 138 VAL B CA 1
ATOM 3370 C C . VAL B 1 116 ? 14.726 24.589 48.800 1.00 19.55 138 VAL B C 1
ATOM 3371 O O . VAL B 1 116 ? 14.908 24.075 47.702 1.00 19.15 138 VAL B O 1
ATOM 3375 N N . LEU B 1 117 ? 15.083 24.004 49.942 1.00 19.53 139 LEU B N 1
ATOM 3376 C CA . LEU B 1 117 ? 15.662 22.656 50.006 1.00 20.06 139 LEU B CA 1
ATOM 3377 C C . LEU B 1 117 ? 14.856 21.790 50.956 1.00 20.37 139 LEU B C 1
ATOM 3378 O O . LEU B 1 117 ? 14.752 22.087 52.152 1.00 21.29 139 LEU B O 1
ATOM 3383 N N . LEU B 1 118 ? 14.276 20.723 50.419 1.00 20.78 140 LEU B N 1
ATOM 3384 C CA . LEU B 1 118 ? 13.439 19.797 51.182 1.00 20.31 140 LEU B CA 1
ATOM 3385 C C . LEU B 1 118 ? 14.216 18.528 51.455 1.00 20.01 140 LEU B C 1
ATOM 3386 O O . LEU B 1 118 ? 14.668 17.872 50.519 1.00 20.55 140 LEU B O 1
ATOM 3391 N N . LEU B 1 119 ? 14.408 18.199 52.731 1.00 18.82 141 LEU B N 1
ATOM 3392 C CA . LEU B 1 119 ? 15.178 17.021 53.150 1.00 19.81 141 LEU B CA 1
ATOM 3393 C C . LEU B 1 119 ? 14.438 16.282 54.249 1.00 19.35 141 LEU B C 1
ATOM 3394 O O . LEU B 1 119 ? 15.021 15.504 54.999 1.00 19.00 141 LEU B O 1
ATOM 3399 N N . TYR B 1 120 ? 13.151 16.560 54.374 1.00 20.09 142 TYR B N 1
ATOM 3400 C CA . TYR B 1 120 ? 12.374 15.961 55.463 1.00 20.40 142 TYR B CA 1
ATOM 3401 C C . TYR B 1 120 ? 12.113 14.478 55.170 1.00 20.55 142 TYR B C 1
ATOM 3402 O O . TYR B 1 120 ? 12.155 14.035 54.026 1.00 20.93 142 TYR B O 1
ATOM 3411 N N . ASN B 1 121 ? 11.873 13.724 56.218 1.00 21.59 143 ASN B N 1
ATOM 3412 C CA . ASN B 1 121 ? 11.622 12.302 56.119 1.00 22.15 143 ASN B CA 1
ATOM 3413 C C . ASN B 1 121 ? 12.748 11.544 55.425 1.00 23.38 143 ASN B C 1
ATOM 3414 O O . ASN B 1 121 ? 12.528 10.865 54.416 1.00 24.35 143 ASN B O 1
ATOM 3419 N N . ASN B 1 122 ? 13.949 11.681 55.985 1.00 24.85 144 ASN B N 1
ATOM 3420 C CA . ASN B 1 122 ? 15.138 10.924 55.577 1.00 25.66 144 ASN B CA 1
ATOM 3421 C C . ASN B 1 122 ? 15.758 10.209 56.805 1.00 26.34 144 ASN B C 1
ATOM 3422 O O . ASN B 1 122 ? 15.082 10.009 57.801 1.00 27.33 144 ASN B O 1
ATOM 3427 N N . HIS B 1 123 ? 17.021 9.800 56.743 1.00 27.49 145 HIS B N 1
ATOM 3428 C CA . HIS B 1 123 ? 17.674 9.189 57.894 1.00 27.94 145 HIS B CA 1
ATOM 3429 C C . HIS B 1 123 ? 18.824 10.049 58.395 1.00 27.59 145 HIS B C 1
ATOM 3430 O O . HIS B 1 123 ? 19.869 9.535 58.777 1.00 27.60 145 HIS B O 1
ATOM 3437 N N . ILE B 1 124 ? 18.646 11.367 58.396 1.00 26.89 146 ILE B N 1
ATOM 3438 C CA . ILE B 1 124 ? 19.732 12.258 58.737 1.00 26.68 146 ILE B CA 1
ATOM 3439 C C . ILE B 1 124 ? 19.917 12.323 60.250 1.00 27.20 146 ILE B C 1
ATOM 3440 O O . ILE B 1 124 ? 18.967 12.558 61.016 1.00 26.87 146 ILE B O 1
ATOM 3445 N N . VAL B 1 125 ? 21.151 12.097 60.679 1.00 27.28 147 VAL B N 1
ATOM 3446 C CA . VAL B 1 125 ? 21.471 12.083 62.095 1.00 28.50 147 VAL B CA 1
ATOM 3447 C C . VAL B 1 125 ? 22.243 13.336 62.494 1.00 28.36 147 VAL B C 1
ATOM 3448 O O . VAL B 1 125 ? 22.066 13.853 63.590 1.00 29.66 147 VAL B O 1
ATOM 3452 N N . VAL B 1 126 ? 23.076 13.831 61.605 1.00 28.93 148 VAL B N 1
ATOM 3453 C CA . VAL B 1 126 ? 23.989 14.928 61.923 1.00 29.68 148 VAL B CA 1
ATOM 3454 C C . VAL B 1 126 ? 24.034 15.904 60.775 1.00 29.93 148 VAL B C 1
ATOM 3455 O O . VAL B 1 126 ? 24.243 15.497 59.627 1.00 30.31 148 VAL B O 1
ATOM 3459 N N . VAL B 1 127 ? 23.832 17.190 61.086 1.00 30.76 149 VAL B N 1
ATOM 3460 C CA . VAL B 1 127 ? 23.843 18.265 60.091 1.00 30.67 149 VAL B CA 1
ATOM 3461 C C . VAL B 1 127 ? 25.189 18.993 60.125 1.00 31.03 149 VAL B C 1
ATOM 3462 O O . VAL B 1 127 ? 25.516 19.641 61.116 1.00 32.30 149 VAL B O 1
ATOM 3466 N N . ASP B 1 128 ? 25.988 18.854 59.065 1.00 30.85 150 ASP B N 1
ATOM 3467 C CA . ASP B 1 128 ? 27.275 19.557 58.962 1.00 30.40 150 ASP B CA 1
ATOM 3468 C C . ASP B 1 128 ? 27.018 20.931 58.362 1.00 29.47 150 ASP B C 1
ATOM 3469 O O . ASP B 1 128 ? 26.525 21.017 57.263 1.00 29.05 150 ASP B O 1
ATOM 3474 N N . ARG B 1 129 ? 27.366 21.993 59.076 1.00 29.86 151 ARG B N 1
ATOM 3475 C CA . ARG B 1 129 ? 27.241 23.374 58.550 1.00 29.71 151 ARG B CA 1
ATOM 3476 C C . ARG B 1 129 ? 27.806 23.568 57.145 1.00 29.96 151 ARG B C 1
ATOM 3477 O O . ARG B 1 129 ? 27.283 24.381 56.357 1.00 29.33 151 ARG B O 1
ATOM 3485 N N . ASN B 1 130 ? 28.884 22.853 56.835 1.00 29.36 152 ASN B N 1
ATOM 3486 C CA . ASN B 1 130 ? 29.536 23.006 55.547 1.00 29.62 152 ASN B CA 1
ATOM 3487 C C . ASN B 1 130 ? 28.776 22.376 54.382 1.00 29.37 152 ASN B C 1
ATOM 3488 O O . ASN B 1 130 ? 29.073 22.671 53.239 1.00 29.83 152 ASN B O 1
ATOM 3493 N N . ALA B 1 131 ? 27.792 21.521 54.640 1.00 28.94 153 ALA B N 1
ATOM 3494 C CA . ALA B 1 131 ? 26.948 21.009 53.543 1.00 28.08 153 ALA B CA 1
ATOM 3495 C C . ALA B 1 131 ? 26.252 22.149 52.782 1.00 27.52 153 ALA B C 1
ATOM 3496 O O . ALA B 1 131 ? 25.988 22.051 51.574 1.00 26.64 153 ALA B O 1
ATOM 3498 N N . PHE B 1 132 ? 25.976 23.234 53.491 1.00 27.09 154 PHE B N 1
ATOM 3499 C CA . PHE B 1 132 ? 25.243 24.384 52.938 1.00 26.96 154 PHE B CA 1
ATOM 3500 C C . PHE B 1 132 ? 26.101 25.628 52.735 1.00 27.31 154 PHE B C 1
ATOM 3501 O O . PHE B 1 132 ? 25.589 26.732 52.553 1.00 27.70 154 PHE B O 1
ATOM 3509 N N . GLU B 1 133 ? 27.407 25.443 52.759 1.00 28.01 155 GLU B N 1
ATOM 3510 C CA . GLU B 1 133 ? 28.324 26.551 52.527 1.00 28.83 155 GLU B CA 1
ATOM 3511 C C . GLU B 1 133 ? 28.051 27.200 51.172 1.00 28.91 155 GLU B C 1
ATOM 3512 O O . GLU B 1 133 ? 27.876 26.507 50.173 1.00 28.60 155 GLU B O 1
ATOM 3518 N N . ASP B 1 134 ? 27.987 28.536 51.197 1.00 29.19 156 ASP B N 1
ATOM 3519 C CA . ASP B 1 134 ? 27.868 29.421 50.031 1.00 29.71 156 ASP B CA 1
ATOM 3520 C C . ASP B 1 134 ? 26.485 29.485 49.377 1.00 28.96 156 ASP B C 1
ATOM 3521 O O . ASP B 1 134 ? 26.309 30.063 48.304 1.00 28.65 156 ASP B O 1
ATOM 3526 N N . MET B 1 135 ? 25.488 28.910 50.035 1.00 28.23 157 MET B N 1
ATOM 3527 C CA . MET B 1 135 ? 24.134 28.959 49.518 1.00 27.29 157 MET B CA 1
ATOM 3528 C C . MET B 1 135 ? 23.550 30.325 49.879 1.00 27.56 157 MET B C 1
ATOM 3529 O O . MET B 1 135 ? 22.788 30.472 50.845 1.00 27.50 157 MET B O 1
ATOM 3534 N N . ALA B 1 136 ? 23.932 31.344 49.112 1.00 27.72 158 ALA B N 1
ATOM 3535 C CA . ALA B 1 136 ? 23.582 32.719 49.472 1.00 27.43 158 ALA B CA 1
ATOM 3536 C C . ALA B 1 136 ? 22.095 33.011 49.328 1.00 26.90 158 ALA B C 1
ATOM 3537 O O . ALA B 1 136 ? 21.609 33.992 49.889 1.00 28.08 158 ALA B O 1
ATOM 3539 N N . GLN B 1 137 ? 21.370 32.197 48.566 1.00 25.56 159 GLN B N 1
ATOM 3540 C CA . GLN B 1 137 ? 19.971 32.479 48.267 1.00 24.87 159 GLN B CA 1
ATOM 3541 C C . GLN B 1 137 ? 18.995 31.558 48.995 1.00 23.32 159 GLN B C 1
ATOM 3542 O O . GLN B 1 137 ? 17.815 31.639 48.739 1.00 22.84 159 GLN B O 1
ATOM 3548 N N . LEU B 1 138 ? 19.488 30.685 49.868 1.00 22.34 160 LEU B N 1
ATOM 3549 C CA . LEU B 1 138 ? 18.652 29.650 50.496 1.00 21.75 160 LEU B CA 1
ATOM 3550 C C . LEU B 1 138 ? 17.769 30.292 51.537 1.00 21.78 160 LEU B C 1
ATOM 3551 O O . LEU B 1 138 ? 18.272 30.848 52.517 1.00 21.53 160 LEU B O 1
ATOM 3556 N N . GLN B 1 139 ? 16.450 30.214 51.299 1.00 22.23 161 GLN B N 1
ATOM 3557 C CA . GLN B 1 139 ? 15.437 30.833 52.161 1.00 22.34 161 GLN B CA 1
ATOM 3558 C C . GLN B 1 139 ? 14.717 29.843 53.110 1.00 21.81 161 GLN B C 1
ATOM 3559 O O . GLN B 1 139 ? 14.366 30.199 54.241 1.00 21.24 161 GLN B O 1
ATOM 3565 N N . LYS B 1 140 ? 14.518 28.610 52.665 1.00 20.76 162 LYS B N 1
ATOM 3566 C CA . LYS B 1 140 ? 13.745 27.615 53.427 1.00 21.09 162 LYS B CA 1
ATOM 3567 C C . LYS B 1 140 ? 14.456 26.255 53.428 1.00 20.00 162 LYS B C 1
ATOM 3568 O O . LYS B 1 140 ? 14.732 25.710 52.370 1.00 20.99 162 LYS B O 1
ATOM 3574 N N . LEU B 1 141 ? 14.727 25.713 54.604 1.00 19.30 163 LEU B N 1
ATOM 3575 C CA . LEU B 1 141 ? 15.333 24.389 54.737 1.00 18.81 163 LEU B CA 1
ATOM 3576 C C . LEU B 1 141 ? 14.488 23.485 55.638 1.00 18.34 163 LEU B C 1
ATOM 3577 O O . LEU B 1 141 ? 14.387 23.711 56.855 1.00 17.72 163 LEU B O 1
ATOM 3582 N N . TYR B 1 142 ? 13.926 22.434 55.038 1.00 17.62 164 TYR B N 1
ATOM 3583 C CA . TYR B 1 142 ? 13.011 21.523 55.738 1.00 17.73 164 TYR B CA 1
ATOM 3584 C C . TYR B 1 142 ? 13.748 20.222 56.071 1.00 18.42 164 TYR B C 1
ATOM 3585 O O . TYR B 1 142 ? 14.153 19.498 55.181 1.00 17.97 164 TYR B O 1
ATOM 3594 N N . LEU B 1 143 ? 13.895 19.954 57.362 1.00 19.64 165 LEU B N 1
ATOM 3595 C CA . LEU B 1 143 ? 14.664 18.842 57.896 1.00 20.47 165 LEU B CA 1
ATOM 3596 C C . LEU B 1 143 ? 13.854 18.034 58.904 1.00 20.73 165 LEU B C 1
ATOM 3597 O O . LEU B 1 143 ? 14.414 17.253 59.687 1.00 21.08 165 LEU B O 1
ATOM 3602 N N . SER B 1 144 ? 12.539 18.194 58.881 1.00 21.18 166 SER B N 1
ATOM 3603 C CA . SER B 1 144 ? 11.670 17.469 59.815 1.00 22.59 166 SER B CA 1
ATOM 3604 C C . SER B 1 144 ? 11.684 15.976 59.509 1.00 23.33 166 SER B C 1
ATOM 3605 O O . SER B 1 144 ? 12.077 15.569 58.428 1.00 22.89 166 SER B O 1
ATOM 3608 N N . GLN B 1 145 ? 11.249 15.177 60.475 1.00 24.61 167 GLN B N 1
ATOM 3609 C CA . GLN B 1 145 ? 11.253 13.709 60.396 1.00 25.39 167 GLN B CA 1
ATOM 3610 C C . GLN B 1 145 ? 12.604 13.167 59.984 1.00 25.55 167 GLN B C 1
ATOM 3611 O O . GLN B 1 145 ? 12.706 12.397 59.027 1.00 25.86 167 GLN B O 1
ATOM 3617 N N . ASN B 1 146 ? 13.645 13.582 60.701 1.00 25.69 168 ASN B N 1
ATOM 3618 C CA . ASN B 1 146 ? 14.949 12.919 60.651 1.00 25.78 168 ASN B CA 1
ATOM 3619 C C . ASN B 1 146 ? 15.318 12.428 62.067 1.00 25.83 168 ASN B C 1
ATOM 3620 O O . ASN B 1 146 ? 14.446 12.327 62.908 1.00 26.00 168 ASN B O 1
ATOM 3625 N N . GLN B 1 147 ? 16.576 12.084 62.337 1.00 26.57 169 GLN B N 1
ATOM 3626 C CA . GLN B 1 147 ? 16.974 11.637 63.676 1.00 26.85 169 GLN B CA 1
ATOM 3627 C C . GLN B 1 147 ? 18.028 12.582 64.262 1.00 26.60 169 GLN B C 1
ATOM 3628 O O . GLN B 1 147 ? 18.980 12.141 64.910 1.00 26.31 169 GLN B O 1
ATOM 3634 N N . ILE B 1 148 ? 17.833 13.879 64.042 1.00 25.81 170 ILE B N 1
ATOM 3635 C CA . ILE B 1 148 ? 18.790 14.899 64.436 1.00 25.67 170 ILE B CA 1
ATOM 3636 C C . ILE B 1 148 ? 18.696 15.176 65.938 1.00 25.82 170 ILE B C 1
ATOM 3637 O O . ILE B 1 148 ? 17.624 15.467 66.433 1.00 25.53 170 ILE B O 1
ATOM 3642 N N . SER B 1 149 ? 19.837 15.092 66.637 1.00 26.54 171 SER B N 1
ATOM 3643 C CA . SER B 1 149 ? 19.925 15.268 68.100 1.00 26.95 171 SER B CA 1
ATOM 3644 C C . SER B 1 149 ? 20.665 16.547 68.528 1.00 27.15 171 SER B C 1
ATOM 3645 O O . SER B 1 149 ? 20.417 17.053 69.646 1.00 28.15 171 SER B O 1
ATOM 3648 N N . ARG B 1 150 ? 21.538 17.086 67.661 1.00 26.75 172 ARG B N 1
ATOM 3649 C CA . ARG B 1 150 ? 22.167 18.393 67.895 1.00 27.02 172 ARG B CA 1
ATOM 3650 C C . ARG B 1 150 ? 21.593 19.510 67.026 1.00 26.28 172 ARG B C 1
ATOM 3651 O O . ARG B 1 150 ? 21.627 19.452 65.784 1.00 24.88 172 ARG B O 1
ATOM 3659 N N . PHE B 1 151 ? 21.112 20.567 67.687 1.00 26.57 173 PHE B N 1
ATOM 3660 C CA . PHE B 1 151 ? 20.627 21.742 66.978 1.00 26.05 173 PHE B CA 1
ATOM 3661 C C . PHE B 1 151 ? 21.777 22.374 66.196 1.00 26.19 173 PHE B C 1
ATOM 3662 O O . PHE B 1 151 ? 22.787 22.742 66.782 1.00 26.86 173 PHE B O 1
ATOM 3670 N N . PRO B 1 152 ? 21.628 22.500 64.869 1.00 26.65 174 PRO B N 1
ATOM 3671 C CA . PRO B 1 152 ? 22.648 23.147 64.016 1.00 26.44 174 PRO B CA 1
ATOM 3672 C C . PRO B 1 152 ? 22.684 24.675 64.116 1.00 26.74 174 PRO B C 1
ATOM 3673 O O . PRO B 1 152 ? 22.331 25.372 63.169 1.00 27.04 174 PRO B O 1
ATOM 3677 N N . VAL B 1 153 ? 23.149 25.190 65.249 1.00 26.88 175 VAL B N 1
ATOM 3678 C CA . VAL B 1 153 ? 23.074 26.617 65.524 1.00 27.39 175 VAL B CA 1
ATOM 3679 C C . VAL B 1 153 ? 23.883 27.449 64.525 1.00 27.99 175 VAL B C 1
ATOM 3680 O O . VAL B 1 153 ? 23.580 28.612 64.294 1.00 28.72 175 VAL B O 1
ATOM 3684 N N . GLU B 1 154 ? 24.876 26.833 63.888 1.00 28.00 176 GLU B N 1
ATOM 3685 C CA . GLU B 1 154 ? 25.730 27.538 62.934 1.00 27.83 176 GLU B CA 1
ATOM 3686 C C . GLU B 1 154 ? 24.993 27.957 61.665 1.00 27.59 176 GLU B C 1
ATOM 3687 O O . GLU B 1 154 ? 25.465 28.839 60.948 1.00 27.67 176 GLU B O 1
ATOM 3693 N N . LEU B 1 155 ? 23.855 27.334 61.367 1.00 27.26 177 LEU B N 1
ATOM 3694 C CA . LEU B 1 155 ? 23.050 27.761 60.216 1.00 27.77 177 LEU B CA 1
ATOM 3695 C C . LEU B 1 155 ? 22.540 29.195 60.374 1.00 28.26 177 LEU B C 1
ATOM 3696 O O . LEU B 1 155 ? 22.416 29.924 59.383 1.00 27.80 177 LEU B O 1
ATOM 3701 N N . ILE B 1 156 ? 22.247 29.586 61.619 1.00 29.01 178 ILE B N 1
ATOM 3702 C CA . ILE B 1 156 ? 21.552 30.841 61.890 1.00 29.87 178 ILE B CA 1
ATOM 3703 C C . ILE B 1 156 ? 22.266 31.832 62.819 1.00 30.87 178 ILE B C 1
ATOM 3704 O O . ILE B 1 156 ? 21.864 32.995 62.884 1.00 31.17 178 ILE B O 1
ATOM 3709 N N . LYS B 1 157 ? 23.324 31.400 63.502 1.00 32.09 179 LYS B N 1
ATOM 3710 C CA . LYS B 1 157 ? 24.070 32.267 64.417 1.00 32.66 179 LYS B CA 1
ATOM 3711 C C . LYS B 1 157 ? 24.934 33.290 63.674 1.00 33.32 179 LYS B C 1
ATOM 3712 O O . LYS B 1 157 ? 25.715 32.937 62.801 1.00 32.59 179 LYS B O 1
ATOM 3718 N N . ASP B 1 158 ? 24.785 34.559 64.045 1.00 34.55 180 ASP B N 1
ATOM 3719 C CA . ASP B 1 158 ? 25.590 35.651 63.496 1.00 35.63 180 ASP B CA 1
ATOM 3720 C C . ASP B 1 158 ? 27.060 35.265 63.520 1.00 36.25 180 ASP B C 1
ATOM 3721 O O . ASP B 1 158 ? 27.575 34.803 64.538 1.00 36.60 180 ASP B O 1
ATOM 3723 N N . GLY B 1 159 ? 27.724 35.410 62.382 1.00 36.60 181 GLY B N 1
ATOM 3724 C CA . GLY B 1 159 ? 29.121 35.021 62.260 1.00 36.81 181 GLY B CA 1
ATOM 3725 C C . GLY B 1 159 ? 29.337 34.177 61.025 1.00 36.79 181 GLY B C 1
ATOM 3726 O O . GLY B 1 159 ? 30.174 34.500 60.183 1.00 37.71 181 GLY B O 1
ATOM 3727 N N . ASN B 1 160 ? 28.551 33.116 60.909 1.00 35.85 182 ASN B N 1
ATOM 3728 C CA . ASN B 1 160 ? 28.702 32.149 59.841 1.00 35.61 182 ASN B CA 1
ATOM 3729 C C . ASN B 1 160 ? 27.324 31.657 59.356 1.00 34.63 182 ASN B C 1
ATOM 3730 O O . ASN B 1 160 ? 27.146 30.496 59.007 1.00 34.39 182 ASN B O 1
ATOM 3735 N N . LYS B 1 161 ? 26.359 32.576 59.329 1.00 33.53 183 LYS B N 1
ATOM 3736 C CA . LYS B 1 161 ? 24.956 32.258 59.037 1.00 32.41 183 LYS B CA 1
ATOM 3737 C C . LYS B 1 161 ? 24.702 32.193 57.538 1.00 31.26 183 LYS B C 1
ATOM 3738 O O . LYS B 1 161 ? 25.393 32.840 56.736 1.00 30.96 183 LYS B O 1
ATOM 3740 N N . LEU B 1 162 ? 23.691 31.413 57.168 1.00 29.86 184 LEU B N 1
ATOM 3741 C CA . LEU B 1 162 ? 23.099 31.493 55.844 1.00 29.12 184 LEU B CA 1
ATOM 3742 C C . LEU B 1 162 ? 22.240 32.760 55.865 1.00 29.14 184 LEU B C 1
ATOM 3743 O O . LEU B 1 162 ? 21.285 32.838 56.630 1.00 29.52 184 LEU B O 1
ATOM 3748 N N . PRO B 1 163 ? 22.604 33.766 55.056 1.00 28.85 185 PRO B N 1
ATOM 3749 C CA . PRO B 1 163 ? 22.081 35.121 55.188 1.00 28.89 185 PRO B CA 1
ATOM 3750 C C . PRO B 1 163 ? 20.601 35.285 54.893 1.00 28.34 185 PRO B C 1
ATOM 3751 O O . PRO B 1 163 ? 19.968 36.203 55.431 1.00 29.63 185 PRO B O 1
ATOM 3755 N N . LYS B 1 164 ? 20.032 34.441 54.036 1.00 27.83 186 LYS B N 1
ATOM 3756 C CA . LYS B 1 164 ? 18.619 34.602 53.688 1.00 26.13 186 LYS B CA 1
ATOM 3757 C C . LYS B 1 164 ? 17.735 33.527 54.308 1.00 25.60 186 LYS B C 1
ATOM 3758 O O . LYS B 1 164 ? 16.534 33.473 54.013 1.00 25.45 186 LYS B O 1
ATOM 3764 N N . LEU B 1 165 ? 18.292 32.705 55.192 1.00 24.75 187 LEU B N 1
ATOM 3765 C CA . LEU B 1 165 ? 17.520 31.600 55.753 1.00 24.58 187 LEU B CA 1
ATOM 3766 C C . LEU B 1 165 ? 16.458 32.102 56.732 1.00 24.62 187 LEU B C 1
ATOM 3767 O O . LEU B 1 165 ? 16.765 32.577 57.813 1.00 24.60 187 LEU B O 1
ATOM 3772 N N . MET B 1 166 ? 15.200 31.940 56.350 1.00 24.99 188 MET B N 1
ATOM 3773 C CA . MET B 1 166 ? 14.073 32.479 57.088 1.00 25.48 188 MET B CA 1
ATOM 3774 C C . MET B 1 166 ? 13.087 31.381 57.546 1.00 24.18 188 MET B C 1
ATOM 3775 O O . MET B 1 166 ? 12.121 31.684 58.249 1.00 22.86 188 MET B O 1
ATOM 3780 N N . LEU B 1 167 ? 13.296 30.137 57.092 1.00 22.81 189 LEU B N 1
ATOM 3781 C CA . LEU B 1 167 ? 12.523 28.977 57.553 1.00 22.19 189 LEU B CA 1
ATOM 3782 C C . LEU B 1 167 ? 13.466 27.794 57.710 1.00 21.29 189 LEU B C 1
ATOM 3783 O O . LEU B 1 167 ? 14.122 27.383 56.748 1.00 21.81 189 LEU B O 1
ATOM 3788 N N . LEU B 1 168 ? 13.563 27.292 58.932 1.00 20.30 190 LEU B N 1
ATOM 3789 C CA . LEU B 1 168 ? 14.354 26.129 59.273 1.00 19.87 190 LEU B CA 1
ATOM 3790 C C . LEU B 1 168 ? 13.459 25.198 60.103 1.00 19.15 190 LEU B C 1
ATOM 3791 O O . LEU B 1 168 ? 13.170 25.460 61.276 1.00 19.05 190 LEU B O 1
ATOM 3796 N N . ASP B 1 169 ? 13.011 24.115 59.479 1.00 18.75 191 ASP B N 1
ATOM 3797 C CA . ASP B 1 169 ? 12.076 23.180 60.111 1.00 17.79 191 ASP B CA 1
ATOM 3798 C C . ASP B 1 169 ? 12.851 21.995 60.666 1.00 18.63 191 ASP B C 1
ATOM 3799 O O . ASP B 1 169 ? 13.363 21.164 59.916 1.00 18.32 191 ASP B O 1
ATOM 3804 N N . LEU B 1 170 ? 12.967 21.959 61.987 1.00 18.75 192 LEU B N 1
ATOM 3805 C CA . LEU B 1 170 ? 13.634 20.879 62.695 1.00 19.73 192 LEU B CA 1
ATOM 3806 C C . LEU B 1 170 ? 12.626 20.104 63.551 1.00 20.02 192 LEU B C 1
ATOM 3807 O O . LEU B 1 170 ? 12.993 19.436 64.517 1.00 21.64 192 LEU B O 1
ATOM 3812 N N . SER B 1 171 ? 11.358 20.161 63.170 1.00 19.85 193 SER B N 1
ATOM 3813 C CA . SER B 1 171 ? 10.319 19.466 63.930 1.00 19.87 193 SER B CA 1
ATOM 3814 C C . SER B 1 171 ? 10.458 17.959 63.744 1.00 20.97 193 SER B C 1
ATOM 3815 O O . SER B 1 171 ? 11.018 17.495 62.765 1.00 20.15 193 SER B O 1
ATOM 3818 N N . SER B 1 172 ? 9.927 17.203 64.690 1.00 22.50 194 SER B N 1
ATOM 3819 C CA . SER B 1 172 ? 9.908 15.747 64.608 1.00 23.39 194 SER B CA 1
ATOM 3820 C C . SER B 1 172 ? 11.313 15.205 64.392 1.00 23.90 194 SER B C 1
ATOM 3821 O O . SER B 1 172 ? 11.557 14.448 63.452 1.00 24.84 194 SER B O 1
ATOM 3824 N N . ASN B 1 173 ? 12.235 15.633 65.254 1.00 23.49 195 ASN B N 1
ATOM 3825 C CA . ASN B 1 173 ? 13.599 15.086 65.299 1.00 23.64 195 ASN B CA 1
ATOM 3826 C C . ASN B 1 173 ? 13.894 14.543 66.696 1.00 23.39 195 ASN B C 1
ATOM 3827 O O . ASN B 1 173 ? 12.970 14.086 67.380 1.00 23.43 195 ASN B O 1
ATOM 3832 N N . LYS B 1 174 ? 15.152 14.561 67.123 1.00 24.26 196 LYS B N 1
ATOM 3833 C CA . LYS B 1 174 ? 15.531 14.031 68.425 1.00 25.17 196 LYS B CA 1
ATOM 3834 C C . LYS B 1 174 ? 16.165 15.099 69.317 1.00 25.10 196 LYS B C 1
ATOM 3835 O O . LYS B 1 174 ? 17.038 14.806 70.121 1.00 24.71 196 LYS B O 1
ATOM 3839 N N . LEU B 1 175 ? 15.721 16.353 69.166 1.00 25.33 197 LEU B N 1
ATOM 3840 C CA . LEU B 1 175 ? 16.335 17.489 69.882 1.00 25.48 197 LEU B CA 1
ATOM 3841 C C . LEU B 1 175 ? 15.986 17.481 71.370 1.00 25.61 197 LEU B C 1
ATOM 3842 O O . LEU B 1 175 ? 14.822 17.396 71.754 1.00 24.53 197 LEU B O 1
ATOM 3847 N N . LYS B 1 176 ? 17.012 17.524 72.210 1.00 26.30 198 LYS B N 1
ATOM 3848 C CA . LYS B 1 176 ? 16.784 17.506 73.652 1.00 27.20 198 LYS B CA 1
ATOM 3849 C C . LYS B 1 176 ? 17.203 18.819 74.261 1.00 27.43 198 LYS B C 1
ATOM 3850 O O . LYS B 1 176 ? 16.605 19.254 75.233 1.00 28.36 198 LYS B O 1
ATOM 3852 N N . LYS B 1 177 ? 18.221 19.441 73.695 1.00 20.00 199 LYS B N 1
ATOM 3853 C CA . LYS B 1 177 ? 18.821 20.673 74.193 1.00 20.00 199 LYS B CA 1
ATOM 3854 C C . LYS B 1 177 ? 18.836 21.753 73.116 1.00 20.00 199 LYS B C 1
ATOM 3855 O O . LYS B 1 177 ? 19.090 21.434 71.952 1.00 29.08 199 LYS B O 1
ATOM 3857 N N . LEU B 1 178 ? 18.594 22.985 73.488 1.00 27.72 200 LEU B N 1
ATOM 3858 C CA . LEU B 1 178 ? 18.719 24.082 72.553 1.00 26.46 200 LEU B CA 1
ATOM 3859 C C . LEU B 1 178 ? 19.709 25.099 73.071 1.00 26.36 200 LEU B C 1
ATOM 3860 O O . LEU B 1 178 ? 19.864 25.251 74.287 1.00 26.32 200 LEU B O 1
ATOM 3865 N N . PRO B 1 179 ? 20.362 25.823 72.154 1.00 26.03 201 PRO B N 1
ATOM 3866 C CA . PRO B 1 179 ? 21.202 26.932 72.532 1.00 26.29 201 PRO B CA 1
ATOM 3867 C C . PRO B 1 179 ? 20.331 28.169 72.732 1.00 26.59 201 PRO B C 1
ATOM 3868 O O . PRO B 1 179 ? 20.234 28.997 71.841 1.00 25.64 201 PRO B O 1
ATOM 3872 N N . LEU B 1 180 ? 19.725 28.268 73.905 1.00 26.94 202 LEU B N 1
ATOM 3873 C CA . LEU B 1 180 ? 18.704 29.269 74.187 1.00 27.81 202 LEU B CA 1
ATOM 3874 C C . LEU B 1 180 ? 19.201 30.700 74.144 1.00 28.50 202 LEU B C 1
ATOM 3875 O O . LEU B 1 180 ? 18.498 31.560 73.642 1.00 28.97 202 LEU B O 1
ATOM 3880 N N . THR B 1 181 ? 20.390 30.967 74.681 1.00 29.72 203 THR B N 1
ATOM 3881 C CA . THR B 1 181 ? 20.965 32.313 74.644 1.00 30.46 203 THR B CA 1
ATOM 3882 C C . THR B 1 181 ? 21.247 32.760 73.213 1.00 30.31 203 THR B C 1
ATOM 3883 O O . THR B 1 181 ? 21.152 33.950 72.892 1.00 29.73 203 THR B O 1
ATOM 3887 N N . ASP B 1 182 ? 21.614 31.806 72.359 1.00 29.97 204 ASP B N 1
ATOM 3888 C CA . ASP B 1 182 ? 21.842 32.115 70.953 1.00 30.29 204 ASP B CA 1
ATOM 3889 C C . ASP B 1 182 ? 20.530 32.382 70.234 1.00 29.81 204 ASP B C 1
ATOM 3890 O O . ASP B 1 182 ? 20.437 33.296 69.411 1.00 30.21 204 ASP B O 1
ATOM 3895 N N . LEU B 1 183 ? 19.522 31.578 70.537 1.00 29.07 205 LEU B N 1
ATOM 3896 C CA . LEU B 1 183 ? 18.217 31.727 69.910 1.00 29.27 205 LEU B CA 1
ATOM 3897 C C . LEU B 1 183 ? 17.523 33.041 70.257 1.00 30.07 205 LEU B C 1
ATOM 3898 O O . LEU B 1 183 ? 16.863 33.609 69.391 1.00 29.59 205 LEU B O 1
ATOM 3903 N N . GLN B 1 184 ? 17.678 33.497 71.513 1.00 30.46 206 GLN B N 1
ATOM 3904 C CA . GLN B 1 184 ? 17.112 34.761 71.983 1.00 31.10 206 GLN B CA 1
ATOM 3905 C C . GLN B 1 184 ? 17.656 35.974 71.217 1.00 30.68 206 GLN B C 1
ATOM 3906 O O . GLN B 1 184 ? 16.961 36.950 71.019 1.00 29.86 206 GLN B O 1
ATOM 3912 N N . LYS B 1 185 ? 18.905 35.898 70.792 1.00 30.38 207 LYS B N 1
ATOM 3913 C CA . LYS B 1 185 ? 19.561 36.979 70.066 1.00 30.45 207 LYS B CA 1
ATOM 3914 C C . LYS B 1 185 ? 19.139 37.108 68.621 1.00 29.88 207 LYS B C 1
ATOM 3915 O O . LYS B 1 185 ? 19.418 38.134 67.982 1.00 30.59 207 LYS B O 1
ATOM 3921 N N . LEU B 1 186 ? 18.468 36.090 68.088 1.00 29.16 208 LEU B N 1
ATOM 3922 C CA . LEU B 1 186 ? 18.099 36.088 66.674 1.00 29.32 208 LEU B CA 1
ATOM 3923 C C . LEU B 1 186 ? 17.045 37.157 66.410 1.00 28.37 208 LEU B C 1
ATOM 3924 O O . LEU B 1 186 ? 16.258 37.471 67.281 1.00 28.79 208 LEU B O 1
ATOM 3929 N N . PRO B 1 187 ? 17.027 37.703 65.193 1.00 28.05 209 PRO B N 1
ATOM 3930 C CA . PRO B 1 187 ? 15.935 38.580 64.808 1.00 27.88 209 PRO B CA 1
ATOM 3931 C C . PRO B 1 187 ? 14.635 37.778 64.692 1.00 27.13 209 PRO B C 1
ATOM 3932 O O . PRO B 1 187 ? 14.657 36.628 64.284 1.00 26.85 209 PRO B O 1
ATOM 3936 N N . ALA B 1 188 ? 13.532 38.400 65.079 1.00 27.08 210 ALA B N 1
ATOM 3937 C CA . ALA B 1 188 ? 12.219 37.774 65.099 1.00 26.95 210 ALA B CA 1
ATOM 3938 C C . ALA B 1 188 ? 11.808 37.204 63.760 1.00 27.06 210 ALA B C 1
ATOM 3939 O O . ALA B 1 188 ? 11.060 36.250 63.733 1.00 27.41 210 ALA B O 1
ATOM 3941 N N . TRP B 1 189 ? 12.300 37.766 62.653 1.00 26.80 211 TRP B N 1
ATOM 3942 C CA . TRP B 1 189 ? 12.037 37.188 61.319 1.00 26.71 211 TRP B CA 1
ATOM 3943 C C . TRP B 1 189 ? 12.677 35.828 61.080 1.00 26.70 211 TRP B C 1
ATOM 3944 O O . TRP B 1 189 ? 12.181 35.056 60.254 1.00 28.02 211 TRP B O 1
ATOM 3955 N N . VAL B 1 190 ? 13.760 35.534 61.795 1.00 25.50 212 VAL B N 1
ATOM 3956 C CA . VAL B 1 190 ? 14.321 34.192 61.792 1.00 24.76 212 VAL B CA 1
ATOM 3957 C C . VAL B 1 190 ? 13.504 33.303 62.745 1.00 23.67 212 VAL B C 1
ATOM 3958 O O . VAL B 1 190 ? 13.092 32.209 62.380 1.00 22.71 212 VAL B O 1
ATOM 3962 N N . LYS B 1 191 ? 13.220 33.800 63.937 1.00 23.17 213 LYS B N 1
ATOM 3963 C CA . LYS B 1 191 ? 12.489 33.012 64.927 1.00 22.68 213 LYS B CA 1
ATOM 3964 C C . LYS B 1 191 ? 11.121 32.633 64.395 1.00 23.26 213 LYS B C 1
ATOM 3965 O O . LYS B 1 191 ? 10.572 31.575 64.754 1.00 23.66 213 LYS B O 1
ATOM 3971 N N . ASN B 1 192 ? 10.533 33.517 63.585 1.00 22.88 214 ASN B N 1
ATOM 3972 C CA . ASN B 1 192 ? 9.200 33.301 63.035 1.00 23.20 214 ASN B CA 1
ATOM 3973 C C . ASN B 1 192 ? 9.084 31.986 62.232 1.00 23.25 214 ASN B C 1
ATOM 3974 O O . ASN B 1 192 ? 8.017 31.378 62.174 1.00 23.20 214 ASN B O 1
ATOM 3979 N N . GLY B 1 193 ? 10.182 31.566 61.605 1.00 23.86 215 GLY B N 1
ATOM 3980 C CA . GLY B 1 193 ? 10.217 30.309 60.843 1.00 23.34 215 GLY B CA 1
ATOM 3981 C C . GLY B 1 193 ? 11.127 29.232 61.392 1.00 23.30 215 GLY B C 1
ATOM 3982 O O . GLY B 1 193 ? 11.555 28.371 60.649 1.00 23.41 215 GLY B O 1
ATOM 3983 N N . LEU B 1 194 ? 11.425 29.274 62.684 1.00 23.67 216 LEU B N 1
ATOM 3984 C CA . LEU B 1 194 ? 12.244 28.262 63.322 1.00 24.32 216 LEU B CA 1
ATOM 3985 C C . LEU B 1 194 ? 11.328 27.281 64.039 1.00 23.89 216 LEU B C 1
ATOM 3986 O O . LEU B 1 194 ? 10.813 27.591 65.123 1.00 24.49 216 LEU B O 1
ATOM 3991 N N . TYR B 1 195 ? 11.114 26.116 63.426 1.00 23.06 217 TYR B N 1
ATOM 3992 C CA . TYR B 1 195 ? 10.132 25.147 63.903 1.00 22.83 217 TYR B CA 1
ATOM 3993 C C . TYR B 1 195 ? 10.825 24.056 64.736 1.00 22.48 217 TYR B C 1
ATOM 3994 O O . TYR B 1 195 ? 11.704 23.341 64.254 1.00 22.44 217 TYR B O 1
ATOM 4003 N N . LEU B 1 196 ? 10.426 23.943 66.003 1.00 21.97 218 LEU B N 1
ATOM 4004 C CA . LEU B 1 196 ? 11.068 23.059 66.954 1.00 21.25 218 LEU B CA 1
ATOM 4005 C C . LEU B 1 196 ? 10.084 22.106 67.634 1.00 21.47 218 LEU B C 1
ATOM 4006 O O . LEU B 1 196 ? 10.455 21.414 68.590 1.00 20.57 218 LEU B O 1
ATOM 4011 N N . HIS B 1 197 ? 8.856 22.048 67.124 1.00 20.48 219 HIS B N 1
ATOM 4012 C CA . HIS B 1 197 ? 7.785 21.287 67.773 1.00 21.61 219 HIS B CA 1
ATOM 4013 C C . HIS B 1 197 ? 7.996 19.788 67.535 1.00 21.65 219 HIS B C 1
ATOM 4014 O O . HIS B 1 197 ? 8.709 19.379 66.617 1.00 21.48 219 HIS B O 1
ATOM 4021 N N . ASN B 1 198 ? 7.382 18.997 68.392 1.00 21.99 220 ASN B N 1
ATOM 4022 C CA . ASN B 1 198 ? 7.451 17.552 68.318 1.00 22.98 220 ASN B CA 1
ATOM 4023 C C . ASN B 1 198 ? 8.883 17.009 68.436 1.00 23.43 220 ASN B C 1
ATOM 4024 O O . ASN B 1 198 ? 9.326 16.141 67.674 1.00 23.86 220 ASN B O 1
ATOM 4029 N N . ASN B 1 199 ? 9.600 17.560 69.412 1.00 23.50 221 ASN B N 1
ATOM 4030 C CA . ASN B 1 199 ? 10.914 17.110 69.805 1.00 23.29 221 ASN B CA 1
ATOM 4031 C C . ASN B 1 199 ? 10.862 16.914 71.312 1.00 23.91 221 ASN B C 1
ATOM 4032 O O . ASN B 1 199 ? 10.151 17.637 72.030 1.00 23.79 221 ASN B O 1
ATOM 4037 N N . PRO B 1 200 ? 11.659 15.972 71.815 1.00 24.09 222 PRO B N 1
ATOM 4038 C CA . PRO B 1 200 ? 11.763 15.680 73.247 1.00 24.78 222 PRO B CA 1
ATOM 4039 C C . PRO B 1 200 ? 12.690 16.661 73.993 1.00 25.66 222 PRO B C 1
ATOM 4040 O O . PRO B 1 200 ? 13.656 16.251 74.610 1.00 26.08 222 PRO B O 1
ATOM 4044 N N . LEU B 1 201 ? 12.389 17.949 73.924 1.00 26.67 223 LEU B N 1
ATOM 4045 C CA . LEU B 1 201 ? 13.206 18.990 74.542 1.00 27.23 223 LEU B CA 1
ATOM 4046 C C . LEU B 1 201 ? 13.128 18.839 76.050 1.00 28.28 223 LEU B C 1
ATOM 4047 O O . LEU B 1 201 ? 12.067 18.556 76.568 1.00 26.99 223 LEU B O 1
ATOM 4052 N N . GLU B 1 202 ? 14.246 19.007 76.756 1.00 30.51 224 GLU B N 1
ATOM 4053 C CA . GLU B 1 202 ? 14.226 18.970 78.230 1.00 32.69 224 GLU B CA 1
ATOM 4054 C C . GLU B 1 202 ? 13.449 20.178 78.766 1.00 31.98 224 GLU B C 1
ATOM 4055 O O . GLU B 1 202 ? 13.701 21.309 78.369 1.00 31.60 224 GLU B O 1
ATOM 4061 N N . CYS B 1 203 ? 12.523 19.939 79.684 1.00 32.21 225 CYS B N 1
ATOM 4062 C CA . CYS B 1 203 ? 11.802 21.028 80.334 1.00 32.67 225 CYS B CA 1
ATOM 4063 C C . CYS B 1 203 ? 12.740 21.803 81.252 1.00 32.90 225 CYS B C 1
ATOM 4064 O O . CYS B 1 203 ? 13.439 21.211 82.077 1.00 32.88 225 CYS B O 1
ATOM 4067 N N . ASP B 1 204 ? 12.786 23.124 81.057 1.00 33.07 226 ASP B N 1
ATOM 4068 C CA . ASP B 1 204 ? 13.343 24.038 82.046 1.00 32.93 226 ASP B CA 1
ATOM 4069 C C . ASP B 1 204 ? 12.750 25.429 81.832 1.00 32.06 226 ASP B C 1
ATOM 4070 O O . ASP B 1 204 ? 12.157 25.701 80.782 1.00 31.87 226 ASP B O 1
ATOM 4075 N N . CYS B 1 205 ? 12.894 26.304 82.821 1.00 30.83 227 CYS B N 1
ATOM 4076 C CA . CYS B 1 205 ? 12.206 27.612 82.789 1.00 30.55 227 CYS B CA 1
ATOM 4077 C C . CYS B 1 205 ? 12.739 28.558 81.704 1.00 29.96 227 CYS B C 1
ATOM 4078 O O . CYS B 1 205 ? 11.976 29.370 81.171 1.00 29.52 227 CYS B O 1
ATOM 4081 N N . LYS B 1 206 ? 14.031 28.448 81.376 1.00 29.29 228 LYS B N 1
ATOM 4082 C CA . LYS B 1 206 ? 14.604 29.247 80.303 1.00 29.26 228 LYS B CA 1
ATOM 4083 C C . LYS B 1 206 ? 13.962 28.857 78.967 1.00 28.88 228 LYS B C 1
ATOM 4084 O O . LYS B 1 206 ? 13.699 29.721 78.131 1.00 28.36 228 LYS B O 1
ATOM 4086 N N . LEU B 1 207 ? 13.676 27.563 78.793 1.00 28.18 229 LEU B N 1
ATOM 4087 C CA . LEU B 1 207 ?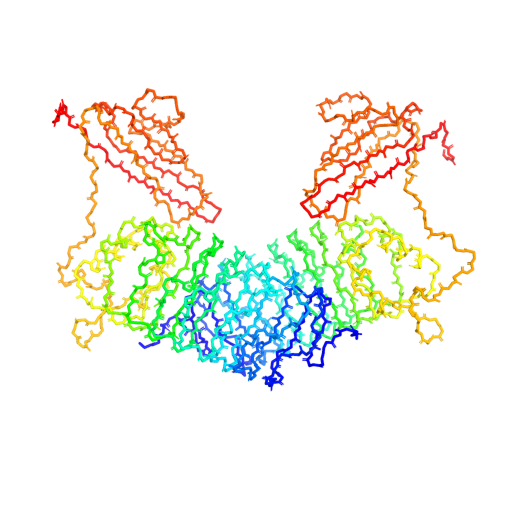 12.942 27.101 77.631 1.00 27.87 229 LEU B CA 1
ATOM 4088 C C . LEU B 1 207 ? 11.562 27.735 77.574 1.00 27.55 229 LEU B C 1
ATOM 4089 O O . LEU B 1 207 ? 11.119 28.171 76.519 1.00 27.89 229 LEU B O 1
ATOM 4094 N N . TYR B 1 208 ? 10.862 27.746 78.701 1.00 27.38 230 TYR B N 1
ATOM 4095 C CA . TYR B 1 208 ? 9.525 28.314 78.765 1.00 27.19 230 TYR B CA 1
ATOM 4096 C C . TYR B 1 208 ? 9.528 29.812 78.421 1.00 26.82 230 TYR B C 1
ATOM 4097 O O . TYR B 1 208 ? 8.668 30.302 77.702 1.00 26.82 230 TYR B O 1
ATOM 4106 N N . GLN B 1 209 ? 10.512 30.514 78.941 1.00 26.96 231 GLN B N 1
ATOM 4107 C CA . GLN B 1 209 ? 10.638 31.949 78.766 1.00 27.53 231 GLN B CA 1
ATOM 4108 C C . GLN B 1 209 ? 10.901 32.349 77.326 1.00 26.89 231 GLN B C 1
ATOM 4109 O O . GLN B 1 209 ? 10.428 33.398 76.876 1.00 27.22 231 GLN B O 1
ATOM 4115 N N . LEU B 1 210 ? 11.654 31.517 76.606 1.00 25.96 232 LEU B N 1
ATOM 4116 C CA . LEU B 1 210 ? 11.873 31.727 75.184 1.00 24.75 232 LEU B CA 1
ATOM 4117 C C . LEU B 1 210 ? 10.554 31.623 74.422 1.00 23.91 232 LEU B C 1
ATOM 4118 O O . LEU B 1 210 ? 10.165 32.541 73.722 1.00 23.34 232 LEU B O 1
ATOM 4123 N N . PHE B 1 211 ? 9.876 30.493 74.554 1.00 23.86 233 PHE B N 1
ATOM 4124 C CA . PHE B 1 211 ? 8.658 30.243 73.805 1.00 24.13 233 PHE B CA 1
ATOM 4125 C C . PHE B 1 211 ? 7.512 31.168 74.257 1.00 25.13 233 PHE B C 1
ATOM 4126 O O . PHE B 1 211 ? 6.631 31.512 73.467 1.00 25.77 233 PHE B O 1
ATOM 4134 N N . SER B 1 212 ? 7.537 31.566 75.527 1.00 25.78 234 SER B N 1
ATOM 4135 C CA . SER B 1 212 ? 6.563 32.518 76.064 1.00 27.19 234 SER B CA 1
ATOM 4136 C C . SER B 1 212 ? 6.686 33.863 75.342 1.00 26.83 234 SER B C 1
ATOM 4137 O O . SER B 1 212 ? 5.700 34.439 74.917 1.00 27.96 234 SER B O 1
ATOM 4140 N N . HIS B 1 213 ? 7.909 34.339 75.166 1.00 26.84 235 HIS B N 1
ATOM 4141 C CA . HIS B 1 213 ? 8.139 35.516 74.370 1.00 26.57 235 HIS B CA 1
ATOM 4142 C C . HIS B 1 213 ? 7.630 35.342 72.932 1.00 26.43 235 HIS B C 1
ATOM 4143 O O . HIS B 1 213 ? 6.869 36.173 72.437 1.00 25.02 235 HIS B O 1
ATOM 4150 N N . TRP B 1 214 ? 8.018 34.243 72.279 1.00 25.89 236 TRP B N 1
ATOM 4151 C CA . TRP B 1 214 ? 7.619 33.989 70.898 1.00 25.97 236 TRP B CA 1
ATOM 4152 C C . TRP B 1 214 ? 6.108 33.946 70.744 1.00 26.69 236 TRP B C 1
ATOM 4153 O O . TRP B 1 214 ? 5.554 34.407 69.730 1.00 27.34 236 TRP B O 1
ATOM 4164 N N . GLN B 1 215 ? 5.435 33.402 71.754 1.00 27.53 237 GLN B N 1
ATOM 4165 C CA . GLN B 1 215 ? 3.974 33.372 71.780 1.00 28.71 237 GLN B CA 1
ATOM 4166 C C . GLN B 1 215 ? 3.340 34.775 71.908 1.00 29.31 237 GLN B C 1
ATOM 4167 O O . GLN B 1 215 ? 2.392 35.114 71.196 1.00 29.13 237 GLN B O 1
ATOM 4173 N N . TYR B 1 216 ? 3.865 35.579 72.825 1.00 30.36 238 TYR B N 1
ATOM 4174 C CA . TYR B 1 216 ? 3.421 36.962 72.977 1.00 31.63 238 TYR B CA 1
ATOM 4175 C C . TYR B 1 216 ? 3.596 37.735 71.649 1.00 31.31 238 TYR B C 1
ATOM 4176 O O . TYR B 1 216 ? 2.753 38.532 71.270 1.00 30.90 238 TYR B O 1
ATOM 4185 N N . ARG B 1 217 ? 4.680 37.451 70.934 1.00 30.42 239 ARG B N 1
ATOM 4186 C CA . ARG B 1 217 ? 4.957 38.073 69.640 1.00 30.06 239 ARG B CA 1
ATOM 4187 C C . ARG B 1 217 ? 4.128 37.499 68.492 1.00 29.85 239 ARG B C 1
ATOM 4188 O O . ARG B 1 217 ? 4.202 37.995 67.359 1.00 30.21 239 ARG B O 1
ATOM 4196 N N . GLN B 1 218 ? 3.341 36.461 68.780 1.00 29.03 240 GLN B N 1
ATOM 4197 C CA . GLN B 1 218 ? 2.516 35.797 67.789 1.00 29.11 240 GLN B CA 1
ATOM 4198 C C . GLN B 1 218 ? 3.299 35.302 66.585 1.00 27.88 240 GLN B C 1
ATOM 4199 O O . GLN B 1 218 ? 2.827 35.370 65.456 1.00 28.01 240 GLN B O 1
ATOM 4205 N N . LEU B 1 219 ? 4.488 34.762 66.848 1.00 26.96 241 LEU B N 1
ATOM 4206 C CA . LEU B 1 219 ? 5.306 34.149 65.815 1.00 26.26 241 LEU B CA 1
ATOM 4207 C C . LEU B 1 219 ? 4.634 32.854 65.347 1.00 25.87 241 LEU B C 1
ATOM 4208 O O . LEU B 1 219 ? 4.143 32.084 66.162 1.00 24.74 241 LEU B O 1
ATOM 4213 N N . SER B 1 220 ? 4.626 32.636 64.035 1.00 25.93 242 SER B N 1
ATOM 4214 C CA . SER B 1 220 ? 3.937 31.497 63.416 1.00 26.54 242 SER B CA 1
ATOM 4215 C C . SER B 1 220 ? 4.458 30.179 63.884 1.00 26.69 242 SER B C 1
ATOM 4216 O O . SER B 1 220 ? 3.696 29.236 64.046 1.00 26.51 242 SER B O 1
ATOM 4219 N N . SER B 1 221 ? 5.772 30.121 64.098 1.00 27.55 243 SER B N 1
ATOM 4220 C CA . SER B 1 221 ? 6.435 28.905 64.582 1.00 28.03 243 SER B CA 1
ATOM 4221 C C . SER B 1 221 ? 5.809 28.409 65.903 1.00 28.14 243 SER B C 1
ATOM 4222 O O . SER B 1 221 ? 5.800 27.209 66.182 1.00 28.94 243 SER B O 1
ATOM 4225 N N . VAL B 1 222 ? 5.287 29.337 66.706 1.00 28.14 244 VAL B N 1
ATOM 4226 C CA . VAL B 1 222 ? 4.553 28.993 67.926 1.00 27.51 244 VAL B CA 1
ATOM 4227 C C . VAL B 1 222 ? 3.034 28.935 67.707 1.00 27.65 244 VAL B C 1
ATOM 4228 O O . VAL B 1 222 ? 2.393 27.935 68.035 1.00 27.06 244 VAL B O 1
ATOM 4232 N N . MET B 1 223 ? 2.454 29.989 67.144 1.00 27.71 245 MET B N 1
ATOM 4233 C CA . MET B 1 223 ? 0.996 30.037 66.948 1.00 27.62 245 MET B CA 1
ATOM 4234 C C . MET B 1 223 ? 0.450 28.841 66.133 1.00 27.20 245 MET B C 1
ATOM 4235 O O . MET B 1 223 ? -0.595 28.284 66.470 1.00 26.88 245 MET B O 1
ATOM 4240 N N . ASP B 1 224 ? 1.157 28.412 65.095 1.00 26.18 246 ASP B N 1
ATOM 4241 C CA . ASP B 1 224 ? 0.649 27.311 64.268 1.00 25.77 246 ASP B CA 1
ATOM 4242 C C . ASP B 1 224 ? 0.742 25.921 64.946 1.00 25.62 246 ASP B C 1
ATOM 4243 O O . ASP B 1 224 ? 0.059 24.998 64.535 1.00 25.93 246 ASP B O 1
ATOM 4248 N N . PHE B 1 225 ? 1.552 25.795 65.989 1.00 25.18 247 PHE B N 1
ATOM 4249 C CA . PHE B 1 225 ? 1.948 24.497 66.549 1.00 25.68 247 PHE B CA 1
ATOM 4250 C C . PHE B 1 225 ? 2.011 24.436 68.060 1.00 26.09 247 PHE B C 1
ATOM 4251 O O . PHE B 1 225 ? 2.712 23.582 68.622 1.00 26.02 247 PHE B O 1
ATOM 4259 N N . GLN B 1 226 ? 1.256 25.306 68.732 1.00 26.40 248 GLN B N 1
ATOM 4260 C CA . GLN B 1 226 ? 1.298 25.378 70.196 1.00 27.39 248 GLN B CA 1
ATOM 4261 C C . GLN B 1 226 ? 1.101 24.002 70.873 1.00 26.42 248 GLN B C 1
ATOM 4262 O O . GLN B 1 226 ? 1.777 23.681 71.848 1.00 26.32 248 GLN B O 1
ATOM 4268 N N . GLU B 1 227 ? 0.180 23.215 70.334 1.00 26.22 249 GLU B N 1
ATOM 4269 C CA . GLU B 1 227 ? -0.166 21.906 70.871 1.00 26.39 249 GLU B CA 1
ATOM 4270 C C . GLU B 1 227 ? 0.949 20.858 70.651 1.00 26.43 249 GLU B C 1
ATOM 4271 O O . GLU B 1 227 ? 0.926 19.800 71.275 1.00 26.83 249 GLU B O 1
ATOM 4273 N N . ASP B 1 228 ? 1.911 21.122 69.768 1.00 26.32 250 ASP B N 1
ATOM 4274 C CA . ASP B 1 228 ? 3.017 20.154 69.546 1.00 26.49 250 ASP B CA 1
ATOM 4275 C C . ASP B 1 228 ? 4.368 20.580 70.139 1.00 26.21 250 ASP B C 1
ATOM 4276 O O . ASP B 1 228 ? 5.390 19.876 69.977 1.00 25.34 250 ASP B O 1
ATOM 4281 N N . LEU B 1 229 ? 4.369 21.724 70.823 1.00 26.70 251 LEU B N 1
ATOM 4282 C CA . LEU B 1 229 ? 5.548 22.238 71.503 1.00 26.41 251 LEU B CA 1
ATOM 4283 C C . LEU B 1 229 ? 5.601 21.657 72.888 1.00 28.01 251 LEU B C 1
ATOM 4284 O O . LEU B 1 229 ? 5.017 22.181 73.820 1.00 28.22 251 LEU B O 1
ATOM 4289 N N . TYR B 1 230 ? 6.343 20.571 73.018 1.00 29.52 252 TYR B N 1
ATOM 4290 C CA . TYR B 1 230 ? 6.360 19.834 74.255 1.00 31.43 252 TYR B CA 1
ATOM 4291 C C . TYR B 1 230 ? 7.790 19.665 74.716 1.00 31.94 252 TYR B C 1
ATOM 4292 O O . TYR B 1 230 ? 8.741 19.914 73.963 1.00 31.29 252 TYR B O 1
ATOM 4301 N N . CYS B 1 231 ? 7.927 19.326 75.991 1.00 33.10 253 CYS B N 1
ATOM 4302 C CA . CYS B 1 231 ? 9.218 19.100 76.595 1.00 34.28 253 CYS B CA 1
ATOM 4303 C C . CYS B 1 231 ? 9.106 17.876 77.511 1.00 36.37 253 CYS B C 1
ATOM 4304 O O . CYS B 1 231 ? 8.005 17.489 77.909 1.00 36.34 253 CYS B O 1
ATOM 4307 N N . MET B 1 232 ? 10.237 17.255 77.821 1.00 38.98 254 MET B N 1
ATOM 4308 C CA . MET B 1 232 ? 10.220 15.964 78.531 1.00 42.05 254 MET B CA 1
ATOM 4309 C C . MET B 1 232 ? 10.430 16.009 80.045 1.00 42.81 254 MET B C 1
ATOM 4310 O O . MET B 1 232 ? 9.591 15.513 80.774 1.00 43.67 254 MET B O 1
ATOM 4315 N N . HIS B 1 233 ? 11.533 16.556 80.539 1.00 44.34 255 HIS B N 1
ATOM 4316 C CA . HIS B 1 233 ? 11.846 16.396 81.989 1.00 45.07 255 HIS B CA 1
ATOM 4317 C C . HIS B 1 233 ? 10.606 16.017 82.838 1.00 46.24 255 HIS B C 1
ATOM 4318 O O . HIS B 1 233 ? 9.880 16.928 83.257 1.00 46.84 255 HIS B O 1
ATOM 4320 N N . SER B 1 234 ? 10.380 14.735 83.183 1.00 47.19 256 SER B N 1
ATOM 4321 C CA . SER B 1 234 ? 11.396 13.662 83.267 1.00 47.76 256 SER B CA 1
ATOM 4322 C C . SER B 1 234 ? 11.306 12.617 82.144 1.00 48.31 256 SER B C 1
ATOM 4323 O O . SER B 1 234 ? 12.058 12.677 81.146 1.00 49.00 256 SER B O 1
ATOM 4326 N N . LYS B 1 235 ? 10.431 11.618 82.325 1.00 20.00 257 LYS B N 1
ATOM 4327 C CA . LYS B 1 235 ? 10.060 10.706 81.250 1.00 20.00 257 LYS B CA 1
ATOM 4328 C C . LYS B 1 235 ? 8.594 10.876 80.864 1.00 20.00 257 LYS B C 1
ATOM 4329 O O . LYS B 1 235 ? 8.017 10.048 80.166 1.00 46.55 257 LYS B O 1
ATOM 4331 N N . LYS B 1 236 ? 7.977 11.987 81.306 1.00 45.13 258 LYS B N 1
ATOM 4332 C CA . LYS B 1 236 ? 6.600 12.339 80.954 1.00 43.96 258 LYS B CA 1
ATOM 4333 C C . LYS B 1 236 ? 6.585 13.617 80.106 1.00 42.99 258 LYS B C 1
ATOM 4334 O O . LYS B 1 236 ? 7.365 14.537 80.342 1.00 42.44 258 LYS B O 1
ATOM 4336 N N . LEU B 1 237 ? 5.701 13.660 79.113 1.00 41.72 259 LEU B N 1
ATOM 4337 C CA . LEU B 1 237 ? 5.616 14.802 78.196 1.00 40.15 259 LEU B CA 1
ATOM 4338 C C . LEU B 1 237 ? 4.723 15.894 78.772 1.00 38.76 259 LEU B C 1
ATOM 4339 O O . LEU B 1 237 ? 3.636 15.615 79.275 1.00 38.48 259 LEU B O 1
ATOM 4341 N N . HIS B 1 238 ? 5.194 17.138 78.696 1.00 37.15 260 HIS B N 1
ATOM 4342 C CA . HIS B 1 238 ? 4.402 18.303 79.066 1.00 36.02 260 HIS B CA 1
ATOM 4343 C C . HIS B 1 238 ? 4.372 19.276 77.921 1.00 34.41 260 HIS B C 1
ATOM 4344 O O . HIS B 1 238 ? 5.328 19.374 77.175 1.00 33.52 260 HIS B O 1
ATOM 4351 N N . ASN B 1 239 ? 3.274 20.004 77.793 1.00 32.89 261 ASN B N 1
ATOM 4352 C CA . ASN B 1 239 ? 3.221 21.106 76.863 1.00 32.10 261 ASN B CA 1
ATOM 4353 C C . ASN B 1 239 ? 4.042 22.257 77.433 1.00 31.47 261 ASN B C 1
ATOM 4354 O O . ASN B 1 239 ? 3.857 22.660 78.586 1.00 31.36 261 ASN B O 1
ATOM 4359 N N . ILE B 1 240 ? 4.958 22.781 76.635 1.00 30.38 262 ILE B N 1
ATOM 4360 C CA . ILE B 1 240 ? 5.872 23.837 77.095 1.00 29.30 262 ILE B CA 1
ATOM 4361 C C . ILE B 1 240 ? 5.090 24.961 77.786 1.00 29.31 262 ILE B C 1
ATOM 4362 O O . ILE B 1 240 ? 5.490 25.448 78.834 1.00 29.57 262 ILE B O 1
ATOM 4367 N N . PHE B 1 241 ? 3.945 25.322 77.221 1.00 29.24 263 PHE B N 1
ATOM 4368 C CA . PHE B 1 241 ? 3.115 26.409 77.759 1.00 29.42 263 PHE B CA 1
ATOM 4369 C C . PHE B 1 241 ? 2.387 26.071 79.065 1.00 29.92 263 PHE B C 1
ATOM 4370 O O . PHE B 1 241 ? 1.709 26.915 79.619 1.00 30.74 263 PHE B O 1
ATOM 4378 N N . SER B 1 242 ? 2.587 24.871 79.592 1.00 30.58 264 SER B N 1
ATOM 4379 C CA . SER B 1 242 ? 2.105 24.567 80.930 1.00 31.75 264 SER B CA 1
ATOM 4380 C C . SER B 1 242 ? 3.145 24.952 82.015 1.00 31.94 264 SER B C 1
ATOM 4381 O O . SER B 1 242 ? 2.809 25.026 83.196 1.00 32.69 264 SER B O 1
ATOM 4384 N N . LEU B 1 243 ? 4.388 25.251 81.617 1.00 32.19 265 LEU B N 1
ATOM 4385 C CA . LEU B 1 243 ? 5.472 25.535 82.587 1.00 32.03 265 LEU B CA 1
ATOM 4386 C C . LEU B 1 243 ? 5.263 26.762 83.491 1.00 31.63 265 LEU B C 1
ATOM 4387 O O . LEU B 1 243 ? 5.944 26.888 84.506 1.00 30.67 265 LEU B O 1
ATOM 4392 N N . ASP B 1 244 ? 4.332 27.649 83.147 1.00 31.89 266 ASP B N 1
ATOM 4393 C CA . ASP B 1 244 ? 3.993 28.771 84.038 1.00 32.22 266 ASP B CA 1
ATOM 4394 C C . ASP B 1 244 ? 3.324 28.229 85.292 1.00 32.39 266 ASP B C 1
ATOM 4395 O O . ASP B 1 244 ? 3.599 28.668 86.405 1.00 32.43 266 ASP B O 1
ATOM 4400 N N . PHE B 1 245 ? 2.471 27.233 85.107 1.00 32.64 267 PHE B N 1
ATOM 4401 C CA . PHE B 1 245 ? 1.880 26.555 86.229 1.00 33.29 267 PHE B CA 1
ATOM 4402 C C . PHE B 1 245 ? 2.957 25.987 87.153 1.00 34.19 267 PHE B C 1
ATOM 4403 O O . PHE B 1 245 ? 2.792 26.013 88.370 1.00 34.68 267 PHE B O 1
ATOM 4411 N N . PHE B 1 246 ? 4.068 25.511 86.595 1.00 35.27 268 PHE B N 1
ATOM 4412 C CA . PHE B 1 246 ? 5.124 24.913 87.411 1.00 36.68 268 PHE B CA 1
ATOM 4413 C C . PHE B 1 246 ? 6.095 25.954 87.992 1.00 37.33 268 PHE B C 1
ATOM 4414 O O . PHE B 1 246 ? 7.198 25.599 88.420 1.00 37.14 268 PHE B O 1
ATOM 4422 N N . ASN B 1 247 ? 5.675 27.225 87.988 1.00 38.16 269 ASN B N 1
ATOM 4423 C CA . ASN B 1 247 ? 6.324 28.338 88.703 1.00 39.15 269 ASN B CA 1
ATOM 4424 C C . ASN B 1 247 ? 7.466 28.994 87.946 1.00 39.71 269 ASN B C 1
ATOM 4425 O O . ASN B 1 247 ? 8.247 29.758 88.523 1.00 39.91 269 ASN B O 1
ATOM 4430 N N . CYS B 1 248 ? 7.550 28.729 86.647 1.00 40.04 270 CYS B N 1
ATOM 4431 C CA . CYS B 1 248 ? 8.494 29.438 85.806 1.00 40.16 270 CYS B CA 1
ATOM 4432 C C . CYS B 1 248 ? 8.047 30.885 85.585 1.00 41.82 270 CYS B C 1
ATOM 4433 O O . CYS B 1 248 ? 6.880 31.152 85.308 1.00 41.49 270 CYS B O 1
ATOM 4436 N N . SER B 1 249 ? 9.002 31.806 85.716 1.00 43.91 271 SER B N 1
ATOM 4437 C CA . SER B 1 249 ? 8.772 33.230 85.506 1.00 45.39 271 SER B CA 1
ATOM 4438 C C . SER B 1 249 ? 8.438 33.488 84.042 1.00 46.85 271 SER B C 1
ATOM 4439 O O . SER B 1 249 ? 9.022 32.864 83.150 1.00 46.99 271 SER B O 1
ATOM 4441 N N . GLU B 1 250 ? 7.491 34.391 83.795 1.00 48.64 272 GLU B N 1
ATOM 4442 C CA . GLU B 1 250 ? 7.058 34.700 82.437 1.00 50.09 272 GLU B CA 1
ATOM 4443 C C . GLU B 1 250 ? 8.191 35.455 81.752 1.00 51.65 272 GLU B C 1
ATOM 4444 O O . GLU B 1 250 ? 9.258 35.628 82.339 1.00 52.30 272 GLU B O 1
ATOM 4446 N N . TYR B 1 251 ? 7.982 35.901 80.518 1.00 53.14 273 TYR B N 1
ATOM 4447 C CA . TYR B 1 251 ? 9.070 36.560 79.783 1.00 54.19 273 TYR B CA 1
ATOM 4448 C C . TYR B 1 251 ? 9.239 38.030 80.249 1.00 54.82 273 TYR B C 1
ATOM 4449 O O . TYR B 1 251 ? 8.285 38.834 80.222 1.00 54.73 273 TYR B O 1
ATOM 4458 N N . LYS B 1 252 ? 10.461 38.345 80.689 1.00 55.33 274 LYS B N 1
ATOM 4459 C CA . LYS B 1 252 ? 10.791 39.640 81.284 1.00 55.83 274 LYS B CA 1
ATOM 4460 C C . LYS B 1 252 ? 11.186 40.679 80.234 1.00 56.00 274 LYS B C 1
ATOM 4461 O O . LYS B 1 252 ? 12.219 40.556 79.577 1.00 55.97 274 LYS B O 1
ATOM 4463 N N . GLU B 1 253 ? 10.343 41.694 80.078 1.00 56.34 275 GLU B N 1
ATOM 4464 C CA . GLU B 1 253 ? 10.667 42.873 79.283 1.00 56.49 275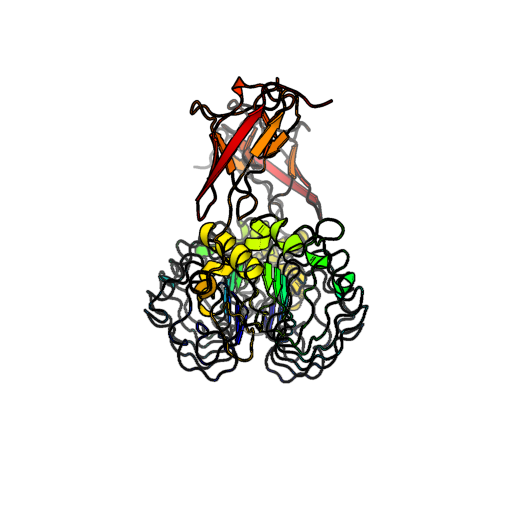 GLU B CA 1
ATOM 4465 C C . GLU B 1 253 ? 10.949 44.008 80.290 1.00 56.25 275 GLU B C 1
ATOM 4466 O O . GLU B 1 253 ? 10.445 43.958 81.419 1.00 56.76 275 GLU B O 1
ATOM 4469 N N . SER B 1 254 ? 11.695 44.914 79.903 1.00 20.00 276 SER B N 1
ATOM 4470 C CA . SER B 1 254 ? 12.431 45.223 78.683 1.00 20.00 276 SER B CA 1
ATOM 4471 C C . SER B 1 254 ? 13.052 46.615 78.751 1.00 20.00 276 SER B C 1
ATOM 4472 O O . SER B 1 254 ? 12.223 47.565 79.086 1.00 53.71 276 SER B O 1
ATOM 4475 N N . ALA B 1 255 ? 14.321 46.746 78.855 1.00 52.39 277 ALA B N 1
ATOM 4476 C CA . ALA B 1 255 ? 15.012 47.939 79.394 1.00 51.18 277 ALA B CA 1
ATOM 4477 C C . ALA B 1 255 ? 14.338 49.248 78.963 1.00 49.95 277 ALA B C 1
ATOM 4478 O O . ALA B 1 255 ? 13.330 49.628 79.571 1.00 49.95 277 ALA B O 1
ATOM 4480 N N . TRP B 1 256 ? 14.894 49.959 77.982 1.00 20.00 278 TRP B N 1
ATOM 4481 C CA . TRP B 1 256 ? 16.328 50.078 77.743 1.00 20.00 278 TRP B CA 1
ATOM 4482 C C . TRP B 1 256 ? 16.911 51.281 78.477 1.00 20.00 278 TRP B C 1
ATOM 4483 O O . TRP B 1 256 ? 16.193 52.306 78.605 1.00 45.91 278 TRP B O 1
ATOM 4485 N N . GLU B 1 257 ? 18.090 51.189 78.984 1.00 45.52 279 GLU B N 1
ATOM 4486 C CA . GLU B 1 257 ? 18.673 52.251 79.799 1.00 44.94 279 GLU B CA 1
ATOM 4487 C C . GLU B 1 257 ? 19.913 52.793 79.103 1.00 43.97 279 GLU B C 1
ATOM 4488 O O . GLU B 1 257 ? 20.747 52.030 78.615 1.00 44.41 279 GLU B O 1
ATOM 4490 N N . ALA B 1 258 ? 20.010 54.114 79.019 1.00 42.97 280 ALA B N 1
ATOM 4491 C CA . ALA B 1 258 ? 21.145 54.767 78.378 1.00 42.47 280 ALA B CA 1
ATOM 4492 C C . ALA B 1 258 ? 21.720 55.858 79.280 1.00 42.11 280 ALA B C 1
ATOM 4493 O O . ALA B 1 258 ? 21.043 56.383 80.158 1.00 41.52 280 ALA B O 1
ATOM 4495 N N . HIS B 1 259 ? 22.986 56.182 79.058 1.00 42.02 281 HIS B N 1
ATOM 4496 C CA . HIS B 1 259 ? 23.594 57.319 79.704 1.00 41.99 281 HIS B CA 1
ATOM 4497 C C . HIS B 1 259 ? 23.635 58.470 78.724 1.00 41.71 281 HIS B C 1
ATOM 4498 O O . HIS B 1 259 ? 23.677 58.291 77.496 1.00 41.44 281 HIS B O 1
ATOM 4505 N N . LEU B 1 260 ? 23.621 59.664 79.291 1.00 41.25 282 LEU B N 1
ATOM 4506 C CA . LEU B 1 260 ? 23.793 60.889 78.536 1.00 40.94 282 LEU B CA 1
ATOM 4507 C C . LEU B 1 260 ? 24.993 60.787 77.584 1.00 40.32 282 LEU B C 1
ATOM 4508 O O . LEU B 1 260 ? 26.063 60.333 77.975 1.00 40.89 282 LEU B O 1
ATOM 4513 N N . GLY B 1 261 ? 24.795 61.163 76.325 1.00 39.84 283 GLY B N 1
ATOM 4514 C CA . GLY B 1 261 ? 25.867 61.133 75.322 1.00 39.41 283 GLY B CA 1
ATOM 4515 C C . GLY B 1 261 ? 26.057 59.791 74.625 1.00 39.11 283 GLY B C 1
ATOM 4516 O O . GLY B 1 261 ? 26.842 59.687 73.685 1.00 39.11 283 GLY B O 1
ATOM 4517 N N . ASP B 1 262 ? 25.353 58.754 75.067 1.00 38.59 284 ASP B N 1
ATOM 4518 C CA . ASP B 1 262 ? 25.469 57.450 74.414 1.00 38.41 284 ASP B CA 1
ATOM 4519 C C . ASP B 1 262 ? 25.029 57.535 72.959 1.00 37.94 284 ASP B C 1
ATOM 4520 O O . ASP B 1 262 ? 24.252 58.414 72.571 1.00 37.51 284 ASP B O 1
ATOM 4525 N N . THR B 1 263 ? 25.547 56.610 72.165 1.00 37.43 285 THR B N 1
ATOM 4526 C CA . THR B 1 263 ? 25.091 56.413 70.809 1.00 37.10 285 THR B CA 1
ATOM 4527 C C . THR B 1 263 ? 24.419 55.050 70.801 1.00 36.47 285 THR B C 1
ATOM 4528 O O . THR B 1 263 ? 24.999 54.078 71.262 1.00 36.20 285 THR B O 1
ATOM 4532 N N . LEU B 1 264 ? 23.184 54.998 70.300 1.00 35.52 286 LEU B N 1
ATOM 4533 C CA . LEU B 1 264 ? 22.292 53.857 70.502 1.00 34.74 286 LEU B CA 1
ATOM 4534 C C . LEU B 1 264 ? 21.504 53.592 69.218 1.00 33.69 286 LEU B C 1
ATOM 4535 O O . LEU B 1 264 ? 20.978 54.524 68.622 1.00 32.09 286 LEU B O 1
ATOM 4540 N N . THR B 1 265 ? 21.432 52.323 68.805 1.00 32.77 287 THR B N 1
ATOM 4541 C CA . THR B 1 265 ? 20.546 51.888 67.723 1.00 32.14 287 THR B CA 1
ATOM 4542 C C . THR B 1 265 ? 19.529 50.886 68.260 1.00 31.92 287 THR B C 1
ATOM 4543 O O . THR B 1 265 ? 19.909 49.886 68.887 1.00 32.08 287 THR B O 1
ATOM 4547 N N . ILE B 1 266 ? 18.245 51.152 68.008 1.00 31.10 288 ILE B N 1
ATOM 4548 C CA . ILE B 1 266 ? 17.167 50.229 68.375 1.00 30.76 288 ILE B CA 1
ATOM 4549 C C . ILE B 1 266 ? 16.410 49.709 67.147 1.00 30.54 288 ILE B C 1
ATOM 4550 O O . ILE B 1 266 ? 15.810 50.476 66.403 1.00 30.37 288 ILE B O 1
ATOM 4555 N N . ARG B 1 267 ? 16.461 48.398 66.949 1.00 29.64 289 ARG B N 1
ATOM 4556 C CA . ARG B 1 267 ? 15.763 47.740 65.849 1.00 30.13 289 ARG B CA 1
ATOM 4557 C C . ARG B 1 267 ? 14.246 47.677 66.066 1.00 28.92 289 ARG B C 1
ATOM 4558 O O . ARG B 1 267 ? 13.774 47.536 67.187 1.00 28.79 289 ARG B O 1
ATOM 4566 N N . CYS B 1 268 ? 13.497 47.800 64.976 1.00 28.35 290 CYS B N 1
ATOM 4567 C CA . CYS B 1 268 ? 12.090 47.459 64.970 1.00 27.95 290 CYS B CA 1
ATOM 4568 C C . CYS B 1 268 ? 12.062 45.999 64.540 1.00 27.85 290 CYS B C 1
ATOM 4569 O O . CYS B 1 268 ? 12.179 45.699 63.356 1.00 28.04 290 CYS B O 1
ATOM 4572 N N . ASP B 1 269 ? 11.917 45.109 65.525 1.00 27.78 291 ASP B N 1
ATOM 4573 C CA . ASP B 1 269 ? 12.222 43.673 65.384 1.00 27.84 291 ASP B CA 1
ATOM 4574 C C . ASP B 1 269 ? 11.014 42.926 64.856 1.00 27.14 291 ASP B C 1
ATOM 4575 O O . ASP B 1 269 ? 10.376 42.168 65.582 1.00 27.01 291 ASP B O 1
ATOM 4580 N N . THR B 1 270 ? 10.703 43.160 63.584 1.00 26.99 292 THR B N 1
ATOM 4581 C CA . THR B 1 270 ? 9.478 42.620 62.969 1.00 26.55 292 THR B CA 1
ATOM 4582 C C . THR B 1 270 ? 9.631 41.158 62.575 1.00 26.67 292 THR B C 1
ATOM 4583 O O . THR B 1 270 ? 10.731 40.692 62.339 1.00 26.22 292 THR B O 1
ATOM 4587 N N . LYS B 1 271 ? 8.517 40.444 62.468 1.00 27.52 293 LYS B N 1
ATOM 4588 C CA . LYS B 1 271 ? 8.580 39.003 62.224 1.00 28.49 293 LYS B CA 1
ATOM 4589 C C . LYS B 1 271 ? 8.674 38.598 60.743 1.00 27.85 293 LYS B C 1
ATOM 4590 O O . LYS B 1 271 ? 8.857 37.430 60.434 1.00 28.11 293 LYS B O 1
ATOM 4596 N N . GLN B 1 272 ? 8.557 39.571 59.846 1.00 28.24 294 GLN B N 1
ATOM 4597 C CA . GLN B 1 272 ? 8.740 39.387 58.410 1.00 28.35 294 GLN B CA 1
ATOM 4598 C C . GLN B 1 272 ? 9.658 40.478 57.881 1.00 29.28 294 GLN B C 1
ATOM 4599 O O . GLN B 1 272 ? 9.563 41.624 58.293 1.00 29.07 294 GLN B O 1
ATOM 4601 N N . GLN B 1 273 ? 10.544 40.137 56.959 1.00 29.94 295 GLN B N 1
ATOM 4602 C CA . GLN B 1 273 ? 11.366 41.163 56.318 1.00 30.74 295 GLN B CA 1
ATOM 4603 C C . GLN B 1 273 ? 10.561 41.951 55.304 1.00 30.74 295 GLN B C 1
ATOM 4604 O O . GLN B 1 273 ? 9.501 41.512 54.851 1.00 31.06 295 GLN B O 1
ATOM 4610 N N . GLY B 1 274 ? 11.077 43.127 54.972 1.00 30.74 296 GLY B N 1
ATOM 4611 C CA . GLY B 1 274 ? 10.538 43.935 53.896 1.00 30.66 296 GLY B CA 1
ATOM 4612 C C . GLY B 1 274 ? 9.332 44.769 54.253 1.00 30.64 296 GLY B C 1
ATOM 4613 O O . GLY B 1 274 ? 8.682 45.319 53.362 1.00 31.06 296 GLY B O 1
ATOM 4614 N N . MET B 1 275 ? 9.022 44.868 55.544 1.00 30.55 297 MET B N 1
ATOM 4615 C CA . MET B 1 275 ? 7.903 45.682 55.996 1.00 30.34 297 MET B CA 1
ATOM 4616 C C . MET B 1 275 ? 8.315 47.159 56.032 1.00 30.53 297 MET B C 1
ATOM 4617 O O . MET B 1 275 ? 9.505 47.482 56.159 1.00 31.18 297 MET B O 1
ATOM 4622 N N . THR B 1 276 ? 7.323 48.036 55.888 1.00 30.64 298 THR B N 1
ATOM 4623 C CA . THR B 1 276 ? 7.521 49.478 55.987 1.00 30.61 298 THR B CA 1
ATOM 4624 C C . THR B 1 276 ? 7.459 49.751 57.452 1.00 30.49 298 THR B C 1
ATOM 4625 O O . THR B 1 276 ? 6.529 49.280 58.132 1.00 30.96 298 THR B O 1
ATOM 4629 N N . LYS B 1 277 ? 8.453 50.484 57.949 1.00 30.14 299 LYS B N 1
ATOM 4630 C CA . LYS B 1 277 ? 8.559 50.783 59.368 1.00 30.08 299 LYS B CA 1
ATOM 4631 C C . LYS B 1 277 ? 8.352 52.253 59.543 1.00 29.16 299 LYS B C 1
ATOM 4632 O O . LYS B 1 277 ? 8.991 53.029 58.845 1.00 29.89 299 LYS B O 1
ATOM 4638 N N . VAL B 1 278 ? 7.468 52.623 60.461 1.00 28.13 300 VAL B N 1
ATOM 4639 C CA . VAL B 1 278 ? 7.208 54.017 60.818 1.00 27.62 300 VAL B CA 1
ATOM 4640 C C . VAL B 1 278 ? 7.356 54.137 62.326 1.00 27.32 300 VAL B C 1
ATOM 4641 O O . VAL B 1 278 ? 6.628 53.464 63.092 1.00 27.17 300 VAL B O 1
ATOM 4645 N N . TRP B 1 279 ? 8.291 54.983 62.753 1.00 26.54 301 TRP B N 1
ATOM 4646 C CA . TRP B 1 279 ? 8.538 55.223 64.172 1.00 26.23 301 TRP B CA 1
ATOM 4647 C C . TRP B 1 279 ? 7.900 56.535 64.613 1.00 26.98 301 TRP B C 1
ATOM 4648 O O . TRP B 1 279 ? 7.957 57.540 63.892 1.00 25.98 301 TRP B O 1
ATOM 4659 N N . VAL B 1 280 ? 7.318 56.497 65.803 1.00 28.17 302 VAL B N 1
ATOM 4660 C CA . VAL B 1 280 ? 6.655 57.625 66.435 1.00 29.40 302 VAL B CA 1
ATOM 4661 C C . VAL B 1 280 ? 7.294 57.776 67.822 1.00 30.84 302 VAL B C 1
ATOM 4662 O O . VAL B 1 280 ? 7.649 56.757 68.458 1.00 30.54 302 VAL B O 1
ATOM 4666 N N . SER B 1 281 ? 7.407 59.028 68.290 1.00 31.67 303 SER B N 1
ATOM 4667 C CA . SER B 1 281 ? 8.163 59.380 69.487 1.00 33.12 303 SER B CA 1
ATOM 4668 C C . SER B 1 281 ? 7.268 59.479 70.720 1.00 34.13 303 SER B C 1
ATOM 4669 O O . SER B 1 281 ? 6.052 59.498 70.597 1.00 34.21 303 SER B O 1
ATOM 4672 N N . PRO B 1 282 ? 7.864 59.551 71.922 1.00 35.81 304 PRO B N 1
ATOM 4673 C CA . PRO B 1 282 ? 7.065 59.668 73.143 1.00 36.99 304 PRO B CA 1
ATOM 4674 C C . PRO B 1 282 ? 6.098 60.847 73.107 1.00 38.68 304 PRO B C 1
ATOM 4675 O O . PRO B 1 282 ? 5.030 60.787 73.726 1.00 39.22 304 PRO B O 1
ATOM 4679 N N . SER B 1 283 ? 6.465 61.898 72.374 1.00 40.19 305 SER B N 1
ATOM 4680 C CA . SER B 1 283 ? 5.588 63.052 72.162 1.00 41.44 305 SER B CA 1
ATOM 4681 C C . SER B 1 283 ? 4.566 62.824 71.038 1.00 42.01 305 SER B C 1
ATOM 4682 O O . SER B 1 283 ? 3.878 63.767 70.626 1.00 42.56 305 SER B O 1
ATOM 4685 N N . ASN B 1 284 ? 4.479 61.591 70.537 1.00 42.27 306 ASN B N 1
ATOM 4686 C CA . ASN B 1 284 ? 3.543 61.223 69.472 1.00 42.44 306 ASN B CA 1
ATOM 4687 C C . ASN B 1 284 ? 3.803 61.913 68.124 1.00 42.95 306 ASN B C 1
ATOM 4688 O O . ASN B 1 284 ? 2.867 62.153 67.367 1.00 43.25 306 ASN B O 1
ATOM 4693 N N . GLU B 1 285 ? 5.072 62.204 67.823 1.00 43.20 307 GLU B N 1
ATOM 4694 C CA . GLU B 1 285 ? 5.478 62.786 66.532 1.00 43.51 307 GLU B CA 1
ATOM 4695 C C . GLU B 1 285 ? 6.289 61.773 65.725 1.00 43.24 307 GLU B C 1
ATOM 4696 O O . GLU B 1 285 ? 7.050 61.004 66.300 1.00 43.70 307 GLU B O 1
ATOM 4702 N N . GLN B 1 286 ? 6.163 61.774 64.403 1.00 43.21 308 GLN B N 1
ATOM 4703 C CA . GLN B 1 286 ? 6.975 60.873 63.586 1.00 43.38 308 GLN B CA 1
ATOM 4704 C C . GLN B 1 286 ? 8.445 61.250 63.664 1.00 44.33 308 GLN B C 1
ATOM 4705 O O . GLN B 1 286 ? 8.797 62.425 63.534 1.00 43.70 308 GLN B O 1
ATOM 4711 N N . VAL B 1 287 ? 9.296 60.235 63.827 1.00 45.64 309 VAL B N 1
ATOM 4712 C CA . VAL B 1 287 ? 10.732 60.429 64.021 1.00 47.17 309 VAL B CA 1
ATOM 4713 C C . VAL B 1 287 ? 11.410 61.038 62.794 1.00 48.27 309 VAL B C 1
ATOM 4714 O O . VAL B 1 287 ? 11.875 62.185 62.859 1.00 49.21 309 VAL B O 1
ATOM 4718 N N . LEU B 1 288 ? 11.496 60.294 61.696 1.00 49.74 310 LEU B N 1
ATOM 4719 C CA . LEU B 1 288 ? 12.003 60.856 60.424 1.00 50.78 310 LEU B CA 1
ATOM 4720 C C . LEU B 1 288 ? 13.526 60.998 60.295 1.00 52.91 310 LEU B C 1
ATOM 4721 O O . LEU B 1 288 ? 14.277 60.886 61.275 1.00 52.95 310 LEU B O 1
ATOM 4726 N N . SER B 1 289 ? 13.953 61.243 59.053 1.00 55.32 311 SER B N 1
ATOM 4727 C CA . SER B 1 289 ? 15.265 61.844 58.731 1.00 57.24 311 SER B CA 1
ATOM 4728 C C . SER B 1 289 ? 16.459 60.915 58.863 1.00 58.96 311 SER B C 1
ATOM 4729 O O . SER B 1 289 ? 16.313 59.725 59.126 1.00 59.50 311 SER B O 1
ATOM 4731 N N . GLN B 1 290 ? 17.641 61.483 58.637 1.00 60.95 312 GLN B N 1
ATOM 4732 C CA . GLN B 1 290 ? 18.912 60.800 58.900 1.00 62.64 312 GLN B CA 1
ATOM 4733 C C . GLN B 1 290 ? 20.108 61.775 59.036 1.00 63.45 312 GLN B C 1
ATOM 4734 O O . GLN B 1 290 ? 21.264 61.359 58.904 1.00 63.45 312 GLN B O 1
ATOM 4736 N N . GLY B 1 291 ? 19.828 63.057 59.317 1.00 64.53 313 GLY B N 1
ATOM 4737 C CA . GLY B 1 291 ? 20.854 64.126 59.292 1.00 65.00 313 GLY B CA 1
ATOM 4738 C C . GLY B 1 291 ? 22.101 63.853 60.169 1.00 65.88 313 GLY B C 1
ATOM 4739 O O . GLY B 1 291 ? 23.198 63.666 59.624 1.00 66.15 313 GLY B O 1
ATOM 4740 N N . SER B 1 292 ? 21.965 63.813 61.498 1.00 66.42 314 SER B N 1
ATOM 4741 C CA . SER B 1 292 ? 20.700 64.012 62.207 1.00 66.72 314 SER B CA 1
ATOM 4742 C C . SER B 1 292 ? 20.943 64.229 63.703 1.00 66.90 314 SER B C 1
ATOM 4743 O O . SER B 1 292 ? 20.798 63.291 64.503 1.00 67.25 314 SER B O 1
ATOM 4745 N N . ASN B 1 293 ? 21.328 65.454 64.074 1.00 66.64 315 ASN B N 1
ATOM 4746 C CA . ASN B 1 293 ? 21.338 65.860 65.481 1.00 66.27 315 ASN B CA 1
ATOM 4747 C C . ASN B 1 293 ? 20.005 65.373 66.090 1.00 65.83 315 ASN B C 1
ATOM 4748 O O . ASN B 1 293 ? 18.957 65.954 65.807 1.00 66.20 315 ASN B O 1
ATOM 4750 N N . GLY B 1 294 ? 20.002 64.314 66.897 1.00 64.97 316 GLY B N 1
ATOM 4751 C CA . GLY B 1 294 ? 21.180 63.745 67.564 1.00 64.12 316 GLY B CA 1
ATOM 4752 C C . GLY B 1 294 ? 20.965 62.409 68.328 1.00 63.03 316 GLY B C 1
ATOM 4753 O O . GLY B 1 294 ? 21.844 61.558 68.256 1.00 63.41 316 GLY B O 1
ATOM 4754 N N . SER B 1 295 ? 19.858 62.160 69.038 1.00 61.24 317 SER B N 1
ATOM 4755 C CA . SER B 1 295 ? 18.563 62.852 68.963 1.00 59.58 317 SER B CA 1
ATOM 4756 C C . SER B 1 295 ? 17.791 62.329 67.731 1.00 57.60 317 SER B C 1
ATOM 4757 O O . SER B 1 295 ? 18.083 62.688 66.584 1.00 57.50 317 SER B O 1
ATOM 4759 N N . VAL B 1 296 ? 16.822 61.462 68.028 1.00 55.17 318 VAL B N 1
ATOM 4760 C CA . VAL B 1 296 ? 16.096 60.608 67.080 1.00 53.20 318 VAL B CA 1
ATOM 4761 C C . VAL B 1 296 ? 16.326 60.795 65.565 1.00 51.28 318 VAL B C 1
ATOM 4762 O O . VAL B 1 296 ? 15.909 61.783 64.976 1.00 50.76 318 VAL B O 1
ATOM 4764 N N . SER B 1 297 ? 16.995 59.819 64.960 1.00 49.47 319 SER B N 1
ATOM 4765 C CA . SER B 1 297 ? 16.994 59.624 63.508 1.00 48.08 319 SER B CA 1
ATOM 4766 C C . SER B 1 297 ? 16.499 58.184 63.212 1.00 46.91 319 SER B C 1
ATOM 4767 O O . SER B 1 297 ? 16.535 57.316 64.091 1.00 46.73 319 SER B O 1
ATOM 4769 N N . VAL B 1 298 ? 16.019 57.940 61.993 1.00 45.16 320 VAL B N 1
ATOM 4770 C CA . VAL B 1 298 ? 15.695 56.583 61.558 1.00 44.15 320 VAL B CA 1
ATOM 4771 C C . VAL B 1 298 ? 16.675 56.214 60.463 1.00 43.28 320 VAL B C 1
ATOM 4772 O O . VAL B 1 298 ? 16.782 56.929 59.486 1.00 43.95 320 VAL B O 1
ATOM 4776 N N . ARG B 1 299 ? 17.404 55.116 60.639 1.00 42.82 321 ARG B N 1
ATOM 4777 C CA . ARG B 1 299 ? 18.414 54.695 59.676 1.00 42.23 321 ARG B CA 1
ATOM 4778 C C . ARG B 1 299 ? 18.209 53.225 59.329 1.00 42.20 321 ARG B C 1
ATOM 4779 O O . ARG B 1 299 ? 18.174 52.363 60.221 1.00 42.48 321 ARG B O 1
ATOM 4781 N N . ASN B 1 300 ? 18.089 52.944 58.029 1.00 41.44 322 ASN B N 1
ATOM 4782 C CA . ASN B 1 300 ? 17.588 51.667 57.526 1.00 41.15 322 ASN B CA 1
ATOM 4783 C C . ASN B 1 300 ? 16.124 51.642 57.959 1.00 40.46 322 ASN B C 1
ATOM 4784 O O . ASN B 1 300 ? 15.328 52.417 57.421 1.00 42.41 322 ASN B O 1
ATOM 4786 N N . GLY B 1 301 ? 15.754 50.830 58.932 1.00 38.58 323 GLY B N 1
ATOM 4787 C CA . GLY B 1 301 ? 14.451 51.019 59.597 1.00 36.86 323 GLY B CA 1
ATOM 4788 C C . GLY B 1 301 ? 14.592 51.103 61.108 1.00 35.84 323 GLY B C 1
ATOM 4789 O O . GLY B 1 301 ? 13.611 50.939 61.841 1.00 34.37 323 GLY B O 1
ATOM 4790 N N . ASP B 1 302 ? 15.820 51.373 61.555 1.00 34.76 324 ASP B N 1
ATOM 4791 C CA . ASP B 1 302 ? 16.194 51.343 62.964 1.00 34.52 324 ASP B CA 1
ATOM 4792 C C . ASP B 1 302 ? 16.161 52.728 63.577 1.00 34.37 324 ASP B C 1
ATOM 4793 O O . ASP B 1 302 ? 16.500 53.712 62.921 1.00 34.77 324 ASP B O 1
ATOM 4798 N N . LEU B 1 303 ? 15.757 52.800 64.834 1.00 34.27 325 LEU B N 1
ATOM 4799 C CA . LEU B 1 303 ? 15.810 54.040 65.602 1.00 34.69 325 LEU B CA 1
ATOM 4800 C C . LEU B 1 303 ? 17.281 54.342 65.982 1.00 35.02 325 LEU B C 1
ATOM 4801 O O . LEU B 1 303 ? 17.971 53.475 66.541 1.00 35.19 325 LEU B O 1
ATOM 4806 N N . PHE B 1 304 ? 17.763 55.549 65.678 1.00 35.05 326 PHE B N 1
ATOM 4807 C CA . PHE B 1 304 ? 19.166 55.915 65.944 1.00 35.37 326 PHE B CA 1
ATOM 4808 C C . PHE B 1 304 ? 19.322 57.176 66.805 1.00 35.47 326 PHE B C 1
ATOM 4809 O O . PHE B 1 304 ? 18.799 58.237 66.465 1.00 35.36 326 PHE B O 1
ATOM 4817 N N . PHE B 1 305 ? 20.047 57.027 67.916 1.00 35.95 327 PHE B N 1
ATOM 4818 C CA . PHE B 1 305 ? 20.465 58.142 68.776 1.00 36.53 327 PHE B CA 1
ATOM 4819 C C . PHE B 1 305 ? 21.985 58.308 68.661 1.00 36.89 327 PHE B C 1
ATOM 4820 O O . PHE B 1 305 ? 22.730 57.442 69.095 1.00 36.75 327 PHE B O 1
ATOM 4828 N N . LYS B 1 306 ? 22.436 59.392 68.032 1.00 37.82 328 LYS B N 1
ATOM 4829 C CA . LYS B 1 306 ? 23.874 59.709 67.915 1.00 38.30 328 LYS B CA 1
ATOM 4830 C C . LYS B 1 306 ? 24.473 60.148 69.251 1.00 39.20 328 LYS B C 1
ATOM 4831 O O . LYS B 1 306 ? 25.570 59.705 69.604 1.00 39.62 328 LYS B O 1
ATOM 4833 N N . LYS B 1 307 ? 23.758 61.012 69.980 1.00 39.62 329 LYS B N 1
ATOM 4834 C CA . LYS B 1 307 ? 24.137 61.392 71.346 1.00 40.36 329 LYS B CA 1
ATOM 4835 C C . LYS B 1 307 ? 22.899 61.539 72.230 1.00 40.89 329 LYS B C 1
ATOM 4836 O O . LYS B 1 307 ? 22.260 62.590 72.233 1.00 41.39 329 LYS B O 1
ATOM 4838 N N . VAL B 1 308 ? 22.556 60.502 72.982 1.00 41.49 330 VAL B N 1
ATOM 4839 C CA . VAL B 1 308 ? 21.348 60.535 73.822 1.00 42.03 330 VAL B CA 1
ATOM 4840 C C . VAL B 1 308 ? 21.304 61.745 74.773 1.00 42.43 330 VAL B C 1
ATOM 4841 O O . VAL B 1 308 ? 22.295 62.045 75.446 1.00 42.46 330 VAL B O 1
ATOM 4843 N N . GLN B 1 309 ? 20.155 62.426 74.815 1.00 42.71 331 GLN B N 1
ATOM 4844 C CA . GLN B 1 309 ? 19.874 63.505 75.786 1.00 42.97 331 GLN B CA 1
ATOM 4845 C C . GLN B 1 309 ? 18.797 63.027 76.747 1.00 43.60 331 GLN B C 1
ATOM 4846 O O . GLN B 1 309 ? 18.110 62.053 76.462 1.00 43.58 331 GLN B O 1
ATOM 4848 N N . VAL B 1 310 ? 18.643 63.680 77.897 1.00 44.31 332 VAL B N 1
ATOM 4849 C CA . VAL B 1 310 ? 17.605 63.275 78.860 1.00 44.95 332 VAL B CA 1
ATOM 4850 C C . VAL B 1 310 ? 16.182 63.483 78.300 1.00 45.37 332 VAL B C 1
ATOM 4851 O O . VAL B 1 310 ? 15.251 62.754 78.662 1.00 45.98 332 VAL B O 1
ATOM 4855 N N . GLU B 1 311 ? 16.040 64.456 77.397 1.00 45.25 333 GLU B N 1
ATOM 4856 C CA . GLU B 1 311 ? 14.765 64.747 76.728 1.00 45.21 333 GLU B CA 1
ATOM 4857 C C . GLU B 1 311 ? 14.347 63.608 75.779 1.00 44.33 333 GLU B C 1
ATOM 4858 O O . GLU B 1 311 ? 13.183 63.497 75.417 1.00 44.37 333 GLU B O 1
ATOM 4860 N N . ASP B 1 312 ? 15.304 62.764 75.391 1.00 43.23 334 ASP B N 1
ATOM 4861 C CA . ASP B 1 312 ? 15.059 61.672 74.469 1.00 42.22 334 ASP B CA 1
ATOM 4862 C C . ASP B 1 312 ? 14.340 60.479 75.111 1.00 41.19 334 ASP B C 1
ATOM 4863 O O . ASP B 1 312 ? 13.885 59.597 74.401 1.00 41.29 334 ASP B O 1
ATOM 4868 N N . GLY B 1 313 ? 14.235 60.446 76.437 1.00 39.85 335 GLY B N 1
ATOM 4869 C CA . GLY B 1 313 ? 13.583 59.334 77.125 1.00 38.77 335 GLY B CA 1
ATOM 4870 C C . GLY B 1 313 ? 12.096 59.167 76.851 1.00 37.47 335 GLY B C 1
ATOM 4871 O O . GLY B 1 313 ? 11.394 60.109 76.479 1.00 37.63 335 GLY B O 1
ATOM 4872 N N . GLY B 1 314 ? 11.605 57.953 77.047 1.00 36.16 336 GLY B N 1
ATOM 4873 C CA . GLY B 1 314 ? 10.187 57.654 76.816 1.00 34.68 336 GLY B CA 1
ATOM 4874 C C . GLY B 1 314 ? 9.981 56.417 75.963 1.00 33.65 336 GLY B C 1
ATOM 4875 O O . GLY B 1 314 ? 10.941 55.705 75.617 1.00 32.43 336 GLY B O 1
ATOM 4876 N N . VAL B 1 315 ? 8.711 56.169 75.643 1.00 32.45 337 VAL B N 1
ATOM 4877 C CA . VAL B 1 315 ? 8.308 55.063 74.793 1.00 31.31 337 VAL B CA 1
ATOM 4878 C C . VAL B 1 315 ? 8.220 55.482 73.321 1.00 30.52 337 VAL B C 1
ATOM 4879 O O . VAL B 1 315 ? 7.497 56.422 72.958 1.00 31.23 337 VAL B O 1
ATOM 4883 N N . TYR B 1 316 ? 9.000 54.804 72.488 1.00 29.13 338 TYR B N 1
ATOM 4884 C CA . TYR B 1 316 ? 8.942 54.938 71.047 1.00 28.39 338 TYR B CA 1
ATOM 4885 C C . TYR B 1 316 ? 8.164 53.721 70.513 1.00 27.85 338 TYR B C 1
ATOM 4886 O O . TYR B 1 316 ? 8.265 52.619 71.052 1.00 27.39 338 TYR B O 1
ATOM 4895 N N . THR B 1 317 ? 7.367 53.948 69.482 1.00 27.01 339 THR B N 1
ATOM 4896 C CA . THR B 1 317 ? 6.558 52.911 68.855 1.00 26.41 339 THR B CA 1
ATOM 4897 C C . THR B 1 317 ? 6.911 52.784 67.391 1.00 25.62 339 THR B C 1
ATOM 4898 O O . THR B 1 317 ? 6.993 53.783 66.666 1.00 25.92 339 THR B O 1
ATOM 4902 N N . CYS B 1 318 ? 7.160 51.551 66.969 1.00 25.15 340 CYS B N 1
ATOM 4903 C CA . CYS B 1 318 ? 7.330 51.219 65.567 1.00 24.99 340 CYS B CA 1
ATOM 4904 C C . CYS B 1 318 ? 6.058 50.562 65.059 1.00 25.37 340 CYS B C 1
ATOM 4905 O O . CYS B 1 318 ? 5.671 49.496 65.530 1.00 24.70 340 CYS B O 1
ATOM 4908 N N . TYR B 1 319 ? 5.433 51.202 64.077 1.00 26.33 341 TYR B N 1
ATOM 4909 C CA . TYR B 1 319 ? 4.330 50.623 63.322 1.00 26.73 341 TYR B CA 1
ATOM 4910 C C . TYR B 1 319 ? 4.885 50.003 62.065 1.00 26.76 341 TYR B C 1
ATOM 4911 O O . TYR B 1 319 ? 5.463 50.693 61.221 1.00 26.79 341 TYR B O 1
ATOM 4920 N N . ALA B 1 320 ? 4.755 48.688 61.957 1.00 27.28 342 ALA B N 1
ATOM 4921 C CA . ALA B 1 320 ? 5.254 47.962 60.809 1.00 28.27 342 ALA B CA 1
ATOM 4922 C C . ALA B 1 320 ? 4.078 47.542 59.926 1.00 29.69 342 ALA B C 1
ATOM 4923 O O . ALA B 1 320 ? 3.093 46.971 60.403 1.00 29.10 342 ALA B O 1
ATOM 4925 N N . MET B 1 321 ? 4.201 47.808 58.633 1.00 31.54 343 MET B N 1
ATOM 4926 C CA . MET B 1 321 ? 3.126 47.516 57.695 1.00 33.22 343 MET B CA 1
ATOM 4927 C C . MET B 1 321 ? 3.558 46.512 56.633 1.00 34.07 343 MET B C 1
ATOM 4928 O O . MET B 1 321 ? 4.522 46.736 55.912 1.00 33.55 343 MET B O 1
ATOM 4933 N N . GLY B 1 322 ? 2.844 45.383 56.582 1.00 35.78 344 GLY B N 1
ATOM 4934 C CA . GLY B 1 322 ? 3.050 44.364 55.555 1.00 37.24 344 GLY B CA 1
ATOM 4935 C C . GLY B 1 322 ? 1.787 44.149 54.743 1.00 38.32 344 GLY B C 1
ATOM 4936 O O . GLY B 1 322 ? 0.720 44.715 55.039 1.00 38.42 344 GLY B O 1
ATOM 4937 N N . GLU B 1 323 ? 1.923 43.291 53.737 1.00 39.46 345 GLU B N 1
ATOM 4938 C CA . GLU B 1 323 ? 0.852 42.976 52.801 1.00 40.04 345 GLU B CA 1
ATOM 4939 C C . GLU B 1 323 ? -0.295 42.263 53.511 1.00 40.44 345 GLU B C 1
ATOM 4940 O O . GLU B 1 323 ? -1.442 42.719 53.456 1.00 41.45 345 GLU B O 1
ATOM 4942 N N . THR B 1 324 ? 0.030 41.175 54.208 1.00 40.36 346 THR B N 1
ATOM 4943 C CA . THR B 1 324 ? -0.955 40.350 54.904 1.00 39.89 346 THR B CA 1
ATOM 4944 C C . THR B 1 324 ? -1.242 40.793 56.345 1.00 39.87 346 THR B C 1
ATOM 4945 O O . THR B 1 324 ? -2.343 40.536 56.837 1.00 40.47 346 THR B O 1
ATOM 4947 N N . PHE B 1 325 ? -0.277 41.419 57.037 1.00 39.25 347 PHE B N 1
ATOM 4948 C CA . PHE B 1 325 ? -0.485 41.836 58.449 1.00 38.76 347 PHE B CA 1
ATOM 4949 C C . PHE B 1 325 ? 0.280 43.101 58.855 1.00 37.25 347 PHE B C 1
ATOM 4950 O O . PHE B 1 325 ? 1.136 43.585 58.127 1.00 37.12 347 PHE B O 1
ATOM 4958 N N . ASN B 1 326 ? -0.058 43.627 60.026 1.00 36.02 348 ASN B N 1
ATOM 4959 C CA . ASN B 1 326 ? 0.673 44.721 60.649 1.00 35.24 348 ASN B CA 1
ATOM 4960 C C . ASN B 1 326 ? 1.109 44.329 62.062 1.00 34.70 348 ASN B C 1
ATOM 4961 O O . ASN B 1 326 ? 0.445 43.500 62.703 1.00 34.80 348 ASN B O 1
ATOM 4966 N N . GLU B 1 327 ? 2.217 44.926 62.531 1.00 33.25 349 GLU B N 1
ATOM 4967 C CA . GLU B 1 327 ? 2.669 44.810 63.929 1.00 32.38 349 GLU B CA 1
ATOM 4968 C C . GLU B 1 327 ? 2.959 46.169 64.539 1.00 31.79 349 GLU B C 1
ATOM 4969 O O . GLU B 1 327 ? 3.440 47.057 63.856 1.00 30.74 349 GLU B O 1
ATOM 4975 N N . THR B 1 328 ? 2.710 46.291 65.836 1.00 31.81 350 THR B N 1
ATOM 4976 C CA . THR B 1 328 ? 3.089 47.463 66.619 1.00 32.09 350 THR B CA 1
ATOM 4977 C C . THR B 1 328 ? 4.072 47.031 67.704 1.00 32.18 350 THR B C 1
ATOM 4978 O O . THR B 1 328 ? 3.740 46.238 68.594 1.00 32.09 350 THR B O 1
ATOM 4982 N N . LEU B 1 329 ? 5.284 47.565 67.630 1.00 31.62 351 LEU B N 1
ATOM 4983 C CA . LEU B 1 329 ? 6.337 47.215 68.572 1.00 31.37 351 LEU B CA 1
ATOM 4984 C C . LEU B 1 329 ? 6.763 48.470 69.313 1.00 31.43 351 LEU B C 1
ATOM 4985 O O . LEU B 1 329 ? 7.096 49.471 68.695 1.00 31.71 351 LEU B O 1
ATOM 4990 N N . SER B 1 330 ? 6.756 48.387 70.637 1.00 31.90 352 SER B N 1
ATOM 4991 C CA . SER B 1 330 ? 7.097 49.502 71.523 1.00 32.71 352 SER B CA 1
ATOM 4992 C C . SER B 1 330 ? 8.452 49.216 72.191 1.00 32.84 352 SER B C 1
ATOM 4993 O O . SER B 1 330 ? 8.771 48.061 72.494 1.00 32.26 352 SER B O 1
ATOM 4995 N N . VAL B 1 331 ? 9.245 50.266 72.390 1.00 32.96 353 VAL B N 1
ATOM 4996 C CA . VAL B 1 331 ? 10.488 50.196 73.150 1.00 33.28 353 VAL B CA 1
ATOM 4997 C C . VAL B 1 331 ? 10.510 51.404 74.085 1.00 33.78 353 VAL B C 1
ATOM 4998 O O . VAL B 1 331 ? 10.182 52.505 73.650 1.00 33.14 353 VAL B O 1
ATOM 5002 N N . GLU B 1 332 ? 10.835 51.180 75.366 1.00 34.37 354 GLU B N 1
ATOM 5003 C CA . GLU B 1 332 ? 10.955 52.255 76.355 1.00 34.92 354 GLU B CA 1
ATOM 5004 C C . GLU B 1 332 ? 12.429 52.559 76.558 1.00 34.70 354 GLU B C 1
ATOM 5005 O O . GLU B 1 332 ? 13.240 51.639 76.691 1.00 34.91 354 GLU B O 1
ATOM 5011 N N . LEU B 1 333 ? 12.775 53.842 76.519 1.00 34.43 355 LEU B N 1
ATOM 5012 C CA . LEU B 1 333 ? 14.138 54.296 76.722 1.00 34.35 355 LEU B CA 1
ATOM 5013 C C . LEU B 1 333 ? 14.155 55.068 78.022 1.00 34.80 355 LEU B C 1
ATOM 5014 O O . LEU B 1 333 ? 13.307 55.924 78.238 1.00 34.71 355 LEU B O 1
ATOM 5019 N N . LYS B 1 334 ? 15.102 54.735 78.894 1.00 35.47 356 LYS B N 1
ATOM 5020 C CA . LYS B 1 334 ? 15.317 55.487 80.122 1.00 36.16 356 LYS B CA 1
ATOM 5021 C C . LYS B 1 334 ? 16.706 56.088 80.029 1.00 36.53 356 LYS B C 1
ATOM 5022 O O . LYS B 1 334 ? 17.663 55.395 79.662 1.00 36.84 356 LYS B O 1
ATOM 5024 N N . VAL B 1 335 ? 16.823 57.378 80.321 1.00 37.24 357 VAL B N 1
ATOM 5025 C CA . VAL B 1 335 ? 18.110 58.074 80.201 1.00 37.66 357 VAL B CA 1
ATOM 5026 C C . VAL B 1 335 ? 18.613 58.600 81.553 1.00 38.02 357 VAL B C 1
ATOM 5027 O O . VAL B 1 335 ? 17.956 59.398 82.196 1.00 37.59 357 VAL B O 1
ATOM 5031 N N . TYR B 1 336 ? 19.786 58.138 81.968 1.00 38.92 358 TYR B N 1
ATOM 5032 C CA . TYR B 1 336 ? 20.434 58.666 83.152 1.00 39.91 358 TYR B CA 1
ATOM 5033 C C . TYR B 1 336 ? 20.982 60.050 82.864 1.00 40.13 358 TYR B C 1
ATOM 5034 O O . TYR B 1 336 ? 21.488 60.304 81.772 1.00 39.92 358 TYR B O 1
ATOM 5043 N N . ASN B 1 337 ? 20.913 60.936 83.855 1.00 40.64 359 ASN B N 1
ATOM 5044 C CA . ASN B 1 337 ? 21.411 62.297 83.683 1.00 41.24 359 ASN B CA 1
ATOM 5045 C C . ASN B 1 337 ? 22.939 62.435 83.824 1.00 41.41 359 ASN B C 1
ATOM 5046 O O . ASN B 1 337 ? 23.435 63.540 84.022 1.00 41.08 359 ASN B O 1
ATOM 5051 N N . PHE B 1 338 ? 23.676 61.333 83.686 1.00 42.06 360 PHE B N 1
ATOM 5052 C CA . PHE B 1 338 ? 25.131 61.362 83.801 1.00 42.83 360 PHE B CA 1
ATOM 5053 C C . PHE B 1 338 ? 25.781 60.260 82.947 1.00 43.53 360 PHE B C 1
ATOM 5054 O O . PHE B 1 338 ? 25.080 59.427 82.372 1.00 43.54 360 PHE B O 1
ATOM 5062 N N . THR B 1 339 ? 27.116 60.299 82.855 1.00 44.61 361 THR B N 1
ATOM 5063 C CA . THR B 1 339 ? 27.917 59.423 81.985 1.00 45.20 361 THR B CA 1
ATOM 5064 C C . THR B 1 339 ? 29.099 58.821 82.753 1.00 45.91 361 THR B C 1
ATOM 5065 O O . THR B 1 339 ? 29.915 59.573 83.296 1.00 46.31 361 THR B O 1
ATOM 5069 N N . LEU B 1 340 ? 29.229 57.494 82.765 1.00 46.50 362 LEU B N 1
ATOM 5070 C CA . LEU B 1 340 ? 30.349 56.829 83.475 1.00 46.97 362 LEU B CA 1
ATOM 5071 C C . LEU B 1 340 ? 31.632 56.618 82.627 1.00 47.42 362 LEU B C 1
ATOM 5072 O O . LEU B 1 340 ? 32.178 55.511 82.572 1.00 48.43 362 LEU B O 1
ATOM 5074 N N . HIS B 1 341 ? 32.105 57.671 81.968 1.00 47.51 363 HIS B N 1
ATOM 5075 C CA . HIS B 1 341 ? 33.438 57.668 81.351 1.00 47.42 363 HIS B CA 1
ATOM 5076 C C . HIS B 1 341 ? 33.873 59.084 80.932 1.00 47.44 363 HIS B C 1
ATOM 5077 O O . HIS B 1 341 ? 33.171 60.081 81.188 1.00 47.20 363 HIS B O 1
#

GO terms:
  GO:0015459 potassium channel regulator activity (F, IDA)
  GO:0032809 neuronal cell body membrane (C, IDA)
  GO:0030425 dendrite (C, IDA)
  GO:0008076 voltage-gated potassium channel complex (C, IDA)
  GO:1901381 positive regulation of potassium ion transmembrane transport (P, IDA)
  GO:0043204 perikaryon (C, EXP)
  GO:0005886 plasma membrane (C, EXP)
  GO:0005515 protein binding (F, IPI)

Nearest PDB structures (foldseek):
  2xot-assembly1_A  TM=1.003E+00  e=2.059E-61  Mus musculus
  2xot-assembly1_B  TM=9.488E-01  e=4.742E-52  Mus musculus
  4qxf-assembly1_A  TM=5.262E-01  e=4.883E-10  Homo sapiens
  1w8a-assembly1_A  TM=7.877E-01  e=2.643E-07  Drosophila melanogaster
  4ufr-assembly1_A  TM=6.545E-01  e=9.551E-09  Homo sapiens

InterPro domains:
  IPR000483 Cysteine-rich flanking region, C-terminal [SM00082] (221-271)
  IPR001611 Leucine-rich repeat [PF13855] (110-170)
  IPR001611 Leucine-rich repeat [PS51450] (87-108)
  IPR001611 Leucine-rich repeat [PS51450] (111-132)
  IPR001611 Leucine-rich repeat [PS51450] (186-206)
  IPR003591 Leucine-rich repeat, typical subtype [SM00369] (85-108)
  IPR003591 Leucine-rich repeat, typical subtype [SM00369] (109-132)
  IPR003591 Leucine-rich repeat, typical subtype [SM00369] (133-156)
  IPR003591 Leucine-rich repeat, typical subtype [SM00369] (157-180)
  IPR003591 Leucine-rich repeat, typical subtype [SM00369] (184-207)
  IPR003598 Immunoglobulin subtype 2 [SM00408] (281-347)
  IPR003599 Immunoglobulin domain subtype [SM00409] (275-358)
  IPR007110 Immunoglobulin-like domain [PS50835] (283-352)
  IPR013098 Immunoglobulin I-set [PF07679] (278-357)
  IPR013783 Immunoglobulin-like fold [G3DSA:2.60.40.10] (278-363)
  IPR031283 Amphoterin-induced protein [PTHR24368] (30-426)
  IPR032675 Leucine-rich repeat domain superfamily [G3DSA:3.80.10.10] (24-277)
  IPR036179 Immunoglobulin-like domain superfamily [SSF48726] (278-358)

Foldseek 3Di:
DDDPQQFPQWDDDPQDTANEQRQDQAQTARHDLSHAEYAHEHHAHAELDQPSPPAAVCNHAYYHHANYAHQYYDLRNCVRHQQYAYYAHAHYAHAEQDANSCQSNQNYAEYHHEHYAHAYYDLRSCPNNQNHAEYAHYHYAYADDSLSVQCSVNHQADHHAHYAHADDPLVSLVPGFLSNVLHYAHFNYQYAQDLSVLQSLLVNVVLPRCNCVVQQVRHWHADPHDIDRNVVDDDDPRDNHDAAEAEEEFFDKDKAAPRDNHPDWDKWKAFPVRHTAEADDPDDAWHADPRIIIGRGDDQVGWAKMWIWTGDPVDTDIGIYTYHYDHDDPD/DDPQFDQWDDDQQDTANDQPQDQAATARNDLSHAEYAHEQHAHAELDLPSDVPARQNYAYYHHANYAHAYYDQNSCVRHQQHAYYAHAHYAHAELDACSCQSNQNYAEYHHDHYAYADHDLRSCPNNQRHAEYAHAHYAYADDPLQCFAPPRHNVRHQADAHAHYAYAEDPLVRLQPGFLSNVLRYAHFNYQYADDLSLLQSLLVNVVLVRCSCVVQQVRQWYQVPPDIDRSPCCVVVVRDHHDDDDDEEEFFDKDKADPRHNHPDWDKWKAAQVRHTQDDDPDPAHWDADPNITIGNGDDQVRFAKMWIWTDDDVDIDIDIHGYHYDHHDDD

Sequence (664 aa):
RSVVSCPANCLCASNILSCSKQQLPNVPQSLPSYTALLDLSHNNLSRLRAEWTPTRLTNLHSLLLSHNHLNFISSEAFVPVPNLRYLDLSSNHLHTLDEFLFSDLQALEVLLLYNNHIVVVDRNAFEDMAQLQKLYLSQNQISRFPVELIKLPKLMLLDLSSNKLKKLPLTDLQKLPAWVKNGLYLHNNPLECDCKLYQLFSHWQYRQLSSVMDFQEDLYCMHSKKLHNIFSLDFFNCSEYKESAWEAHLGDTLTIRCDTKQQGMTKVWVSPSNEQVLSQGSNGSVSVRNGDLFFKKVQVEDGGVYTCYAMGETFNETLSVELKVYNFTLHVVSCPANCLCASNILSCSKQQLPNVPQSLPSYTALLDLSHNNLSRLRAEWTPTRLTNLHSLLLSHNHLNFISSEAFVPVPNLRYLDLSSNHLHTLDEFLFSDLQALEVLLLYNNHIVVVDRNAFEDMAQLQKLYLSQNQISRFPVELIKDGNKLPKLMLLDLSSNKLKKLPLTDLQKLPAWVKNGLYLHNNPLECDCKLYQLFSHWQYRQLSSVMDFQEDLYCMHSKKLHNIFSLDFFNCSEYKESAWEAHLGDTLTIRCDTKQQGMTKVWVSPSNEQVLSQGSNGSVSVRNGDLFFKKVQVEDGGVYTCYAMGETFNETLSVELKVYNFTLH

B-factor: mean 31.07, std 9.08, range [12.05, 68.21]

Solvent-accessible surface area: 29956 Å² total; per-residue (Å²): 126,83,13,115,39,32,12,76,73,23,53,6,0,1,24,8,0,12,0,6,88,69,134,18,82,104,17,13,161,90,5,15,64,17,0,22,28,0,26,0,11,16,10,69,0,46,129,2,46,43,129,22,4,117,50,43,0,73,77,0,62,20,0,37,0,12,51,4,80,0,64,78,12,9,91,90,0,3,88,24,0,57,63,0,117,54,0,18,0,1,12,5,70,5,88,47,0,83,98,107,16,0,11,64,0,97,33,0,57,19,0,4,0,7,43,9,96,0,80,81,10,47,60,49,0,5,87,78,2,50,61,0,47,68,0,4,0,0,59,8,109,3,73,108,9,2,51,56,20,14,103,46,99,80,4,72,11,2,0,0,2,26,16,27,0,102,100,26,31,32,106,52,0,79,125,14,38,2,43,13,8,31,5,1,10,2,4,41,3,36,0,49,22,58,29,138,3,58,42,0,2,22,34,1,54,150,23,110,2,38,3,1,78,56,5,62,81,8,3,73,0,57,117,96,69,74,58,73,36,1,47,84,36,138,54,197,116,34,76,82,61,93,89,62,55,32,119,7,81,99,48,52,94,37,71,15,127,2,46,5,36,83,94,87,18,87,56,50,2,28,19,61,83,126,114,105,14,104,77,97,56,106,87,62,44,35,13,28,122,116,12,16,0,29,1,46,53,1,79,56,153,14,20,24,75,7,22,0,90,1,74,25,119,94,65,98,20,88,26,61,17,85,3,29,36,80,130,120,67,161,140,54,65,65,29,14,100,64,20,38,13,0,1,25,6,0,8,0,4,103,89,70,17,86,108,20,13,164,92,4,15,66,22,0,19,31,0,23,0,12,17,5,60,0,47,134,1,49,44,124,20,6,113,67,79,0,64,80,0,57,21,0,36,0,11,58,5,73,0,87,72,14,9,86,90,0,2,88,11,0,52,63,0,117,55,0,17,0,1,12,5,75,4,104,81,3,82,102,108,16,0,18,61,0,105,35,0,68,20,0,2,0,6,52,7,92,0,62,102,12,55,30,50,0,0,46,86,1,49,63,0,58,68,0,6,0,0,41,5,95,1,70,139,6,3,14,58,0,15,92,97,84,79,40,7,82,90,3,78,9,4,0,0,1,15,12,65,0,44,67,25,36,39,93,27,0,99,153,12,41,1,44,14,6,26,6,3,12,2,2,10,0,46,2,114,22,69,53,45,5,18,59,9,3,14,30,0,57,151,25,118,0,37,3,0,60,51,5,66,71,7,2,46,0,49,51,102,91,55,70,57,56,0,34,37,6,78,172,99,142,14,68,69,63,103,87,78,83,32,67,3,59,71,46,48,91,41,74,22,105,1,35,4,32,33,112,87,22,86,57,42,3,24,23,63,79,123,115,103,20,103,67,77,84,32,112,10,36,34,2,31,46,111,13,32,0,63,0,42,54,3,40,79,98,18,25,23,67,8,25,0,91,0,76,31,122,102,78,106,18,84,27,69,31,98,4,54,26,107,119,114,72,89,138

Organism: Mus musculus (NCBI:txid10090)

Radius of gyration: 29.72 Å; Cα contacts (8 Å, |Δi|>4): 1625; chains: 2; bounding box: 51×66×93 Å

CATH classification: 3.80.10.10 (+1 more: 2.60.40.10)

Secondary structure (DSSP, 8-state):
---TTPPTT-EEETTEEE--SS--SSPPSS--TT-SEEE--SS---EE-TTSSSS--TT--EEE--SS---EE-TTTTTT-TT--EEE--SS---EE-TTTTTT-TT--EEE--SS---EE-TTTTTT-TT--EEE--SS---S--GGGT--TT--EEE--SS------HHHHHHS-HHHHTTEE--SS-EEP-HHHHHHHHHHHHTT-HHHHTTGGG-EEESSS--EEGGG---TT--S-PPP--EEETT--EEE----SSTT-EEEEE-TTS-BPPS--SSSSEEEEBTEEEESS--TTS-EEEEEEEE-SS-EEEEEEEEEEESS---/--S--TT-EEETTEEE--SS--SSPPSS--TT-SEEE--SS---EE-TTS-SS--TT--EEE--SS---EE-TTTTTT-TT--EEE--SS----B-TTTTTT-TT--EEE--SS----B-GGGGTT-TT--EEE--SS---S--GGGTSTTS--TT--EEE--SS------HHHHHTS-HHHHTTEE--SS-BPP-HHHHHHHHHHHHTT-HHHHTTGGG-EE-TTTS-EEGGGTTTTT---------EEETT--EEE----SSTT-EEEEE-TTS-B---SS--SS-EEETTEEEESS--GGG-EEEEEEEE-SS-EEEEEEEEEEESS---